Protein 1OOE (pdb70)

Nearest PDB structures (foldseek):
  1ooe-assembly1_B  TM=1.003E+00  e=1.753E-51  Caenorhabditis elegans
  1dhr-assembly1_A  TM=9.652E-01  e=2.711E-33  Rattus norvegicus
  1hdr-assembly1_A-2  TM=9.651E-01  e=2.740E-32  Homo sapiens
  3orf-assembly2_D  TM=9.590E-01  e=2.201E-29  Dictyostelium discoideum
  8b5t-assembly1_A  TM=9.265E-01  e=2.133E-26  Leishmania major

Structure (mmCIF, N/CA/C/O backbone):
data_1OOE
#
_entry.id   1OOE
#
_cell.length_a   41.926
_cell.length_b   50.892
_cell.length_c   58.770
_cell.angle_alpha   89.98
_cell.angle_beta   71.98
_cell.angle_gamma   82.05
#
_symmetry.space_group_name_H-M   'P 1'
#
loop_
_entity.id
_entity.type
_entity.pdbx_description
1 polymer 'Dihydropteridine reductase'
2 non-polymer '2-(N-MORPHOLINO)-ETHANESULFONIC ACID'
3 water water
#
loop_
_atom_site.group_PDB
_atom_site.id
_atom_site.type_symbol
_atom_site.label_atom_id
_atom_site.label_alt_id
_atom_site.label_comp_id
_atom_site.label_asym_id
_atom_site.label_entity_id
_atom_site.label_seq_id
_atom_site.pdbx_PDB_ins_code
_atom_site.Cartn_x
_atom_site.Cartn_y
_atom_site.Cartn_z
_atom_site.occupancy
_atom_site.B_iso_or_equiv
_atom_site.auth_seq_id
_atom_site.auth_comp_id
_atom_site.auth_asym_id
_atom_site.auth_atom_id
_atom_site.pdbx_PDB_model_num
ATOM 1 N N . SER A 1 2 ? 36.063 21.855 10.703 1.00 36.95 2 SER A N 1
ATOM 2 C CA . SER A 1 2 ? 36.005 23.086 9.865 1.00 36.00 2 SER A CA 1
ATOM 3 C C . SER A 1 2 ? 34.628 23.734 9.936 1.00 34.77 2 SER A C 1
ATOM 4 O O . SER A 1 2 ? 34.418 24.820 9.396 1.00 35.57 2 SER A O 1
ATOM 7 N N . SER A 1 3 ? 33.691 23.064 10.602 1.00 32.76 3 SER A N 1
ATOM 8 C CA . SER A 1 3 ? 32.334 23.583 10.743 1.00 31.14 3 SER A CA 1
ATOM 9 C C . SER A 1 3 ? 32.328 24.823 11.629 1.00 28.52 3 SER A C 1
ATOM 10 O O . SER A 1 3 ? 31.361 25.586 11.641 1.00 29.58 3 SER A O 1
ATOM 13 N N . GLY A 1 4 ? 33.418 25.016 12.365 1.00 24.50 4 GLY A N 1
ATOM 14 C CA . GLY A 1 4 ? 33.526 26.158 13.252 1.00 20.28 4 GLY A CA 1
ATOM 15 C C . GLY A 1 4 ? 34.309 25.807 14.502 1.00 17.66 4 GLY A C 1
ATOM 16 O O . GLY A 1 4 ? 34.855 24.712 14.608 1.00 16.55 4 GLY A O 1
ATOM 17 N N . LYS A 1 5 ? 34.368 26.735 15.449 1.00 15.73 5 LYS A N 1
ATOM 18 C CA . LYS A 1 5 ? 35.092 26.502 16.692 1.00 14.16 5 LYS A CA 1
ATOM 19 C C . LYS A 1 5 ? 34.217 26.867 17.885 1.00 14.00 5 LYS A C 1
ATOM 20 O O . LYS A 1 5 ? 33.421 27.803 17.817 1.00 14.45 5 LYS A O 1
ATOM 26 N N . VAL A 1 6 ? 34.361 26.115 18.972 1.00 12.45 6 VAL A N 1
ATOM 27 C CA . VAL A 1 6 ? 33.608 26.387 20.189 1.00 11.37 6 VAL A CA 1
ATOM 28 C C . VAL A 1 6 ? 34.486 26.139 21.410 1.00 11.33 6 VAL A C 1
ATOM 29 O O . VAL A 1 6 ? 35.423 25.337 21.373 1.00 9.44 6 VAL A O 1
ATOM 33 N N . ILE A 1 7 ? 34.187 26.857 22.484 1.00 9.99 7 ILE A N 1
ATOM 34 C CA . ILE A 1 7 ? 34.913 26.725 23.740 1.00 9.58 7 ILE A CA 1
ATOM 35 C C . ILE A 1 7 ? 33.992 26.093 24.775 1.00 9.95 7 ILE A C 1
ATOM 36 O O . ILE A 1 7 ? 32.843 26.508 24.926 1.00 10.67 7 ILE A O 1
ATOM 41 N N . VAL A 1 8 ? 34.490 25.072 25.467 1.00 9.03 8 VAL A N 1
ATOM 42 C CA . VAL A 1 8 ? 33.719 24.412 26.514 1.00 8.44 8 VAL A CA 1
ATOM 43 C C . VAL A 1 8 ? 34.503 24.598 27.804 1.00 9.80 8 VAL A C 1
ATOM 44 O O . VAL A 1 8 ? 35.569 24.007 27.989 1.00 9.99 8 VAL A O 1
ATOM 48 N N . TYR A 1 9 ? 33.973 25.448 28.678 1.00 7.87 9 TYR A N 1
ATOM 49 C CA . TYR A 1 9 ? 34.585 25.749 29.964 1.00 10.39 9 TYR A CA 1
ATOM 50 C C . TYR A 1 9 ? 33.950 24.745 30.924 1.00 10.27 9 TYR A C 1
ATOM 51 O O . TYR A 1 9 ? 32.785 24.889 31.302 1.00 10.24 9 TYR A O 1
ATOM 60 N N . GLY A 1 10 ? 34.721 23.724 31.291 1.00 10.14 10 GLY A N 1
ATOM 61 C CA . GLY A 1 10 ? 34.232 22.672 32.172 1.00 10.26 10 GLY A CA 1
ATOM 62 C C . GLY A 1 10 ? 34.077 21.382 31.377 1.00 10.92 10 GLY A C 1
ATOM 63 O O . GLY A 1 10 ? 33.195 20.566 31.652 1.00 10.72 10 GLY A O 1
ATOM 64 N N . GLY A 1 11 ? 34.953 21.199 30.392 1.00 11.70 11 GLY A N 1
ATOM 65 C CA . GLY A 1 11 ? 34.903 20.024 29.533 1.00 10.70 11 GLY A CA 1
ATOM 66 C C . GLY A 1 11 ? 35.221 18.675 30.151 1.00 12.71 11 GLY A C 1
ATOM 67 O O . GLY A 1 11 ? 35.115 17.646 29.473 1.00 12.30 11 GLY A O 1
ATOM 68 N N . LYS A 1 12 ? 35.624 18.667 31.419 1.00 13.05 12 LYS A N 1
ATOM 69 C CA . LYS A 1 12 ? 35.939 17.418 32.108 1.00 14.35 12 LYS A CA 1
ATOM 70 C C . LYS A 1 12 ? 34.729 16.859 32.851 1.00 14.55 12 LYS A C 1
ATOM 71 O O . LYS A 1 12 ? 34.720 15.690 33.238 1.00 15.90 12 LYS A O 1
ATOM 77 N N . GLY A 1 13 ? 33.713 17.694 33.050 1.00 13.93 13 GLY A N 1
ATOM 78 C CA . GLY A 1 13 ? 32.511 17.253 33.745 1.00 13.82 13 GLY A CA 1
ATOM 79 C C . GLY A 1 13 ? 31.610 16.385 32.882 1.00 13.45 13 GLY A C 1
ATOM 80 O O . GLY A 1 13 ? 31.850 16.233 31.685 1.00 14.42 13 GLY A O 1
ATOM 81 N N . ALA A 1 14 ? 30.568 15.815 33.483 1.00 14.18 14 ALA A N 1
ATOM 82 C CA . ALA A 1 14 ? 29.647 14.954 32.748 1.00 13.78 14 ALA A CA 1
ATOM 83 C C . ALA A 1 14 ? 28.999 15.686 31.572 1.00 13.94 14 ALA A C 1
ATOM 84 O O . ALA A 1 14 ? 29.068 15.228 30.432 1.00 12.61 14 ALA A O 1
ATOM 86 N N . LEU A 1 15 ? 28.376 16.825 31.855 1.00 13.54 15 LEU A N 1
ATOM 87 C CA . LEU A 1 15 ? 27.718 17.606 30.817 1.00 13.59 15 LEU A CA 1
ATOM 88 C C . LEU A 1 15 ? 28.733 18.222 29.858 1.00 12.84 15 LEU A C 1
ATOM 89 O O . LEU A 1 15 ? 28.534 18.210 28.642 1.00 12.81 15 LEU A O 1
ATOM 94 N N . GLY A 1 16 ? 29.819 18.755 30.408 1.00 12.55 16 GLY A N 1
ATOM 95 C CA . GLY A 1 16 ? 30.842 19.371 29.580 1.00 12.47 16 GLY A CA 1
ATOM 96 C C . GLY A 1 16 ? 31.459 18.420 28.574 1.00 13.41 16 GLY A C 1
ATOM 97 O O . GLY A 1 16 ? 31.649 18.773 27.405 1.00 12.25 16 GLY A O 1
ATOM 98 N N . SER A 1 17 ? 31.781 17.210 29.023 1.00 12.47 17 SER A N 1
ATOM 99 C CA . SER A 1 17 ? 32.373 16.210 28.145 1.00 13.24 17 SER A CA 1
ATOM 100 C C . SER A 1 17 ? 31.371 15.790 27.071 1.00 13.34 17 SER A C 1
ATOM 101 O O . SER A 1 17 ? 31.746 15.545 25.923 1.00 14.76 17 SER A O 1
ATOM 105 N N . ALA A 1 18 ? 30.096 15.712 27.443 1.00 12.36 18 ALA A N 1
ATOM 106 C CA . ALA A 1 18 ? 29.055 15.336 26.492 1.00 13.33 18 ALA A CA 1
ATOM 107 C C . ALA A 1 18 ? 28.938 16.395 25.397 1.00 12.77 18 ALA A C 1
ATOM 108 O O . ALA A 1 18 ? 28.807 16.073 24.213 1.00 11.59 18 ALA A O 1
ATOM 110 N N . ILE A 1 19 ? 28.972 17.660 25.802 1.00 11.29 19 ILE A N 1
ATOM 111 C CA . ILE A 1 19 ? 28.875 18.767 24.858 1.00 9.91 19 ILE A CA 1
ATOM 112 C C . ILE A 1 19 ? 30.085 18.769 23.927 1.00 10.61 19 ILE A C 1
ATOM 113 O O . ILE A 1 19 ? 29.941 18.886 22.711 1.00 11.82 19 ILE A O 1
ATOM 118 N N . LEU A 1 20 ? 31.275 18.624 24.502 1.00 11.78 20 LEU A N 1
ATOM 119 C CA . LEU A 1 20 ? 32.506 18.606 23.721 1.00 12.43 20 LEU A CA 1
ATOM 120 C C . LEU A 1 20 ? 32.479 17.487 22.681 1.00 13.65 20 LEU A C 1
ATOM 121 O O . LEU A 1 20 ? 32.768 17.712 21.505 1.00 15.05 20 LEU A O 1
ATOM 126 N N . GLU A 1 21 ? 32.119 16.282 23.112 1.00 14.21 21 GLU A N 1
ATOM 127 C CA . GLU A 1 21 ? 32.053 15.146 22.197 1.00 15.15 21 GLU A CA 1
ATOM 128 C C . GLU A 1 21 ? 31.026 15.366 21.088 1.00 15.01 21 GLU A C 1
ATOM 129 O O . GLU A 1 21 ? 31.275 15.042 19.925 1.00 15.50 21 GLU A O 1
ATOM 135 N N . PHE A 1 22 ? 29.873 15.918 21.450 1.00 14.47 22 PHE A N 1
ATOM 136 C CA . PHE A 1 22 ? 28.807 16.158 20.487 1.00 14.24 22 PHE A CA 1
ATOM 137 C C . PHE A 1 22 ? 29.199 17.146 19.389 1.00 14.85 22 PHE A C 1
ATOM 138 O O . PHE A 1 22 ? 28.950 16.896 18.210 1.00 16.03 22 PHE A O 1
ATOM 146 N N . PHE A 1 23 ? 29.805 18.269 19.765 1.00 14.00 23 PHE A N 1
ATOM 147 C CA . PHE A 1 23 ? 30.207 19.248 18.759 1.00 14.60 23 PHE A CA 1
ATOM 148 C C . PHE A 1 23 ? 31.319 18.702 17.876 1.00 16.10 23 PHE A C 1
ATOM 149 O O . PHE A 1 23 ? 31.362 18.977 16.675 1.00 15.25 23 PHE A O 1
ATOM 157 N N . LYS A 1 24 ? 32.213 17.924 18.475 1.00 16.24 24 LYS A N 1
ATOM 158 C CA . LYS A 1 24 ? 33.316 17.322 17.737 1.00 18.28 24 LYS A CA 1
ATOM 159 C C . LYS A 1 24 ? 32.748 16.380 16.677 1.00 18.26 24 LYS A C 1
ATOM 160 O O . LYS A 1 24 ? 33.189 16.380 15.524 1.00 18.00 24 LYS A O 1
ATOM 167 N N . LYS A 1 25 ? 31.761 15.580 17.070 1.00 18.08 25 LYS A N 1
ATOM 168 C CA . LYS A 1 25 ? 31.135 14.640 16.148 1.00 19.81 25 LYS A CA 1
ATOM 169 C C . LYS A 1 25 ? 30.453 15.386 15.007 1.00 20.22 25 LYS A C 1
ATOM 170 O O . LYS A 1 25 ? 30.305 14.855 13.903 1.00 21.52 25 LYS A O 1
ATOM 176 N N . ASN A 1 26 ? 30.048 16.623 15.276 1.00 18.21 26 ASN A N 1
ATOM 177 C CA . ASN A 1 26 ? 29.374 17.436 14.276 1.00 18.35 26 ASN A CA 1
ATOM 178 C C . ASN A 1 26 ? 30.283 18.392 13.505 1.00 17.90 26 ASN A C 1
ATOM 179 O O . ASN A 1 26 ? 29.832 19.422 13.006 1.00 20.15 26 ASN A O 1
ATOM 184 N N . GLY A 1 27 ? 31.565 18.045 13.421 1.00 19.44 27 GLY A N 1
ATOM 185 C CA . GLY A 1 27 ? 32.515 18.841 12.661 1.00 18.72 27 GLY A CA 1
ATOM 186 C C . GLY A 1 27 ? 33.146 20.091 13.245 1.00 18.91 27 GLY A C 1
ATOM 187 O O . GLY A 1 27 ? 33.816 20.828 12.518 1.00 18.14 27 GLY A O 1
ATOM 188 N N . TYR A 1 28 ? 32.953 20.349 14.536 1.00 16.58 28 TYR A N 1
ATOM 189 C CA . TYR A 1 28 ? 33.545 21.539 15.140 1.00 16.57 28 TYR A CA 1
ATOM 190 C C . TYR A 1 28 ? 34.897 21.272 15.793 1.00 15.12 28 TYR A C 1
ATOM 191 O O . TYR A 1 28 ? 35.193 20.152 16.206 1.00 16.01 28 TYR A O 1
ATOM 200 N N . THR A 1 29 ? 35.719 22.316 15.860 1.00 14.94 29 THR A N 1
ATOM 201 C CA . THR A 1 29 ? 37.012 22.245 16.528 1.00 13.22 29 THR A CA 1
ATOM 202 C C . THR A 1 29 ? 36.618 22.649 17.941 1.00 12.17 29 THR A C 1
ATOM 203 O O . THR A 1 29 ? 35.889 23.625 18.114 1.00 12.85 29 THR A O 1
ATOM 207 N N . VAL A 1 30 ? 37.079 21.915 18.947 1.00 11.25 30 VAL A N 1
ATOM 208 C CA . VAL A 1 30 ? 36.701 22.234 20.318 1.00 11.69 30 VAL A CA 1
ATOM 209 C C . VAL A 1 30 ? 37.853 22.528 21.269 1.00 12.78 30 VAL A C 1
ATOM 210 O O . VAL A 1 30 ? 38.814 21.765 21.375 1.00 12.41 30 VAL A O 1
ATOM 216 N N . LEU A 1 31 ? 37.742 23.651 21.965 1.00 11.75 31 LEU A N 1
ATOM 217 C CA . LEU A 1 31 ? 38.752 24.048 22.933 1.00 12.65 31 LEU A CA 1
ATOM 218 C C . LEU A 1 31 ? 38.185 23.801 24.323 1.00 11.96 31 LEU A C 1
ATOM 219 O O . LEU A 1 31 ? 37.0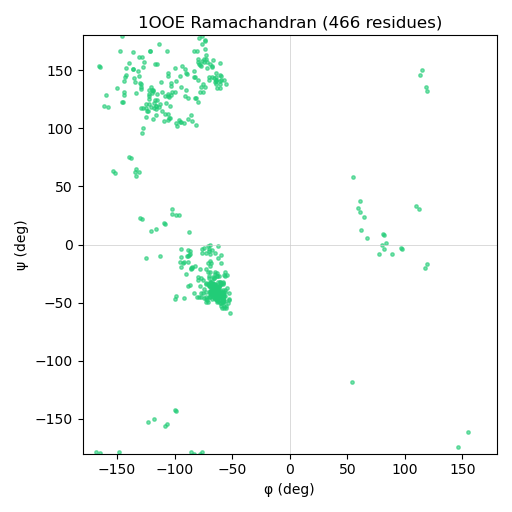88 24.263 24.643 1.00 12.39 31 LEU A O 1
ATOM 224 N N . ASN A 1 32 ? 38.929 23.061 25.141 1.00 11.70 32 ASN A N 1
ATOM 225 C CA . ASN A 1 32 ? 38.504 22.768 26.505 1.00 10.92 32 ASN A CA 1
ATOM 226 C C . ASN A 1 32 ? 39.258 23.620 27.514 1.00 11.47 32 ASN A C 1
ATOM 227 O O . ASN A 1 32 ? 40.472 23.802 27.406 1.00 11.05 32 ASN A O 1
ATOM 232 N N . ILE A 1 33 ? 38.529 24.150 28.491 1.00 10.96 33 ILE A N 1
ATOM 233 C CA . ILE A 1 33 ? 39.127 24.951 29.549 1.00 11.05 33 ILE A CA 1
ATOM 234 C C . ILE A 1 33 ? 38.718 24.265 30.849 1.00 11.32 33 ILE A C 1
ATOM 235 O O . ILE A 1 33 ? 37.532 24.200 31.170 1.00 11.98 33 ILE A O 1
ATOM 240 N N . ASP A 1 34 ? 39.690 23.734 31.582 1.00 11.67 34 ASP A N 1
ATOM 241 C CA . ASP A 1 34 ? 39.383 23.058 32.834 1.00 12.39 34 ASP A CA 1
ATOM 242 C C . ASP A 1 34 ? 40.643 22.871 33.666 1.00 14.19 34 ASP A C 1
ATOM 243 O O . ASP A 1 34 ? 41.731 23.282 33.265 1.00 14.42 34 ASP A O 1
ATOM 248 N N . LEU A 1 35 ? 40.483 22.243 34.825 1.00 15.89 35 LEU A N 1
ATOM 249 C CA . LEU A 1 35 ? 41.590 22.000 35.740 1.00 16.12 35 LEU A CA 1
ATOM 250 C C . LEU A 1 35 ? 42.561 20.941 35.221 1.00 16.20 35 LEU A C 1
ATOM 251 O O . LEU A 1 35 ? 43.680 20.813 35.719 1.00 18.20 35 LEU A O 1
ATOM 256 N N . SER A 1 36 ? 42.122 20.176 34.229 1.00 17.08 36 SER A N 1
ATOM 257 C CA . SER A 1 36 ? 42.956 19.150 33.617 1.00 17.12 36 SER A CA 1
ATOM 258 C C . SER A 1 36 ? 42.563 19.046 32.152 1.00 17.82 36 SER A C 1
ATOM 259 O O . SER A 1 36 ? 41.525 19.571 31.739 1.00 17.09 36 SER A O 1
ATOM 262 N N . ALA A 1 37 ? 43.390 18.373 31.365 1.00 17.19 37 ALA A N 1
ATOM 263 C CA . ALA A 1 37 ? 43.122 18.244 29.943 1.00 17.46 37 ALA A CA 1
ATOM 264 C C . ALA A 1 37 ? 42.155 17.133 29.568 1.00 17.47 37 ALA A C 1
ATOM 265 O O . ALA A 1 37 ? 42.061 16.107 30.242 1.00 18.01 37 ALA A O 1
ATOM 267 N N . ASN A 1 38 ? 41.421 17.370 28.485 1.00 18.24 38 ASN A N 1
ATOM 268 C CA . ASN A 1 38 ? 40.490 16.396 27.931 1.00 16.83 38 ASN A CA 1
ATOM 269 C C . ASN A 1 38 ? 41.217 15.989 26.653 1.00 17.56 38 ASN A C 1
ATOM 270 O O . ASN A 1 38 ? 41.278 16.765 25.697 1.00 17.88 38 ASN A O 1
ATOM 275 N N . ASP A 1 39 ? 41.786 14.788 26.632 1.00 18.57 39 ASP A N 1
ATOM 276 C CA . ASP A 1 39 ? 42.538 14.350 25.460 1.00 20.10 39 ASP A CA 1
ATOM 277 C C . ASP A 1 39 ? 41.731 14.229 24.171 1.00 20.84 39 ASP A C 1
ATOM 278 O O . ASP A 1 39 ? 42.284 13.891 23.123 1.00 19.53 39 ASP A O 1
ATOM 283 N N . GLN A 1 40 ? 40.434 14.512 24.240 1.00 19.88 40 GLN A N 1
ATOM 284 C CA . GLN A 1 40 ? 39.588 14.445 23.054 1.00 19.88 40 GLN A CA 1
ATOM 285 C C . GLN A 1 40 ? 39.446 15.821 22.403 1.00 18.24 40 GLN A C 1
ATOM 286 O O . GLN A 1 40 ? 39.021 15.931 21.255 1.00 17.55 40 GLN A O 1
ATOM 292 N N . ALA A 1 41 ? 39.815 16.865 23.138 1.00 17.23 41 ALA A N 1
ATOM 293 C CA . ALA A 1 41 ? 39.725 18.233 22.632 1.00 17.25 41 ALA A CA 1
ATOM 294 C C . ALA A 1 41 ? 40.864 18.560 21.669 1.00 18.20 41 ALA A C 1
ATOM 295 O O . ALA A 1 41 ? 41.938 17.961 21.744 1.00 18.59 41 ALA A O 1
ATOM 297 N N . ASP A 1 42 ? 40.630 19.518 20.772 1.00 17.07 42 ASP A N 1
ATOM 298 C CA . ASP A 1 42 ? 41.651 19.924 19.807 1.00 17.26 42 ASP A CA 1
ATOM 299 C C . ASP A 1 42 ? 42.684 20.818 20.480 1.00 17.89 42 ASP A C 1
ATOM 300 O O . ASP A 1 42 ? 43.850 20.858 20.080 1.00 18.55 42 ASP A O 1
ATOM 305 N N . SER A 1 43 ? 42.239 21.541 21.501 1.00 16.08 43 SER A N 1
ATOM 306 C CA . SER A 1 43 ? 43.098 22.430 22.271 1.00 15.63 43 SER A CA 1
ATOM 307 C C . SER A 1 43 ? 42.672 22.393 23.729 1.00 15.75 43 SER A C 1
ATOM 308 O O . SER A 1 43 ? 41.481 22.331 24.036 1.00 15.43 43 SER A O 1
ATOM 311 N N . ASN A 1 44 ? 43.653 22.416 24.622 1.00 13.89 44 ASN A N 1
ATOM 312 C CA . ASN A 1 44 ? 43.384 22.394 26.050 1.00 15.08 44 ASN A CA 1
ATOM 313 C C . ASN A 1 44 ? 43.987 23.601 26.749 1.00 14.14 44 ASN A C 1
ATOM 314 O O . ASN A 1 44 ? 45.182 23.878 26.627 1.00 16.10 44 ASN A O 1
ATOM 319 N N . ILE A 1 45 ? 43.138 24.322 27.472 1.00 13.33 45 ILE A N 1
ATOM 320 C CA . ILE A 1 45 ? 43.544 25.496 28.230 1.00 13.66 45 ILE A CA 1
ATOM 321 C C . ILE A 1 45 ? 43.588 25.028 29.682 1.00 14.35 45 ILE A C 1
ATOM 322 O O . ILE A 1 45 ? 42.572 24.599 30.229 1.00 13.70 45 ILE A O 1
ATOM 327 N N . LEU A 1 46 ? 44.764 25.106 30.297 1.00 15.10 46 LEU A N 1
ATOM 328 C CA . LEU A 1 46 ? 44.937 24.651 31.674 1.00 17.73 46 LEU A CA 1
ATOM 329 C C . LEU A 1 46 ? 44.660 25.706 32.733 1.00 17.93 46 LEU A C 1
ATOM 330 O O . LEU A 1 46 ? 45.240 26.791 32.717 1.00 19.01 46 LEU A O 1
ATOM 335 N N . VAL A 1 47 ? 43.781 25.365 33.670 1.00 17.48 47 VAL A N 1
ATOM 336 C CA . VAL A 1 47 ? 43.425 26.268 34.752 1.00 18.78 47 VAL A CA 1
ATOM 337 C C . VAL A 1 47 ? 44.082 25.811 36.052 1.00 18.71 47 VAL A C 1
ATOM 338 O O . VAL A 1 47 ? 43.958 24.650 36.444 1.00 17.91 47 VAL A O 1
ATOM 342 N N . ASP A 1 48 ? 44.787 26.729 36.707 1.00 18.28 48 ASP A N 1
ATOM 343 C CA . ASP A 1 48 ? 45.457 26.437 37.969 1.00 17.98 48 ASP A CA 1
ATOM 344 C C . ASP A 1 48 ? 44.527 26.872 39.098 1.00 17.78 48 ASP A C 1
ATOM 345 O O . ASP A 1 48 ? 44.380 28.063 39.367 1.00 17.39 48 ASP A O 1
ATOM 350 N N . GLY A 1 49 ? 43.901 25.900 39.752 1.00 17.93 49 GLY A N 1
ATOM 351 C CA . GLY A 1 49 ? 42.979 26.201 40.832 1.00 19.65 49 GLY A CA 1
ATOM 352 C C . GLY A 1 49 ? 43.556 26.949 42.017 1.00 20.13 49 GLY A C 1
ATOM 353 O O . GLY A 1 49 ? 42.802 27.502 42.820 1.00 21.77 49 GLY A O 1
ATOM 354 N N . ASN A 1 50 ? 44.881 26.976 42.136 1.00 19.53 50 ASN A N 1
ATOM 355 C CA . ASN A 1 50 ? 45.529 27.667 43.250 1.00 19.96 50 ASN A CA 1
ATOM 356 C C . ASN A 1 50 ? 45.668 29.170 43.019 1.00 18.05 50 ASN A C 1
ATOM 357 O O . ASN A 1 50 ? 45.870 29.932 43.967 1.00 18.09 50 ASN A O 1
ATOM 362 N N . LYS A 1 51 ? 45.561 29.596 41.763 1.00 15.20 51 LYS A N 1
ATOM 363 C CA . LYS A 1 51 ? 45.678 31.013 41.423 1.00 15.37 51 LYS A CA 1
ATOM 364 C C . LYS A 1 51 ? 44.401 31.781 41.756 1.00 13.60 51 LYS A C 1
ATOM 365 O O . LYS A 1 51 ? 43.310 31.198 41.786 1.00 13.99 51 LYS A O 1
ATOM 371 N N . ASN A 1 52 ? 44.534 33.082 42.018 1.00 13.76 52 ASN A N 1
ATOM 372 C CA . ASN A 1 52 ? 43.362 33.895 42.341 1.00 12.55 52 ASN A CA 1
ATOM 373 C C . ASN A 1 52 ? 42.574 34.247 41.081 1.00 12.42 52 ASN A C 1
ATOM 374 O O . ASN A 1 52 ? 42.953 33.852 39.980 1.00 11.09 52 ASN A O 1
ATOM 379 N N . TRP A 1 53 ? 41.483 34.989 41.247 1.00 10.68 53 TRP A N 1
ATOM 380 C CA . TRP A 1 53 ? 40.609 35.347 40.132 1.00 10.39 53 TRP A CA 1
ATOM 381 C C . TRP A 1 53 ? 41.321 36.043 38.974 1.00 10.23 53 TRP A C 1
ATOM 382 O O . TRP A 1 53 ? 41.230 35.595 37.832 1.00 9.62 53 TRP A O 1
ATOM 393 N N . THR A 1 54 ? 42.027 37.134 39.263 1.00 10.10 54 THR A N 1
ATOM 394 C CA . THR A 1 54 ? 42.725 37.865 38.211 1.00 10.46 54 THR A CA 1
ATOM 395 C C . THR A 1 54 ? 43.859 37.047 37.595 1.00 9.67 54 THR A C 1
ATOM 396 O O . THR A 1 54 ? 44.122 37.149 36.397 1.00 10.70 54 THR A O 1
ATOM 400 N N . GLU A 1 55 ? 44.525 36.226 38.403 1.00 10.22 55 GLU A N 1
ATOM 401 C CA . GLU A 1 55 ? 45.602 35.389 37.881 1.00 10.15 55 GLU A CA 1
ATOM 402 C C . GLU A 1 55 ? 45.005 34.357 36.925 1.00 10.74 55 GLU A C 1
ATOM 403 O O . GLU A 1 55 ? 45.581 34.060 35.878 1.00 10.82 55 GLU A O 1
ATOM 409 N N . GLN A 1 56 ? 43.846 33.807 37.284 1.00 10.59 56 GLN A N 1
ATOM 410 C CA . GLN A 1 56 ? 43.192 32.828 36.423 1.00 10.77 56 GLN A CA 1
ATOM 411 C C . GLN A 1 56 ? 42.743 33.482 35.121 1.00 10.85 56 GLN A C 1
ATOM 412 O O . GLN A 1 56 ? 42.906 32.906 34.044 1.00 8.23 56 GLN A O 1
ATOM 418 N N . GLU A 1 57 ? 42.183 34.686 35.217 1.00 11.49 57 GLU A N 1
ATOM 419 C CA . GLU A 1 57 ? 41.742 35.399 34.023 1.00 11.71 57 GLU A CA 1
ATOM 420 C C . GLU A 1 57 ? 42.914 35.576 33.063 1.00 11.45 57 GLU A C 1
ATOM 421 O O . GLU A 1 57 ? 42.834 35.216 31.889 1.00 12.56 57 GLU A O 1
ATOM 427 N N . GLN A 1 58 ? 44.010 36.125 33.573 1.00 10.53 58 GLN A N 1
ATOM 428 C CA . GLN A 1 58 ? 45.179 36.368 32.739 1.00 9.85 58 GLN A CA 1
ATOM 429 C C . GLN A 1 58 ? 45.686 35.113 32.044 1.00 9.72 58 GLN A C 1
ATOM 430 O O . GLN A 1 58 ? 45.922 35.117 30.836 1.00 10.53 58 GLN A O 1
ATOM 436 N N . SER A 1 59 ? 45.841 34.033 32.803 1.00 9.19 59 SER A N 1
ATOM 437 C CA . SER A 1 59 ? 46.347 32.786 32.244 1.00 10.26 59 SER A CA 1
ATOM 438 C C . SER A 1 59 ? 45.413 32.192 31.199 1.00 10.45 59 SER A C 1
ATOM 439 O O . SER A 1 59 ? 45.852 31.785 30.126 1.00 10.59 59 SER A O 1
ATOM 442 N N . ILE A 1 60 ? 44.124 32.144 31.514 1.00 9.14 60 ILE A N 1
ATOM 443 C CA . ILE A 1 60 ? 43.148 31.591 30.588 1.00 8.07 60 ILE A CA 1
ATOM 444 C C . ILE A 1 60 ? 43.070 32.429 29.308 1.00 8.64 60 ILE A C 1
ATOM 445 O O . ILE A 1 60 ? 43.037 31.886 28.203 1.00 8.79 60 ILE A O 1
ATOM 450 N N . LEU A 1 61 ? 43.065 33.750 29.453 1.00 7.44 61 LEU A N 1
ATOM 451 C CA . LEU A 1 61 ? 43.006 34.621 28.282 1.00 9.66 61 LEU A CA 1
ATOM 452 C C . LEU A 1 61 ? 44.262 34.495 27.424 1.00 10.46 61 LEU A C 1
ATOM 453 O O . LEU A 1 61 ? 44.178 34.445 26.198 1.00 12.86 61 LEU A O 1
ATOM 458 N N . GLU A 1 62 ? 45.428 34.440 28.060 1.00 11.93 62 GLU A N 1
ATOM 459 C CA . GLU A 1 62 ? 46.668 34.322 27.300 1.00 11.21 62 GLU A CA 1
ATOM 460 C C . GLU A 1 62 ? 46.695 33.030 26.500 1.00 11.81 62 GLU A C 1
ATOM 461 O O . GLU A 1 62 ? 47.024 33.037 25.316 1.00 12.92 62 GLU A O 1
ATOM 467 N N . GLN A 1 63 ? 46.343 31.923 27.148 1.00 11.12 63 GLN A N 1
ATOM 468 C CA . GLN A 1 63 ? 46.345 30.623 26.488 1.00 10.70 63 GLN A CA 1
ATOM 469 C C . GLN A 1 63 ? 45.325 30.521 25.366 1.00 11.20 63 GLN A C 1
ATOM 470 O O . GLN A 1 63 ? 45.598 29.924 24.322 1.00 11.66 63 GLN A O 1
ATOM 476 N N . THR A 1 64 ? 44.144 31.089 25.579 1.00 11.03 64 THR A N 1
ATOM 477 C CA . THR A 1 64 ? 43.105 31.029 24.557 1.00 9.91 64 THR A CA 1
ATOM 478 C C . THR A 1 64 ? 43.493 31.862 23.336 1.00 11.44 64 THR A C 1
ATOM 479 O O . THR A 1 64 ? 43.262 31.450 22.193 1.00 10.54 64 THR A O 1
ATOM 483 N N . ALA A 1 65 ? 44.090 33.024 23.577 1.00 10.94 65 ALA A N 1
ATOM 484 C CA . ALA A 1 65 ? 44.514 33.893 22.486 1.00 12.90 65 ALA A CA 1
ATOM 485 C C . ALA A 1 65 ? 45.632 33.238 21.679 1.00 13.11 65 ALA A C 1
ATOM 486 O O . ALA A 1 65 ? 45.669 33.351 20.453 1.00 12.37 65 ALA A O 1
ATOM 488 N N . SER A 1 66 ? 46.543 32.554 22.365 1.00 14.94 66 SER A N 1
ATOM 489 C CA . SER A 1 66 ? 47.648 31.884 21.686 1.00 15.77 66 SER A CA 1
ATOM 490 C C . SER A 1 66 ? 47.121 30.775 20.778 1.00 15.81 66 SER A C 1
ATOM 491 O O . SER A 1 66 ? 47.665 30.524 19.702 1.00 17.06 66 SER A O 1
ATOM 494 N N . SER A 1 67 ? 46.053 30.115 21.212 1.00 14.45 67 SER A N 1
ATOM 495 C CA . SER A 1 67 ? 45.462 29.035 20.438 1.00 14.91 67 SER A CA 1
ATOM 496 C C . SER A 1 67 ? 44.616 29.514 19.257 1.00 15.24 67 SER A C 1
ATOM 497 O O . SER A 1 67 ? 44.686 28.945 18.168 1.00 16.68 67 SER A O 1
ATOM 500 N N . LEU A 1 68 ? 43.829 30.563 19.468 1.00 13.69 68 LEU A N 1
ATOM 501 C CA . LEU A 1 68 ? 42.952 31.080 18.419 1.00 12.79 68 LEU A CA 1
ATOM 502 C C . LEU A 1 68 ? 43.606 31.940 17.340 1.00 13.63 68 LEU A C 1
ATOM 503 O O . LEU A 1 68 ? 43.212 31.879 16.175 1.00 13.66 68 LEU A O 1
ATOM 508 N N . GLN A 1 69 ? 44.602 32.733 17.719 1.00 15.16 69 GLN A N 1
ATOM 509 C CA . GLN A 1 69 ? 45.265 33.619 16.767 1.00 14.42 69 GLN A CA 1
ATOM 510 C C . GLN A 1 69 ? 44.211 34.487 16.063 1.00 16.57 69 GLN A C 1
ATOM 511 O O . GLN A 1 69 ? 43.501 35.251 16.717 1.00 14.85 69 GLN A O 1
ATOM 517 N N . GLY A 1 70 ? 44.091 34.360 14.743 1.00 15.70 70 GLY A N 1
ATOM 518 C CA . GLY A 1 70 ? 43.123 35.167 14.017 1.00 15.18 70 GLY A CA 1
ATOM 519 C C . GLY A 1 70 ? 41.713 34.615 13.888 1.00 14.75 70 GLY A C 1
ATOM 520 O O . GLY A 1 70 ? 40.902 35.150 13.129 1.00 14.58 70 GLY A O 1
ATOM 521 N N . SER A 1 71 ? 41.406 33.553 14.626 1.00 13.16 71 SER A N 1
ATOM 522 C CA . SER A 1 71 ? 40.077 32.954 14.561 1.00 12.63 71 SER A CA 1
ATOM 523 C C . SER A 1 71 ? 39.191 33.383 15.720 1.00 12.50 71 SER A C 1
ATOM 524 O O . SER A 1 71 ? 39.681 33.716 16.800 1.00 12.71 71 SER A O 1
ATOM 527 N N . GLN A 1 72 ? 37.885 33.385 15.476 1.00 11.55 72 GLN A N 1
ATOM 528 C CA . GLN A 1 72 ? 36.901 33.710 16.502 1.00 11.56 72 GLN A CA 1
ATOM 529 C C . GLN A 1 72 ? 36.149 32.411 16.726 1.00 10.22 72 GLN A C 1
ATOM 530 O O . GLN A 1 72 ? 36.360 31.448 15.999 1.00 11.73 72 GLN A O 1
ATOM 536 N N . VAL A 1 73 ? 35.279 32.374 17.728 1.00 10.28 73 VAL A N 1
ATOM 537 C CA . VAL A 1 73 ? 34.508 31.165 17.998 1.00 10.79 73 VAL A CA 1
ATOM 538 C C . VAL A 1 73 ? 33.016 31.407 17.783 1.00 9.82 73 VAL A C 1
ATOM 539 O O . VAL A 1 73 ? 32.540 32.538 17.881 1.00 10.21 73 VAL A O 1
ATOM 543 N N . ASP A 1 74 ? 32.284 30.337 17.491 1.00 9.38 74 ASP A N 1
ATOM 544 C CA . ASP A 1 74 ? 30.844 30.422 17.253 1.00 9.55 74 ASP A CA 1
ATOM 545 C C . ASP A 1 74 ? 30.067 30.359 18.562 1.00 8.81 74 ASP A C 1
ATOM 546 O O . ASP A 1 74 ? 28.907 30.761 18.628 1.00 10.01 74 ASP A O 1
ATOM 553 N N . GLY A 1 75 ? 30.718 29.853 19.603 1.00 9.01 75 GLY A N 1
ATOM 554 C CA . GLY A 1 75 ? 30.066 29.759 20.896 1.00 8.31 75 GLY A CA 1
ATOM 555 C C . GLY A 1 75 ? 31.027 29.503 22.039 1.00 7.87 75 GLY A C 1
ATOM 556 O O . GLY A 1 75 ? 32.113 28.949 21.851 1.00 8.21 75 GLY A O 1
ATOM 557 N N . VAL A 1 76 ? 30.625 29.950 23.224 1.00 7.18 76 VAL A N 1
ATOM 558 C CA . VAL A 1 76 ? 31.385 29.759 24.457 1.00 7.93 76 VAL A CA 1
ATOM 559 C C . VAL A 1 76 ? 30.349 29.146 25.398 1.00 7.40 76 VAL A C 1
ATOM 560 O O . VAL A 1 76 ? 29.328 29.766 25.684 1.00 8.12 76 VAL A O 1
ATOM 564 N N . PHE A 1 77 ? 30.598 27.920 25.845 1.00 8.57 77 PHE A N 1
ATOM 565 C CA . PHE A 1 77 ? 29.661 27.229 26.726 1.00 9.28 77 PHE A CA 1
ATOM 566 C C . PHE A 1 77 ? 30.308 26.981 28.081 1.00 8.37 77 PHE A C 1
ATOM 567 O O . PHE A 1 77 ? 31.289 26.250 28.175 1.00 8.92 77 PHE A O 1
ATOM 575 N N . CYS A 1 78 ? 29.752 27.587 29.128 1.00 7.88 78 CYS A N 1
ATOM 576 C CA . CYS A 1 78 ? 30.300 27.438 30.473 1.00 8.73 78 CYS A CA 1
ATOM 577 C C . CYS A 1 78 ? 29.413 26.574 31.361 1.00 9.77 78 CYS A C 1
ATOM 578 O O . CYS A 1 78 ? 28.302 26.972 31.712 1.00 9.52 78 CYS A O 1
ATOM 581 N N . VAL A 1 79 ? 29.916 25.397 31.724 1.00 9.33 79 VAL A N 1
ATOM 582 C CA . VAL A 1 79 ? 29.176 24.462 32.569 1.00 10.03 79 VAL A CA 1
ATOM 583 C C . VAL A 1 79 ? 30.007 24.001 33.767 1.00 12.67 79 VAL A C 1
ATOM 584 O O . VAL A 1 79 ? 29.730 22.955 34.364 1.00 14.53 79 VAL A O 1
ATOM 588 N N . ALA A 1 80 ? 31.008 24.796 34.131 1.00 11.80 80 ALA A N 1
ATOM 589 C CA . ALA A 1 80 ? 31.891 24.463 35.248 1.00 13.44 80 ALA A CA 1
ATOM 590 C C . ALA A 1 80 ? 31.266 24.699 36.623 1.00 14.52 80 ALA A C 1
ATOM 591 O O . ALA A 1 80 ? 30.324 25.475 36.765 1.00 12.48 80 ALA A O 1
ATOM 593 N N . GLY A 1 81 ? 31.796 24.019 37.637 1.00 15.16 81 GLY A N 1
ATOM 594 C CA . GLY A 1 81 ? 31.292 24.213 38.986 1.00 16.04 81 GLY A CA 1
ATOM 595 C C . GLY A 1 81 ? 30.612 23.039 39.664 1.00 16.00 81 GLY A C 1
ATOM 596 O O . GLY A 1 81 ? 29.995 22.198 39.012 1.00 18.35 81 GLY A O 1
ATOM 597 N N . GLY A 1 82 ? 30.720 23.006 40.991 1.00 16.42 82 GLY A N 1
ATOM 598 C CA . GLY A 1 82 ? 30.116 21.945 41.780 1.00 15.40 82 GLY A CA 1
ATOM 599 C C . GLY A 1 82 ? 29.166 22.495 42.832 1.00 17.00 82 GLY A C 1
ATOM 600 O O . GLY A 1 82 ? 28.603 23.574 42.658 1.00 18.14 82 GLY A O 1
ATOM 601 N N . TRP A 1 83 ? 28.991 21.762 43.929 1.00 14.71 83 TRP A N 1
ATOM 602 C CA . TRP A 1 83 ? 28.085 22.190 44.995 1.00 14.41 83 TRP A CA 1
ATOM 603 C C . TRP A 1 83 ? 28.641 22.008 46.408 1.00 14.12 83 TRP A C 1
ATOM 604 O O . TRP A 1 83 ? 29.449 21.118 46.670 1.00 14.67 83 TRP A O 1
ATOM 615 N N . ALA A 1 84 ? 28.176 22.873 47.306 1.00 15.05 84 ALA A N 1
ATOM 616 C CA . ALA A 1 84 ? 28.521 22.865 48.728 1.00 15.90 84 ALA A CA 1
ATOM 617 C C . ALA A 1 84 ? 27.381 23.652 49.370 1.00 16.25 84 ALA A C 1
ATOM 618 O O . ALA A 1 84 ? 27.057 24.748 48.920 1.00 15.99 84 ALA A O 1
ATOM 620 N N . GLY A 1 85 ? 26.763 23.095 50.406 1.00 15.39 85 GLY A N 1
ATOM 621 C CA . GLY A 1 85 ? 25.647 23.777 51.035 1.00 14.91 85 GLY A CA 1
ATOM 622 C C . GLY A 1 85 ? 25.926 24.392 52.387 1.00 15.31 85 GLY A C 1
ATOM 623 O O . GLY A 1 85 ? 27.067 24.743 52.695 1.00 15.91 85 GLY A O 1
ATOM 624 N N . GLY A 1 86 ? 24.869 24.539 53.183 1.00 14.61 86 GLY A N 1
ATOM 625 C CA . GLY A 1 86 ? 25.002 25.098 54.517 1.00 15.40 86 GLY A CA 1
ATOM 626 C C . GLY A 1 86 ? 24.224 26.372 54.792 1.00 14.26 86 GLY A C 1
ATOM 627 O O . GLY A 1 86 ? 24.255 27.317 53.999 1.00 12.67 86 GLY A O 1
ATOM 628 N N . SER A 1 87 ? 23.514 26.398 55.918 1.00 13.99 87 SER A N 1
ATOM 629 C CA . SER A 1 87 ? 22.759 27.582 56.308 1.00 12.39 87 SER A CA 1
ATOM 630 C C . SER A 1 87 ? 23.753 28.511 56.997 1.00 12.56 87 SER A C 1
ATOM 631 O O . SER A 1 87 ? 24.928 28.173 57.125 1.00 13.07 87 SER A O 1
ATOM 634 N N . ALA A 1 88 ? 23.290 29.673 57.448 1.00 11.51 88 ALA A N 1
ATOM 635 C CA . ALA A 1 88 ? 24.176 30.620 58.119 1.00 13.98 88 ALA A CA 1
ATOM 636 C C . ALA A 1 88 ? 24.725 30.082 59.441 1.00 15.17 88 ALA A C 1
ATOM 637 O O . ALA A 1 88 ? 25.774 30.526 59.911 1.00 16.67 88 ALA A O 1
ATOM 639 N N . SER A 1 89 ? 24.026 29.126 60.043 1.00 15.44 89 SER A N 1
ATOM 640 C CA . SER A 1 89 ? 24.488 28.566 61.308 1.00 14.83 89 SER A CA 1
ATOM 641 C C . SER A 1 89 ? 25.479 27.417 61.105 1.00 16.62 89 SER A C 1
ATOM 642 O O . SER A 1 89 ? 26.050 26.900 62.066 1.00 14.86 89 SER A O 1
ATOM 645 N N . SER A 1 90 ? 25.685 27.019 59.853 1.00 16.07 90 SER A N 1
ATOM 646 C CA . SER A 1 90 ? 26.627 25.950 59.543 1.00 17.43 90 SER A CA 1
ATOM 647 C C . SER A 1 90 ? 28.045 26.411 59.842 1.00 17.42 90 SER A C 1
ATOM 648 O O . SER A 1 90 ? 28.382 27.578 59.639 1.00 16.48 90 SER A O 1
ATOM 651 N N . LYS A 1 91 ? 28.878 25.493 60.318 1.00 19.44 91 LYS A N 1
ATOM 652 C CA . LYS A 1 91 ? 30.259 25.827 60.636 1.00 19.61 91 LYS A CA 1
ATOM 653 C C . LYS A 1 91 ? 30.993 26.307 59.386 1.00 18.67 91 LYS A C 1
ATOM 654 O O . LYS A 1 91 ? 31.836 27.202 59.458 1.00 17.10 91 LYS A O 1
ATOM 660 N N . ASP A 1 92 ? 30.657 25.718 58.242 1.00 17.58 92 ASP A N 1
ATOM 661 C CA . ASP A 1 92 ? 31.298 26.080 56.983 1.00 16.31 92 ASP A CA 1
ATOM 662 C C . ASP A 1 92 ? 30.453 26.981 56.081 1.00 16.03 92 ASP A C 1
ATOM 663 O O . ASP A 1 92 ? 30.572 26.918 54.859 1.00 14.46 92 ASP A O 1
ATOM 668 N N . PHE A 1 93 ? 29.606 27.815 56.679 1.00 14.58 93 PHE A N 1
ATOM 669 C CA . PHE A 1 93 ? 28.766 28.727 55.902 1.00 12.25 93 PHE A CA 1
ATOM 670 C C . PHE A 1 93 ? 29.629 29.584 54.976 1.00 11.75 93 PHE A C 1
ATOM 671 O O . PHE A 1 93 ? 29.397 29.628 53.764 1.00 13.52 93 PHE A O 1
ATOM 679 N N . VAL A 1 94 ? 30.630 30.250 55.544 1.00 10.95 94 VAL A N 1
ATOM 680 C CA . VAL A 1 94 ? 31.510 31.111 54.757 1.00 11.41 94 VAL A CA 1
ATOM 681 C C . VAL A 1 94 ? 32.470 30.324 53.869 1.00 11.19 94 VAL A C 1
ATOM 682 O O . VAL A 1 94 ? 32.657 30.659 52.694 1.00 11.71 94 VAL A O 1
ATOM 686 N N . LYS A 1 95 ? 33.080 29.284 54.430 1.00 10.97 95 LYS A N 1
ATOM 687 C CA . LYS A 1 95 ? 34.012 28.449 53.682 1.00 12.40 95 LYS A CA 1
ATOM 688 C C . LYS A 1 95 ? 33.372 27.951 52.389 1.00 13.56 95 LYS A C 1
ATOM 689 O O . LYS A 1 95 ? 33.972 28.020 51.313 1.00 12.40 95 LYS A O 1
ATOM 695 N N . ASN A 1 96 ? 32.151 27.439 52.502 1.00 13.98 96 ASN A N 1
ATOM 696 C CA . ASN A 1 96 ? 31.439 26.931 51.341 1.00 13.09 96 ASN A CA 1
ATOM 697 C C . ASN A 1 96 ? 30.961 28.051 50.430 1.00 13.39 96 ASN A C 1
ATOM 698 O O . ASN A 1 96 ? 30.937 27.891 49.211 1.00 11.47 96 ASN A O 1
ATOM 703 N N . ALA A 1 97 ? 30.589 29.186 51.016 1.00 12.07 97 ALA A N 1
ATOM 704 C CA . ALA A 1 97 ? 30.151 30.325 50.219 1.00 11.84 97 ALA A CA 1
ATOM 705 C C . ALA A 1 97 ? 31.320 30.738 49.324 1.00 11.70 97 ALA A C 1
ATOM 706 O O . ALA A 1 97 ? 31.133 31.069 48.152 1.00 10.27 97 ALA A O 1
ATOM 708 N N . ASP A 1 98 ? 32.525 30.704 49.889 1.00 10.71 98 ASP A N 1
ATOM 709 C CA . ASP A 1 98 ? 33.743 31.061 49.165 1.00 11.28 98 ASP A CA 1
ATOM 710 C C . ASP A 1 98 ? 33.956 30.095 47.998 1.00 11.04 98 ASP A C 1
ATOM 711 O O . ASP A 1 98 ? 34.229 30.513 46.869 1.00 9.88 98 ASP A O 1
ATOM 716 N N . LEU A 1 99 ? 33.817 28.801 48.269 1.00 10.73 99 LEU A N 1
ATOM 717 C CA . LEU A 1 99 ? 33.988 27.795 47.230 1.00 10.97 99 LEU A CA 1
ATOM 718 C C . LEU A 1 99 ? 32.974 27.974 46.106 1.00 11.17 99 LEU A C 1
ATOM 719 O O . LEU A 1 99 ? 33.290 27.751 44.935 1.00 11.83 99 LEU A O 1
ATOM 724 N N . MET A 1 100 ? 31.754 28.370 46.458 1.00 9.36 100 MET A N 1
ATOM 725 C CA . MET A 1 100 ? 30.712 28.554 45.453 1.00 9.58 100 MET A CA 1
ATOM 726 C C . MET A 1 100 ? 30.938 29.768 44.555 1.00 9.91 100 MET A C 1
ATOM 727 O O . MET A 1 100 ? 30.594 29.738 43.374 1.00 11.36 100 MET A O 1
ATOM 732 N N . ILE A 1 101 ? 31.510 30.836 45.101 1.00 10.16 101 ILE A N 1
ATOM 733 C CA . ILE A 1 101 ? 31.794 32.010 44.279 1.00 8.90 101 ILE A CA 1
ATOM 734 C C . ILE A 1 101 ? 32.893 31.598 43.298 1.00 10.66 101 ILE A C 1
ATOM 735 O O . ILE A 1 101 ? 32.803 31.857 42.093 1.00 10.33 101 ILE A O 1
ATOM 740 N N . LYS A 1 102 ? 33.924 30.943 43.824 1.00 10.75 102 LYS A N 1
ATOM 741 C CA . LYS A 1 102 ? 35.051 30.494 43.009 1.00 11.00 102 LYS A CA 1
ATOM 742 C C . LYS A 1 102 ? 34.656 29.516 41.908 1.00 13.43 102 LYS A C 1
ATOM 743 O O . LYS A 1 102 ? 35.229 29.534 40.816 1.00 15.08 102 LYS A O 1
ATOM 749 N N . GLN A 1 103 ? 33.669 28.670 42.184 1.00 13.25 103 GLN A N 1
ATOM 750 C CA . GLN A 1 103 ? 33.234 27.678 41.210 1.00 13.44 103 GLN A CA 1
ATOM 751 C C . GLN A 1 103 ? 32.243 28.162 40.150 1.00 12.44 103 GLN A C 1
ATOM 752 O O . GLN A 1 103 ? 32.379 27.812 38.978 1.00 13.33 103 GLN A O 1
ATOM 758 N N . SER A 1 104 ? 31.257 28.961 40.551 1.00 12.14 104 SER A N 1
ATOM 759 C CA . SER A 1 104 ? 30.246 29.459 39.617 1.00 9.50 104 SER A CA 1
ATOM 760 C C . SER A 1 104 ? 30.464 30.878 39.091 1.00 9.34 104 SER A C 1
ATOM 761 O O . SER A 1 104 ? 30.290 31.134 37.898 1.00 9.55 104 SER A O 1
ATOM 764 N N . VAL A 1 105 ? 30.830 31.799 39.976 1.00 8.19 105 VAL A N 1
ATOM 765 C CA . VAL A 1 105 ? 31.024 33.187 39.574 1.00 6.85 105 VAL A CA 1
ATOM 766 C C . VAL A 1 105 ? 32.334 33.449 38.833 1.00 7.86 105 VAL A C 1
ATOM 767 O O . VAL A 1 105 ? 32.339 34.134 37.813 1.00 7.54 105 VAL A O 1
ATOM 771 N N . TRP A 1 106 ? 33.441 32.914 39.332 1.00 8.47 106 TRP A N 1
ATOM 772 C CA . TRP A 1 106 ? 34.726 33.130 38.665 1.00 8.89 106 TRP A CA 1
ATOM 773 C C . TRP A 1 106 ? 34.691 32.627 37.219 1.00 7.75 106 TRP A C 1
ATOM 774 O O . TRP A 1 106 ? 35.079 33.344 36.2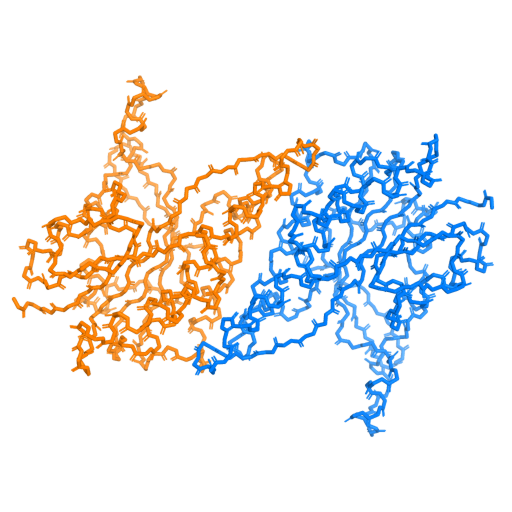93 1.00 8.20 106 TRP A O 1
ATOM 785 N N . SER A 1 107 ? 34.225 31.396 37.035 1.00 8.73 107 SER A N 1
ATOM 786 C CA . SER A 1 107 ? 34.152 30.787 35.708 1.00 8.95 107 SER A CA 1
ATOM 787 C C . SER A 1 107 ? 33.202 31.515 34.765 1.00 8.95 107 SER A C 1
ATOM 788 O O . SER A 1 107 ? 33.557 31.806 33.619 1.00 8.78 107 SER A O 1
ATOM 791 N N . SER A 1 108 ? 31.998 31.816 35.242 1.00 9.30 108 SER A N 1
ATOM 792 C CA . SER A 1 108 ? 31.021 32.514 34.414 1.00 7.87 108 SER A CA 1
ATOM 793 C C . SER A 1 108 ? 31.562 33.849 33.936 1.00 6.88 108 SER A C 1
ATOM 794 O O . SER A 1 108 ? 31.368 34.223 32.788 1.00 7.11 108 SER A O 1
ATOM 797 N N . ALA A 1 109 ? 32.236 34.568 34.827 1.00 8.42 109 ALA A N 1
ATOM 798 C CA . ALA A 1 109 ? 32.789 35.872 34.480 1.00 8.16 109 ALA A CA 1
ATOM 799 C C . ALA A 1 109 ? 33.922 35.763 33.466 1.00 8.72 109 ALA A C 1
ATOM 800 O O . ALA A 1 109 ? 34.008 36.571 32.546 1.00 8.76 109 ALA A O 1
ATOM 802 N N . ILE A 1 110 ? 34.802 34.782 33.641 1.00 7.83 110 ILE A N 1
ATOM 803 C CA . ILE A 1 110 ? 35.909 34.608 32.704 1.00 9.60 110 ILE A CA 1
ATOM 804 C C . ILE A 1 110 ? 35.360 34.140 31.356 1.00 9.35 110 ILE A C 1
ATOM 805 O O . ILE A 1 110 ? 35.866 34.529 30.301 1.00 10.00 110 ILE A O 1
ATOM 810 N N . ALA A 1 111 ? 34.308 33.324 31.380 1.00 8.91 111 ALA A N 1
ATOM 811 C CA . ALA A 1 111 ? 33.705 32.872 30.128 1.00 9.46 111 ALA A CA 1
ATOM 812 C C . ALA A 1 111 ? 33.162 34.100 29.389 1.00 9.87 111 ALA A C 1
ATOM 813 O O . ALA A 1 111 ? 33.305 34.221 28.166 1.00 6.75 111 ALA A O 1
ATOM 815 N N . ALA A 1 112 ? 32.547 35.016 30.135 1.00 8.28 112 ALA A N 1
ATOM 816 C CA . ALA A 1 112 ? 32.001 36.232 29.538 1.00 8.70 112 ALA A CA 1
ATOM 817 C C . ALA A 1 112 ? 33.126 37.076 28.939 1.00 9.30 112 ALA A C 1
ATOM 818 O O . ALA A 1 112 ? 32.999 37.589 27.830 1.00 8.94 112 ALA A O 1
ATOM 820 N N . LYS A 1 113 ? 34.224 37.219 29.678 1.00 8.61 113 LYS A N 1
ATOM 821 C CA . LYS A 1 113 ? 35.368 37.994 29.197 1.00 9.71 113 LYS A CA 1
ATOM 822 C C . LYS A 1 113 ? 35.885 37.390 27.892 1.00 9.66 113 LYS A C 1
ATOM 823 O O . LYS A 1 113 ? 36.238 38.115 26.957 1.00 10.39 113 LYS A O 1
ATOM 829 N N . LEU A 1 114 ? 35.936 36.062 27.830 1.00 10.10 114 LEU A N 1
ATOM 830 C CA . LEU A 1 114 ? 36.401 35.382 26.624 1.00 10.57 114 LEU A CA 1
ATOM 831 C C . LEU A 1 114 ? 35.482 35.701 25.449 1.00 11.95 114 LEU A C 1
ATOM 832 O O . LEU A 1 114 ? 35.945 35.921 24.330 1.00 13.83 114 LEU A O 1
ATOM 837 N N . ALA A 1 115 ? 34.179 35.744 25.713 1.00 11.23 115 ALA A N 1
ATOM 838 C CA . ALA A 1 115 ? 33.196 36.027 24.671 1.00 12.26 115 ALA A CA 1
ATOM 839 C C . ALA A 1 115 ? 33.329 37.433 24.093 1.00 12.92 115 ALA A C 1
ATOM 840 O O . ALA A 1 115 ? 33.244 37.622 22.880 1.00 13.27 115 ALA A O 1
ATOM 842 N N . THR A 1 116 ? 33.525 38.424 24.955 1.00 15.76 116 THR A N 1
ATOM 843 C CA . THR A 1 116 ? 33.658 39.796 24.483 1.00 16.35 116 THR A CA 1
ATOM 844 C C . THR A 1 116 ? 34.897 39.927 23.609 1.00 16.34 116 THR A C 1
ATOM 845 O O . THR A 1 116 ? 34.970 40.797 22.741 1.00 16.33 116 THR A O 1
ATOM 849 N N . THR A 1 117 ? 35.853 39.030 23.826 1.00 17.67 117 THR A N 1
ATOM 850 C CA . THR A 1 117 ? 37.105 39.036 23.086 1.00 17.84 117 THR A CA 1
ATOM 851 C C . THR A 1 117 ? 37.110 38.172 21.825 1.00 16.22 117 THR A C 1
ATOM 852 O O . THR A 1 117 ? 37.556 38.605 20.761 1.00 17.98 117 THR A O 1
ATOM 856 N N . HIS A 1 118 ? 36.595 36.954 21.950 1.00 14.02 118 HIS A N 1
ATOM 857 C CA . HIS A 1 118 ? 36.637 35.993 20.857 1.00 11.33 118 HIS A CA 1
ATOM 858 C C . HIS A 1 118 ? 35.356 35.541 20.162 1.00 11.55 118 HIS A C 1
ATOM 859 O O . HIS A 1 118 ? 35.431 34.870 19.137 1.00 12.61 118 HIS A O 1
ATOM 866 N N . LEU A 1 119 ? 34.194 35.886 20.699 1.00 10.19 119 LEU A N 1
ATOM 867 C CA . LEU A 1 119 ? 32.941 35.450 20.086 1.00 9.97 119 LEU A CA 1
ATOM 868 C C . LEU A 1 119 ? 32.592 36.229 18.816 1.00 8.63 119 LEU A C 1
ATOM 869 O O . LEU A 1 119 ? 32.645 37.458 18.798 1.00 10.15 119 LEU A O 1
ATOM 874 N N . LYS A 1 120 ? 32.242 35.505 17.756 1.00 9.67 120 LYS A N 1
ATOM 875 C CA . LYS A 1 120 ? 31.875 36.135 16.487 1.00 11.00 120 LYS A CA 1
ATOM 876 C C . LYS A 1 120 ? 30.566 36.900 16.641 1.00 13.72 120 LYS A C 1
ATOM 877 O O . LYS A 1 120 ? 29.740 36.577 17.502 1.00 11.17 120 LYS A O 1
ATOM 887 N N . PRO A 1 121 ? 30.364 37.947 15.825 1.00 13.56 121 PRO A N 1
ATOM 888 C CA . PRO A 1 121 ? 29.105 38.681 15.948 1.00 13.93 121 PRO A CA 1
ATOM 889 C C . PRO A 1 121 ? 27.996 37.677 15.648 1.00 12.57 121 PRO A C 1
ATOM 890 O O . PRO A 1 121 ? 28.128 36.855 14.738 1.00 13.57 121 PRO A O 1
ATOM 894 N N . GLY A 1 122 ? 26.921 37.725 16.425 1.00 13.11 122 GLY A N 1
ATOM 895 C CA . GLY A 1 122 ? 25.827 36.792 16.220 1.00 11.55 122 GLY A CA 1
ATOM 896 C C . GLY A 1 122 ? 26.055 35.447 16.895 1.00 11.57 122 GLY A C 1
ATOM 897 O O . GLY A 1 122 ? 25.224 34.549 16.785 1.00 12.24 122 GLY A O 1
ATOM 898 N N . GLY A 1 123 ? 27.179 35.303 17.593 1.00 9.07 123 GLY A N 1
ATOM 899 C CA . GLY A 1 123 ? 27.480 34.047 18.262 1.00 8.43 123 GLY A CA 1
ATOM 900 C C . GLY A 1 123 ? 26.689 33.821 19.535 1.00 8.99 123 GLY A C 1
ATOM 901 O O . GLY A 1 123 ? 25.869 34.653 19.912 1.00 10.73 123 GLY A O 1
ATOM 902 N N . LEU A 1 124 ? 26.951 32.700 20.204 1.00 9.15 124 LEU A N 1
ATOM 903 C CA . LEU A 1 124 ? 26.242 32.347 21.431 1.00 9.04 124 LEU A CA 1
ATOM 904 C C . LEU A 1 124 ? 27.125 32.140 22.657 1.00 9.08 124 LEU A C 1
ATOM 905 O O . LEU A 1 124 ? 28.145 31.460 22.588 1.00 8.14 124 LEU A O 1
ATOM 910 N N . LEU A 1 125 ? 26.725 32.747 23.774 1.00 7.48 125 LEU A N 1
ATOM 911 C CA . LEU A 1 125 ? 27.414 32.553 25.047 1.00 7.46 125 LEU A CA 1
ATOM 912 C C . LEU A 1 125 ? 26.373 31.866 25.928 1.00 7.85 125 LEU A C 1
ATOM 913 O O . LEU A 1 125 ? 25.257 32.369 26.081 1.00 8.30 125 LEU A O 1
ATOM 918 N N . GLN A 1 126 ? 26.717 30.706 26.473 1.00 6.62 126 GLN A N 1
ATOM 919 C CA . GLN A 1 126 ? 25.795 29.990 27.351 1.00 6.29 126 GLN A CA 1
ATOM 920 C C . GLN A 1 126 ? 26.420 29.849 28.730 1.00 5.84 126 GLN A C 1
ATOM 921 O O . GLN A 1 126 ? 27.593 29.498 28.861 1.00 8.01 126 GLN A O 1
ATOM 927 N N . LEU A 1 127 ? 25.630 30.155 29.753 1.00 6.09 127 LEU A N 1
ATOM 928 C CA . LEU A 1 127 ? 26.083 30.063 31.135 1.00 6.14 127 LEU A CA 1
ATOM 929 C C . LEU A 1 127 ? 25.166 29.100 31.874 1.00 5.64 127 LEU A C 1
ATOM 930 O O . LEU A 1 127 ? 24.090 28.744 31.386 1.00 5.40 127 LEU A O 1
ATOM 935 N N . THR A 1 128 ? 25.587 28.689 33.060 1.00 6.56 128 THR A N 1
ATOM 936 C CA . THR A 1 128 ? 24.785 27.767 33.845 1.00 7.66 128 THR A CA 1
ATOM 937 C C . THR A 1 128 ? 24.333 28.421 35.140 1.00 7.02 128 THR A C 1
ATOM 938 O O . THR A 1 128 ? 25.156 28.822 35.959 1.00 7.91 128 THR A O 1
ATOM 942 N N . GLY A 1 129 ? 23.019 28.536 35.309 1.00 7.20 129 GLY A N 1
ATOM 943 C CA . GLY A 1 129 ? 22.471 29.142 36.509 1.00 8.57 129 GLY A CA 1
ATOM 944 C C . GLY A 1 129 ? 22.031 28.067 37.484 1.00 8.44 129 GLY A C 1
ATOM 945 O O . GLY A 1 129 ? 22.692 27.042 37.610 1.00 8.65 129 GLY A O 1
ATOM 946 N N . ALA A 1 130 ? 20.914 28.300 38.170 1.00 8.42 130 ALA A N 1
ATOM 947 C CA . ALA A 1 130 ? 20.390 27.323 39.122 1.00 8.04 130 ALA A CA 1
ATOM 948 C C . ALA A 1 130 ? 18.915 27.589 39.416 1.00 9.46 130 ALA A C 1
ATOM 949 O O . ALA A 1 130 ? 18.553 28.649 39.926 1.00 9.39 130 ALA A O 1
ATOM 951 N N . ALA A 1 131 ? 18.061 26.619 39.100 1.00 9.23 131 ALA A N 1
ATOM 952 C CA . ALA A 1 131 ? 16.631 26.775 39.337 1.00 9.23 131 ALA A CA 1
ATOM 953 C C . ALA A 1 131 ? 16.335 27.132 40.798 1.00 9.67 131 ALA A C 1
ATOM 954 O O . ALA A 1 131 ? 15.449 27.933 41.079 1.00 9.88 131 ALA A O 1
ATOM 956 N N . ALA A 1 132 ? 17.089 26.549 41.724 1.00 10.02 132 ALA A N 1
ATOM 957 C CA . ALA A 1 132 ? 16.872 26.818 43.143 1.00 10.50 132 ALA A CA 1
ATOM 958 C C . ALA A 1 132 ? 17.120 28.273 43.530 1.00 10.03 132 ALA A C 1
ATOM 959 O O . ALA A 1 132 ? 16.528 28.771 44.484 1.00 10.96 132 ALA A O 1
ATOM 961 N N . ALA A 1 133 ? 17.987 28.957 42.788 1.00 9.15 133 ALA A N 1
ATOM 962 C CA . ALA A 1 133 ? 18.307 30.350 43.094 1.00 10.14 133 ALA A CA 1
ATOM 963 C C . ALA A 1 133 ? 17.209 31.343 42.722 1.00 9.88 133 ALA A C 1
ATOM 964 O O . ALA A 1 133 ? 17.339 32.540 42.985 1.00 11.82 133 ALA A O 1
ATOM 966 N N . MET A 1 134 ? 16.132 30.854 42.109 1.00 9.65 134 MET A N 1
ATOM 967 C CA . MET A 1 134 ? 15.020 31.724 41.736 1.00 11.43 134 MET A CA 1
ATOM 968 C C . MET A 1 134 ? 14.184 32.062 42.971 1.00 11.84 134 MET A C 1
ATOM 969 O O . MET A 1 134 ? 13.227 32.838 42.896 1.00 12.67 134 MET A O 1
ATOM 974 N N . GLY A 1 135 ? 14.545 31.459 44.100 1.00 10.09 135 GLY A N 1
ATOM 975 C CA . GLY A 1 135 ? 13.845 31.708 45.347 1.00 10.31 135 GLY A CA 1
ATOM 976 C C . GLY A 1 135 ? 14.800 31.594 46.519 1.00 9.13 135 GLY A C 1
ATOM 977 O O . GLY A 1 135 ? 15.987 31.345 46.318 1.00 9.10 135 GLY A O 1
ATOM 978 N N . PRO A 1 136 ? 14.318 31.771 47.760 1.00 8.71 136 PRO A N 1
ATOM 979 C CA . PRO A 1 136 ? 15.202 31.668 48.928 1.00 8.45 136 PRO A CA 1
ATOM 980 C C . PRO A 1 136 ? 15.839 30.279 49.043 1.00 9.55 136 PRO A C 1
ATOM 981 O O . PRO A 1 136 ? 15.214 29.273 48.697 1.00 10.68 136 PRO A O 1
ATOM 985 N N . THR A 1 137 ? 17.080 30.223 49.523 1.00 9.52 137 THR A N 1
ATOM 986 C CA . THR A 1 137 ? 17.777 28.945 49.702 1.00 9.11 137 THR A CA 1
ATOM 987 C C . THR A 1 137 ? 18.464 28.905 51.068 1.00 9.56 137 THR A C 1
ATOM 988 O O . THR A 1 137 ? 19.685 28.787 51.160 1.00 9.57 137 THR A O 1
ATOM 992 N N . PRO A 1 138 ? 17.678 28.978 52.154 1.00 10.22 138 PRO A N 1
ATOM 993 C CA . PRO A 1 138 ? 18.220 28.957 53.517 1.00 11.06 138 PRO A CA 1
ATOM 994 C C . PRO A 1 138 ? 19.129 27.779 53.888 1.00 11.18 138 PRO A C 1
ATOM 995 O O . PRO A 1 138 ? 19.976 27.911 54.774 1.00 11.72 138 PRO A O 1
ATOM 999 N N . SER A 1 139 ? 18.958 26.636 53.226 1.00 12.51 139 SER A N 1
ATOM 1000 C CA . SER A 1 139 ? 19.777 25.464 53.535 1.00 12.35 139 SER A CA 1
ATOM 1001 C C . SER A 1 139 ? 21.092 25.409 52.757 1.00 13.11 139 SER A C 1
ATOM 1002 O O . SER A 1 139 ? 21.946 24.573 53.040 1.00 15.03 139 SER A O 1
ATOM 1005 N N . MET A 1 140 ? 21.246 26.299 51.780 1.00 11.58 140 MET A N 1
ATOM 1006 C CA . MET A 1 140 ? 22.455 26.357 50.959 1.00 10.95 140 MET A CA 1
ATOM 1007 C C . MET A 1 140 ? 22.628 27.797 50.489 1.00 10.91 140 MET A C 1
ATOM 1008 O O . MET A 1 140 ? 22.614 28.090 49.293 1.00 10.84 140 MET A O 1
ATOM 1013 N N . ILE A 1 141 ? 22.796 28.685 51.462 1.00 11.43 141 ILE A N 1
ATOM 1014 C CA . ILE A 1 141 ? 22.931 30.115 51.222 1.00 10.11 141 ILE A CA 1
ATOM 1015 C C . ILE A 1 141 ? 24.048 30.540 50.271 1.00 10.66 141 ILE A C 1
ATOM 1016 O O . ILE A 1 141 ? 23.824 31.385 49.404 1.00 8.31 141 ILE A O 1
ATOM 1021 N N . GLY A 1 142 ? 25.236 29.961 50.421 1.00 9.89 142 GLY A N 1
ATOM 1022 C CA . GLY A 1 142 ? 26.346 30.316 49.547 1.00 10.06 142 GLY A CA 1
ATOM 1023 C C . GLY A 1 142 ? 26.074 29.963 48.094 1.00 10.09 142 GLY A C 1
ATOM 1024 O O . GLY A 1 142 ? 26.310 30.769 47.187 1.00 9.88 142 GLY A O 1
ATOM 1025 N N . TYR A 1 143 ? 25.581 28.752 47.869 1.00 8.64 143 TYR A N 1
ATOM 1026 C CA . TYR A 1 143 ? 25.258 28.302 46.519 1.00 9.77 143 TYR A CA 1
ATOM 1027 C C . TYR A 1 143 ? 24.228 29.267 45.937 1.00 9.96 143 TYR A C 1
ATOM 1028 O O . TYR A 1 143 ? 24.351 29.720 44.796 1.00 8.28 143 TYR A O 1
ATOM 1037 N N . GLY A 1 144 ? 23.212 29.582 46.736 1.00 10.05 144 GLY A N 1
ATOM 1038 C CA . GLY A 1 144 ? 22.169 30.491 46.291 1.00 10.73 144 GLY A CA 1
ATOM 1039 C C . GLY A 1 144 ? 22.704 31.848 45.873 1.00 9.47 144 GLY A C 1
ATOM 1040 O O . GLY A 1 144 ? 22.336 32.352 44.810 1.00 10.27 144 GLY A O 1
ATOM 1041 N N . MET A 1 145 ? 23.562 32.435 46.708 1.00 9.44 145 MET A N 1
ATOM 1042 C CA . MET A 1 145 ? 24.170 33.745 46.442 1.00 10.74 145 MET A CA 1
ATOM 1043 C C . MET A 1 145 ? 24.978 33.755 45.157 1.00 7.95 145 MET A C 1
ATOM 1044 O O . MET A 1 145 ? 24.850 34.660 44.328 1.00 8.77 145 MET A O 1
ATOM 1049 N N . ALA A 1 146 ? 25.854 32.763 45.040 1.00 8.30 146 ALA A N 1
ATOM 1050 C CA . ALA A 1 146 ? 26.731 32.627 43.885 1.00 8.20 146 ALA A CA 1
ATOM 1051 C C . ALA A 1 146 ? 25.929 32.531 42.599 1.00 8.22 146 ALA A C 1
ATOM 1052 O O . ALA A 1 146 ? 26.202 33.246 41.632 1.00 7.33 146 ALA A O 1
ATOM 1054 N N . LYS A 1 147 ? 24.932 31.651 42.587 1.00 7.63 147 LYS A N 1
ATOM 1055 C CA . LYS A 1 147 ? 24.120 31.485 41.392 1.00 7.64 147 LYS A CA 1
ATOM 1056 C C . LYS A 1 147 ? 23.254 32.710 41.094 1.00 7.64 147 LYS A C 1
ATOM 1057 O O . LYS A 1 147 ? 22.997 33.013 39.930 1.00 7.55 147 LYS A O 1
ATOM 1063 N N . ALA A 1 148 ? 22.810 33.425 42.126 1.00 6.57 148 ALA A N 1
ATOM 1064 C CA . ALA A 1 148 ? 22.005 34.626 41.899 1.00 6.96 148 ALA A CA 1
ATOM 1065 C C . ALA A 1 148 ? 22.879 35.655 41.186 1.00 7.58 148 ALA A C 1
ATOM 1066 O O . ALA A 1 148 ? 22.392 36.413 40.347 1.00 7.51 148 ALA A O 1
ATOM 1068 N N . ALA A 1 149 ? 24.167 35.680 41.520 1.00 8.27 149 ALA A N 1
ATOM 1069 C CA . ALA A 1 149 ? 25.081 36.617 40.876 1.00 6.27 149 ALA A CA 1
ATOM 1070 C C . ALA A 1 149 ? 25.195 36.253 39.397 1.00 6.60 149 ALA A C 1
ATOM 1071 O O . ALA A 1 149 ? 25.229 37.140 38.543 1.00 7.29 149 ALA A O 1
ATOM 1073 N N . VAL A 1 150 ? 25.244 34.956 39.093 1.00 6.68 150 VAL A N 1
ATOM 1074 C CA . VAL A 1 150 ? 25.339 34.516 37.699 1.00 6.23 150 VAL A CA 1
ATOM 1075 C C . VAL A 1 150 ? 24.066 34.920 36.952 1.00 6.05 150 VAL A C 1
ATOM 1076 O O . VAL A 1 150 ? 24.122 35.332 35.795 1.00 6.79 150 VAL A O 1
ATOM 1080 N N . HIS A 1 151 ? 22.917 34.808 37.612 1.00 7.44 151 HIS A N 1
ATOM 1081 C CA . HIS A 1 151 ? 21.662 35.201 36.978 1.00 7.15 151 HIS A CA 1
ATOM 1082 C C . HIS A 1 151 ? 21.688 36.706 36.680 1.00 5.66 151 HIS A C 1
ATOM 1083 O O . HIS A 1 151 ? 21.234 37.138 35.620 1.00 6.08 151 HIS A O 1
ATOM 1090 N N . HIS A 1 152 ? 22.224 37.505 37.599 1.00 6.43 152 HIS A N 1
ATOM 1091 C CA . HIS A 1 152 ? 22.276 38.945 37.365 1.00 7.08 152 HIS A CA 1
ATOM 1092 C C . HIS A 1 152 ? 23.257 39.271 36.240 1.00 8.06 152 HIS A C 1
ATOM 1093 O O . HIS A 1 152 ? 22.984 40.131 35.395 1.00 6.54 152 HIS A O 1
ATOM 1100 N N . LEU A 1 153 ? 24.388 38.569 36.233 1.00 7.01 153 LEU A N 1
ATOM 1101 C CA . LEU A 1 153 ? 25.413 38.754 35.209 1.00 7.38 153 LEU A CA 1
ATOM 1102 C C . LEU A 1 153 ? 24.773 38.538 33.846 1.00 8.68 153 LEU A C 1
ATOM 1103 O O . LEU A 1 153 ? 25.044 39.264 32.887 1.00 7.15 153 LEU A O 1
ATOM 1108 N N . THR A 1 154 ? 23.918 37.525 33.771 1.00 6.28 154 THR A N 1
ATOM 1109 C CA . THR A 1 154 ? 23.218 37.211 32.536 1.00 7.87 154 THR A CA 1
ATOM 1110 C C . THR A 1 154 ? 22.405 38.406 32.045 1.00 7.87 154 THR A C 1
ATOM 1111 O O . THR A 1 154 ? 22.442 38.749 30.856 1.00 8.38 154 THR A O 1
ATOM 1115 N N . SER A 1 155 ? 21.683 39.058 32.955 1.00 8.71 155 SER A N 1
ATOM 1116 C CA . SER A 1 155 ? 20.866 40.201 32.561 1.00 7.29 155 SER A CA 1
ATOM 1117 C C . SER A 1 155 ? 21.718 41.380 32.109 1.00 8.65 155 SER A C 1
ATOM 1118 O O . SER A 1 155 ? 21.355 42.075 31.164 1.00 9.61 155 SER A O 1
ATOM 1121 N N . SER A 1 156 ? 22.854 41.600 32.767 1.00 8.43 156 SER A N 1
ATOM 1122 C CA . SER A 1 156 ? 23.734 42.704 32.385 1.00 8.28 156 SER A CA 1
ATOM 1123 C C . SER A 1 156 ? 24.374 42.473 31.014 1.00 8.54 156 SER A C 1
ATOM 1124 O O . SER A 1 156 ? 24.495 43.400 30.218 1.00 8.97 156 SER A O 1
ATOM 1127 N N . LEU A 1 157 ? 24.782 41.239 30.739 1.00 8.32 157 LEU A N 1
ATOM 1128 C CA . LEU A 1 157 ? 25.407 40.914 29.457 1.00 9.68 157 LEU A CA 1
ATOM 1129 C C . LEU A 1 157 ? 24.450 41.035 28.270 1.00 10.91 157 LEU A C 1
ATOM 1130 O O . LEU A 1 157 ? 24.862 41.410 27.165 1.00 10.95 157 LEU A O 1
ATOM 1135 N N . ALA A 1 158 ? 23.176 40.727 28.493 1.00 10.25 158 ALA A N 1
ATOM 1136 C CA . ALA A 1 158 ? 22.187 40.801 27.423 1.00 11.03 158 ALA A CA 1
ATOM 1137 C C . ALA A 1 158 ? 21.839 42.242 27.071 1.00 12.31 158 ALA A C 1
ATOM 1138 O O . ALA A 1 158 ? 21.341 42.516 25.977 1.00 13.46 158 ALA A O 1
ATOM 1140 N N . ALA A 1 159 ? 22.106 43.155 28.000 1.00 10.88 159 ALA A N 1
ATOM 1141 C CA . ALA A 1 159 ? 21.815 44.569 27.802 1.00 12.78 159 ALA A CA 1
ATOM 1142 C C . ALA A 1 159 ? 22.774 45.235 26.824 1.00 14.63 159 ALA A C 1
ATOM 1143 O O . ALA A 1 159 ? 23.849 44.715 26.523 1.00 14.12 159 ALA A O 1
ATOM 1145 N N . LYS A 1 160 ? 22.365 46.398 26.333 1.00 15.47 160 LYS A N 1
ATOM 1146 C CA . LYS A 1 160 ? 23.154 47.167 25.382 1.00 17.49 160 LYS A CA 1
ATOM 1147 C C . LYS A 1 160 ? 24.464 47.661 25.991 1.00 16.08 160 LYS A C 1
ATOM 1148 O O . LYS A 1 160 ? 24.503 48.087 27.147 1.00 14.88 160 LYS A O 1
ATOM 1154 N N . ASP A 1 161 ? 25.529 47.597 25.194 1.00 16.29 161 ASP A N 1
ATOM 1155 C CA . ASP A 1 161 ? 26.865 48.037 25.595 1.00 16.72 161 ASP A CA 1
ATOM 1156 C C . ASP A 1 161 ? 27.462 47.286 26.782 1.00 15.47 161 ASP A C 1
ATOM 1157 O O . ASP A 1 161 ? 28.155 47.872 27.618 1.00 13.94 161 ASP A O 1
ATOM 1162 N N . SER A 1 162 ? 27.206 45.984 26.840 1.00 12.78 162 SER A N 1
ATOM 1163 C CA . SER A 1 162 ? 27.738 45.150 27.912 1.00 12.68 162 SER A CA 1
ATOM 1164 C C . SER A 1 162 ? 29.141 44.694 27.534 1.00 12.88 162 SER A C 1
ATOM 1165 O O . SER A 1 162 ? 29.931 44.300 28.388 1.00 11.48 162 SER A O 1
ATOM 1168 N N . GLY A 1 163 ? 29.438 44.732 26.239 1.00 13.05 163 GLY A N 1
ATOM 1169 C CA . GLY A 1 163 ? 30.739 44.301 25.769 1.00 14.56 163 GLY A CA 1
ATOM 1170 C C . GLY A 1 163 ? 30.641 43.125 24.813 1.00 14.65 163 GLY A C 1
ATOM 1171 O O . GLY A 1 163 ? 31.594 42.824 24.094 1.00 16.57 163 GLY A O 1
ATOM 1172 N N . LEU A 1 164 ? 29.497 42.447 24.807 1.00 14.89 164 LEU A N 1
ATOM 1173 C CA . LEU A 1 164 ? 29.315 41.315 23.903 1.00 15.16 164 LEU A CA 1
ATOM 1174 C C . LEU A 1 164 ? 29.182 41.848 22.483 1.00 15.75 164 LEU A C 1
ATOM 1175 O O . LEU A 1 164 ? 28.723 42.970 22.275 1.00 16.44 164 LEU A O 1
ATOM 1180 N N . PRO A 1 165 ? 29.584 41.050 21.485 1.00 16.37 165 PRO A N 1
ATOM 1181 C CA . PRO A 1 165 ? 29.491 41.498 20.092 1.00 17.08 165 PRO A CA 1
ATOM 1182 C C . PRO A 1 165 ? 28.067 41.683 19.583 1.00 17.94 165 PRO A C 1
ATOM 1183 O O . PRO A 1 165 ? 27.115 41.129 20.133 1.00 17.87 165 PRO A O 1
ATOM 1187 N N . ASP A 1 166 ? 27.931 42.474 18.524 1.00 19.45 166 ASP A N 1
ATOM 1188 C CA . ASP A 1 166 ? 26.626 42.746 17.937 1.00 19.33 166 ASP A CA 1
ATOM 1189 C C . ASP A 1 166 ? 25.888 41.490 17.507 1.00 18.56 166 ASP A C 1
ATOM 1190 O O . ASP A 1 166 ? 26.489 40.542 16.993 1.00 16.12 166 ASP A O 1
ATOM 1195 N N . ASN A 1 167 ? 24.577 41.495 17.727 1.00 18.79 167 ASN A N 1
ATOM 1196 C CA . ASN A 1 167 ? 23.715 40.391 17.332 1.00 16.55 167 ASN A CA 1
ATOM 1197 C C . ASN A 1 167 ? 23.936 39.086 18.091 1.00 14.78 167 ASN A C 1
ATOM 1198 O O . ASN A 1 167 ? 23.323 38.071 17.762 1.00 14.91 167 ASN A O 1
ATOM 1203 N N . SER A 1 168 ? 24.803 39.101 19.099 1.00 12.94 168 SER A N 1
ATOM 1204 C CA . SER A 1 168 ? 25.050 37.885 19.873 1.00 11.49 168 SER A CA 1
ATOM 1205 C C . SER A 1 168 ? 23.986 37.720 20.950 1.00 11.65 168 SER A C 1
ATOM 1206 O O . SER A 1 168 ? 23.231 38.648 21.244 1.00 12.04 168 SER A O 1
ATOM 1209 N N . ALA A 1 169 ? 23.930 36.532 21.540 1.00 9.88 169 ALA A N 1
ATOM 1210 C CA . ALA A 1 169 ? 22.954 36.266 22.589 1.00 9.99 169 ALA A CA 1
ATOM 1211 C C . ALA A 1 169 ? 23.602 35.515 23.735 1.00 9.98 169 ALA A C 1
ATOM 1212 O O . ALA A 1 169 ? 24.576 34.788 23.539 1.00 8.66 169 ALA A O 1
ATOM 1214 N N . VAL A 1 170 ? 23.068 35.719 24.935 1.00 9.41 170 VAL A N 1
ATOM 1215 C CA . VAL A 1 170 ? 23.536 35.006 26.116 1.00 9.79 170 VAL A CA 1
ATOM 1216 C C . VAL A 1 170 ? 22.316 34.234 26.623 1.00 9.49 170 VAL A C 1
ATOM 1217 O O . VAL A 1 170 ? 21.218 34.792 26.727 1.00 8.73 170 VAL A O 1
ATOM 1221 N N . LEU A 1 171 ? 22.499 32.941 26.880 1.00 7.97 171 LEU A N 1
ATOM 1222 C CA . LEU A 1 171 ? 21.420 32.084 27.372 1.00 6.88 171 LEU A CA 1
ATOM 1223 C C . LEU A 1 171 ? 21.935 31.349 28.604 1.00 7.90 171 LEU A C 1
ATOM 1224 O O . LEU A 1 171 ? 23.058 30.848 28.607 1.00 8.35 171 LEU A O 1
ATOM 1229 N N . THR A 1 172 ? 21.115 31.286 29.651 1.00 8.67 172 THR A N 1
ATOM 1230 C CA . THR A 1 172 ? 21.521 30.637 30.897 1.00 7.81 172 THR A CA 1
ATOM 1231 C C . THR A 1 172 ? 20.570 29.485 31.232 1.00 8.74 172 THR A C 1
ATOM 1232 O O . THR A 1 172 ? 19.377 29.696 31.430 1.00 8.33 172 THR A O 1
ATOM 1236 N N . ILE A 1 173 ? 21.105 28.265 31.282 1.00 6.73 173 ILE A N 1
ATOM 1237 C CA . ILE A 1 173 ? 20.280 27.088 31.552 1.00 7.25 173 ILE A CA 1
ATOM 1238 C C . ILE A 1 173 ? 20.126 26.740 33.030 1.00 7.71 173 ILE A C 1
ATOM 1239 O O . ILE A 1 173 ? 21.036 26.949 33.828 1.00 7.28 173 ILE A O 1
ATOM 1244 N N . MET A 1 174 ? 18.960 26.200 33.379 1.00 6.49 174 MET A N 1
ATOM 1245 C CA . MET A 1 174 ? 18.664 25.809 34.756 1.00 8.69 174 MET A CA 1
ATOM 1246 C C . MET A 1 174 ? 17.943 24.459 34.786 1.00 8.90 174 MET A C 1
ATOM 1247 O O . MET A 1 174 ? 16.730 24.389 34.998 1.00 7.84 174 MET A O 1
ATOM 1252 N N . PRO A 1 175 ? 18.681 23.366 34.550 1.00 9.32 175 PRO A N 1
ATOM 1253 C CA . PRO A 1 175 ? 18.039 22.049 34.573 1.00 9.34 175 PRO A CA 1
ATOM 1254 C C . PRO A 1 175 ? 17.743 21.597 36.006 1.00 9.28 175 PRO A C 1
ATOM 1255 O O . PRO A 1 175 ? 18.560 21.783 36.905 1.00 10.65 175 PRO A O 1
ATOM 1259 N N . VAL A 1 176 ? 16.567 21.015 36.211 1.00 9.96 176 VAL A N 1
ATOM 1260 C CA . VAL A 1 176 ? 16.172 20.534 37.533 1.00 11.24 176 VAL A CA 1
ATOM 1261 C C . VAL A 1 176 ? 16.919 19.247 37.886 1.00 11.15 176 VAL A C 1
ATOM 1262 O O . VAL A 1 176 ? 17.449 19.111 38.991 1.00 11.63 176 VAL A O 1
ATOM 1266 N N . THR A 1 177 ? 16.968 18.310 36.942 1.00 11.56 177 THR A N 1
ATOM 1267 C CA . THR A 1 177 ? 17.661 17.041 37.147 1.00 11.57 177 THR A CA 1
ATOM 1268 C C . THR A 1 177 ? 18.309 16.538 35.858 1.00 10.96 177 THR A C 1
ATOM 1269 O O . THR A 1 177 ? 17.633 16.348 34.853 1.00 12.17 177 THR A O 1
ATOM 1273 N N . LEU A 1 178 ? 19.617 16.318 35.897 1.00 12.13 178 LEU A N 1
ATOM 1274 C CA . LEU A 1 178 ? 20.336 15.810 34.731 1.00 12.13 178 LEU A CA 1
ATOM 1275 C C . LEU A 1 178 ? 20.676 14.348 34.976 1.00 12.38 178 LEU A C 1
ATOM 1276 O O . LEU A 1 178 ? 20.903 13.944 36.115 1.00 12.86 178 LEU A O 1
ATOM 1281 N N . ASP A 1 179 ? 20.707 13.558 33.908 1.00 13.14 179 ASP A N 1
ATOM 1282 C CA . ASP A 1 179 ? 21.050 12.148 34.028 1.00 15.32 179 ASP A CA 1
ATOM 1283 C C . ASP A 1 179 ? 22.571 12.059 34.004 1.00 15.22 179 ASP A C 1
ATOM 1284 O O . ASP A 1 179 ? 23.192 12.248 32.961 1.00 17.11 179 ASP A O 1
ATOM 1289 N N . THR A 1 180 ? 23.167 11.790 35.159 1.00 15.20 180 THR A N 1
ATOM 1290 C CA . THR A 1 180 ? 24.618 11.688 35.270 1.00 15.99 180 THR A CA 1
ATOM 1291 C C . THR A 1 180 ? 24.997 10.416 36.011 1.00 15.66 180 THR A C 1
ATOM 1292 O O . THR A 1 180 ? 24.171 9.828 36.705 1.00 14.55 180 THR A O 1
ATOM 1296 N N . PRO A 1 181 ? 26.255 9.972 35.869 1.00 15.81 181 PRO A N 1
ATOM 1297 C CA . PRO A 1 181 ? 26.707 8.759 36.553 1.00 17.80 181 PRO A CA 1
ATOM 1298 C C . PRO A 1 181 ? 26.532 8.873 38.069 1.00 17.51 181 PRO A C 1
ATOM 1299 O O . PRO A 1 181 ? 26.161 7.905 38.731 1.00 17.79 181 PRO A O 1
ATOM 1303 N N . MET A 1 182 ? 26.801 10.056 38.615 1.00 18.14 182 MET A N 1
ATOM 1304 C CA . MET A 1 182 ? 26.667 10.272 40.053 1.00 17.14 182 MET A CA 1
ATOM 1305 C C . MET A 1 182 ? 25.224 10.202 40.540 1.00 16.83 182 MET A C 1
ATOM 1306 O O . MET A 1 182 ? 24.957 9.674 41.620 1.00 14.86 182 MET A O 1
ATOM 1311 N N . ASN A 1 183 ? 24.289 10.734 39.760 1.00 16.02 183 ASN A N 1
ATOM 1312 C CA . ASN A 1 183 ? 22.894 10.689 40.178 1.00 15.29 183 ASN A CA 1
ATOM 1313 C C . ASN A 1 183 ? 22.360 9.266 40.137 1.00 15.57 183 ASN A C 1
ATOM 1314 O O . ASN A 1 183 ? 21.519 8.884 40.952 1.00 14.27 183 ASN A O 1
ATOM 1319 N N . ARG A 1 184 ? 22.854 8.473 39.195 1.00 13.38 184 ARG A N 1
ATOM 1320 C CA . ARG A 1 184 ? 22.408 7.091 39.098 1.00 14.54 184 ARG A CA 1
ATOM 1321 C C . ARG A 1 184 ? 22.936 6.264 40.266 1.00 15.27 184 ARG A C 1
ATOM 1322 O O . ARG A 1 184 ? 22.314 5.281 40.671 1.00 13.41 184 ARG A O 1
ATOM 1330 N N . LYS A 1 185 ? 24.076 6.674 40.813 1.00 14.64 185 LYS A N 1
ATOM 1331 C CA . LYS A 1 185 ? 24.693 5.965 41.927 1.00 15.38 185 LYS A CA 1
ATOM 1332 C C . LYS A 1 185 ? 24.046 6.272 43.273 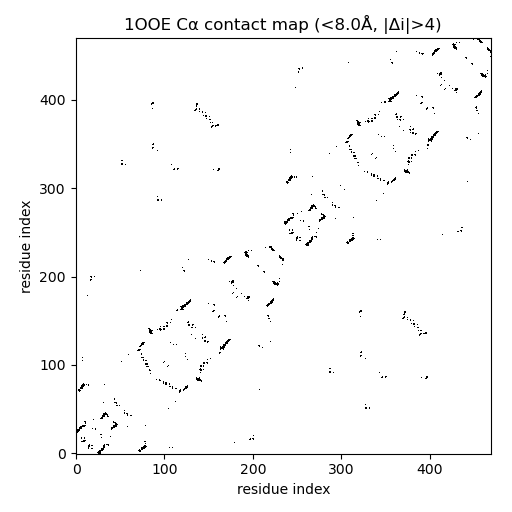1.00 15.82 185 LYS A C 1
ATOM 1333 O O . LYS A 1 185 ? 23.776 5.366 44.061 1.00 17.46 185 LYS A O 1
ATOM 1339 N N . TRP A 1 186 ? 23.785 7.548 43.531 1.00 16.42 186 TRP A N 1
ATOM 1340 C CA . TRP A 1 186 ? 23.214 7.950 44.808 1.00 17.48 186 TRP A CA 1
ATOM 1341 C 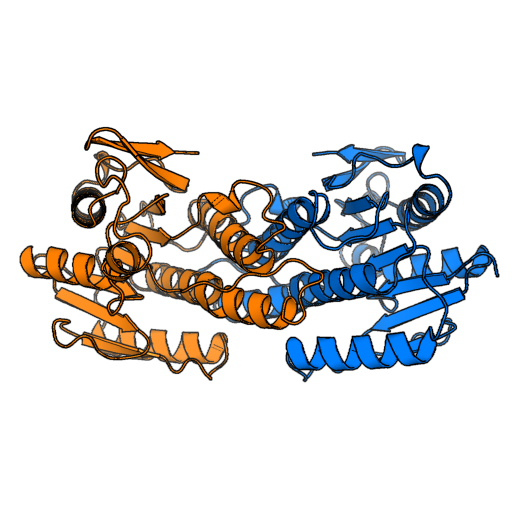C . TRP A 1 186 ? 21.694 7.942 44.916 1.00 15.87 186 TRP A C 1
ATOM 1342 O O . TRP A 1 186 ? 21.155 7.999 46.022 1.00 16.59 186 TRP A O 1
ATOM 1353 N N . MET A 1 187 ? 21.007 7.873 43.779 1.00 14.44 187 MET A N 1
ATOM 1354 C CA . MET A 1 187 ? 19.544 7.794 43.761 1.00 15.56 187 MET A CA 1
ATOM 1355 C C . MET A 1 187 ? 19.224 6.674 42.770 1.00 15.19 187 MET A C 1
ATOM 1356 O O . MET A 1 187 ? 18.519 6.875 41.779 1.00 14.32 187 MET A O 1
ATOM 1361 N N . PRO A 1 188 ? 19.732 5.462 43.045 1.00 15.41 188 PRO A N 1
ATOM 1362 C CA . PRO A 1 188 ? 19.539 4.281 42.198 1.00 14.91 188 PRO A CA 1
ATOM 1363 C C . PRO A 1 188 ? 18.111 3.842 41.876 1.00 13.43 188 PRO A C 1
ATOM 1364 O O . PRO A 1 188 ? 17.886 3.173 40.872 1.00 14.18 188 PRO A O 1
ATOM 1368 N N . ASN A 1 189 ? 17.149 4.213 42.712 1.00 11.56 189 ASN A N 1
ATOM 1369 C CA . ASN A 1 189 ? 15.769 3.798 42.474 1.00 11.69 189 ASN A CA 1
ATOM 1370 C C . ASN A 1 189 ? 14.827 4.903 42.018 1.00 12.07 189 ASN A C 1
ATOM 1371 O O . ASN A 1 189 ? 13.608 4.760 42.078 1.00 12.26 189 ASN A O 1
ATOM 1376 N N . ALA A 1 190 ? 15.398 6.001 41.541 1.00 12.42 190 ALA A N 1
ATOM 1377 C CA . ALA A 1 190 ? 14.597 7.119 41.069 1.00 14.99 190 ALA A CA 1
ATOM 1378 C C . ALA A 1 190 ? 13.933 6.795 39.735 1.00 14.48 190 ALA A C 1
ATOM 1379 O O . ALA A 1 190 ? 14.361 5.893 39.018 1.00 13.16 190 ALA A O 1
ATOM 1381 N N . ASP A 1 191 ? 12.876 7.536 39.418 1.00 16.34 191 ASP A N 1
ATOM 1382 C CA . ASP A 1 191 ? 12.152 7.359 38.166 1.00 17.62 191 ASP A CA 1
ATOM 1383 C C . ASP A 1 191 ? 12.833 8.245 37.128 1.00 18.48 191 ASP A C 1
ATOM 1384 O O . ASP A 1 191 ? 12.708 9.468 37.179 1.00 19.05 191 ASP A O 1
ATOM 1389 N N . HIS A 1 192 ? 13.547 7.638 36.187 1.00 19.84 192 HIS A N 1
ATOM 1390 C CA . HIS A 1 192 ? 14.242 8.420 35.168 1.00 22.13 192 HIS A CA 1
ATOM 1391 C C . HIS A 1 192 ? 13.320 9.111 34.166 1.00 22.65 192 HIS A C 1
ATOM 1392 O O . HIS A 1 192 ? 13.788 9.819 33.275 1.00 23.78 192 HIS A O 1
ATOM 1399 N N . SER A 1 193 ? 12.014 8.924 34.315 1.00 22.69 193 SER A N 1
ATOM 1400 C CA . SER A 1 193 ? 11.068 9.554 33.402 1.00 22.69 193 SER A CA 1
ATOM 1401 C C . SER A 1 193 ? 11.033 11.063 33.646 1.00 22.51 193 SER A C 1
ATOM 1402 O O . SER A 1 193 ? 10.380 11.809 32.912 1.00 22.83 193 SER A O 1
ATOM 1405 N N . SER A 1 194 ? 11.740 11.510 34.680 1.00 20.54 194 SER A N 1
ATOM 1406 C CA . SER A 1 194 ? 11.788 12.929 35.007 1.00 19.01 194 SER A CA 1
ATOM 1407 C C . SER A 1 194 ? 13.222 13.453 34.956 1.00 16.83 194 SER A C 1
ATOM 1408 O O . SER A 1 194 ? 13.502 14.559 35.412 1.00 15.78 194 SER A O 1
ATOM 1411 N N . TRP A 1 195 ? 14.122 12.649 34.401 1.00 15.24 195 TRP A N 1
ATOM 1412 C CA . TRP A 1 195 ? 15.528 13.023 34.278 1.00 15.57 195 TRP A CA 1
ATOM 1413 C C . TRP A 1 195 ? 15.836 13.532 32.870 1.00 14.68 195 TRP A C 1
ATOM 1414 O O . TRP A 1 195 ? 15.483 12.888 31.885 1.00 14.75 195 TRP A O 1
ATOM 1425 N N . THR A 1 196 ? 16.500 14.683 32.776 1.00 12.72 196 THR A N 1
ATOM 1426 C CA . THR A 1 196 ? 16.845 15.248 31.475 1.00 12.21 196 THR A CA 1
ATOM 1427 C C . THR A 1 196 ? 18.119 14.615 30.913 1.00 13.10 196 THR A C 1
ATOM 1428 O O . THR A 1 196 ? 19.155 14.587 31.579 1.00 12.69 196 THR A O 1
ATOM 1432 N N . PRO A 1 197 ? 18.052 14.079 29.682 1.00 13.52 197 PRO A N 1
ATOM 1433 C CA . PRO A 1 197 ? 19.222 13.458 29.055 1.00 12.90 197 PRO A CA 1
ATOM 1434 C C . PRO A 1 197 ? 20.213 14.559 28.699 1.00 12.23 197 PRO A C 1
ATOM 1435 O O . PRO A 1 197 ? 19.807 15.660 28.318 1.00 13.01 197 PRO A O 1
ATOM 1439 N N . LEU A 1 198 ? 21.504 14.273 28.815 1.00 11.55 198 LEU A N 1
ATOM 1440 C CA . LEU A 1 198 ? 22.510 15.276 28.490 1.00 11.10 198 LEU A CA 1
ATOM 1441 C C . LEU A 1 198 ? 22.413 15.678 27.020 1.00 13.21 198 LEU A C 1
ATOM 1442 O O . LEU A 1 198 ? 22.673 16.829 26.665 1.00 13.79 198 LEU A O 1
ATOM 1447 N N . SER A 1 199 ? 22.020 14.732 26.169 1.00 13.31 199 SER A N 1
ATOM 1448 C CA . SER A 1 199 ? 21.891 14.991 24.737 1.00 14.18 199 SER A CA 1
ATOM 1449 C C . SER A 1 199 ? 20.863 16.077 24.422 1.00 14.08 199 SER A C 1
ATOM 1450 O O . SER A 1 199 ? 20.964 16.753 23.400 1.00 13.30 199 SER A O 1
ATOM 1453 N N . PHE A 1 200 ? 19.873 16.244 25.294 1.00 13.87 200 PHE A N 1
ATOM 1454 C CA . PHE A 1 200 ? 18.854 17.265 25.082 1.00 13.68 200 PHE A CA 1
ATOM 1455 C C . PHE A 1 200 ? 19.540 18.626 25.078 1.00 12.40 200 PHE A C 1
ATOM 1456 O O . PHE A 1 200 ? 19.213 19.496 24.270 1.00 12.99 200 PHE A O 1
ATOM 1464 N N . ILE A 1 201 ? 20.494 18.793 25.992 1.00 12.53 201 ILE A N 1
ATOM 1465 C CA . ILE A 1 201 ? 21.244 20.037 26.116 1.00 12.56 201 ILE A CA 1
ATOM 1466 C C . ILE A 1 201 ? 22.213 20.230 24.949 1.00 13.06 201 ILE A C 1
ATOM 1467 O O . ILE A 1 201 ? 22.241 21.297 24.328 1.00 12.63 201 ILE A O 1
ATOM 1473 N N . SER A 1 202 ? 23.001 19.202 24.644 1.00 12.59 202 SER A N 1
ATOM 1474 C CA . SER A 1 202 ? 23.966 19.290 23.551 1.00 12.03 202 SER A CA 1
ATOM 1475 C C . SER A 1 202 ? 23.260 19.616 22.242 1.00 12.92 202 SER A C 1
ATOM 1476 O O . SER A 1 202 ? 23.733 20.444 21.461 1.00 12.05 202 SER A O 1
ATOM 1480 N N . GLU A 1 203 ? 22.126 18.962 22.012 1.00 12.25 203 GLU A N 1
ATOM 1481 C CA . GLU A 1 203 ? 21.348 19.188 20.802 1.00 12.58 203 GLU A CA 1
ATOM 1482 C C . GLU A 1 203 ? 20.853 20.628 20.713 1.00 13.64 203 GLU A C 1
ATOM 1483 O O . GLU A 1 203 ? 20.913 21.244 19.644 1.00 12.72 203 GLU A O 1
ATOM 1489 N N . HIS A 1 204 ? 20.373 21.180 21.824 1.00 12.00 204 HIS A N 1
ATOM 1490 C CA . HIS A 1 204 ? 19.898 22.555 21.784 1.00 12.16 204 HIS A CA 1
ATOM 1491 C C . HIS A 1 204 ? 21.034 23.548 21.602 1.00 11.51 204 HIS A C 1
ATOM 1492 O O . HIS A 1 204 ? 20.868 24.564 20.927 1.00 12.23 204 HIS A O 1
ATOM 1499 N N . LEU A 1 205 ? 22.195 23.267 22.186 1.00 11.24 205 LEU A N 1
ATOM 1500 C CA . LEU A 1 205 ? 23.315 24.183 22.009 1.00 11.77 205 LEU A CA 1
ATOM 1501 C C . LEU A 1 205 ? 23.720 24.228 20.535 1.00 11.42 205 LEU A C 1
ATOM 1502 O O . LEU A 1 205 ? 24.000 25.301 19.998 1.00 12.41 205 LEU A O 1
ATOM 1507 N N . LEU A 1 206 ? 23.748 23.075 19.873 1.00 12.50 206 LEU A N 1
ATOM 1508 C CA . LEU A 1 206 ? 24.113 23.055 18.454 1.00 11.91 206 LEU A CA 1
ATOM 1509 C C . LEU A 1 206 ? 23.073 23.830 17.641 1.00 10.91 206 LEU A C 1
ATOM 1510 O O . LEU A 1 206 ? 23.425 24.590 16.734 1.00 11.37 206 LEU A O 1
ATOM 1515 N N . LYS A 1 207 ? 21.797 23.653 17.975 1.00 11.25 207 LYS A N 1
ATOM 1516 C CA . LYS A 1 207 ? 20.726 24.353 17.266 1.00 12.59 207 LYS A CA 1
ATOM 1517 C C . LYS A 1 207 ? 20.828 25.868 17.429 1.00 12.56 207 LYS A C 1
ATOM 1518 O O . LYS A 1 207 ? 20.762 26.612 16.450 1.00 10.75 207 LYS A O 1
ATOM 1524 N N . TRP A 1 208 ? 20.981 26.325 18.668 1.00 10.81 208 TRP A N 1
ATOM 1525 C CA . TRP A 1 208 ? 21.081 27.754 18.927 1.00 11.78 208 TRP A CA 1
ATOM 1526 C C . TRP A 1 208 ? 22.353 28.350 18.324 1.00 12.91 208 TRP A C 1
ATOM 1527 O O . TRP A 1 208 ? 22.384 29.530 17.963 1.00 13.54 208 TRP A O 1
ATOM 1538 N N . THR A 1 209 ? 23.399 27.539 18.210 1.00 12.53 209 THR A N 1
ATOM 1539 C CA . THR A 1 209 ? 24.659 28.016 17.646 1.00 12.27 209 THR A CA 1
ATOM 1540 C C . THR A 1 209 ? 24.561 28.216 16.136 1.00 13.39 209 THR A C 1
ATOM 1541 O O . THR A 1 209 ? 25.068 29.205 15.596 1.00 12.38 209 THR A O 1
ATOM 1545 N N . THR A 1 210 ? 23.892 27.284 15.466 1.00 14.00 210 THR A N 1
ATOM 1546 C CA . THR A 1 210 ? 23.750 27.327 14.010 1.00 14.91 210 THR A CA 1
ATOM 1547 C C . THR A 1 210 ? 22.537 28.083 13.465 1.00 16.04 210 THR A C 1
ATOM 1548 O O . THR A 1 210 ? 22.564 28.559 12.326 1.00 16.63 210 THR A O 1
ATOM 1552 N N . GLU A 1 211 ? 21.477 28.193 14.262 1.00 15.46 211 GLU A N 1
ATOM 1553 C CA . GLU A 1 211 ? 20.267 28.889 13.827 1.00 16.41 211 GLU A CA 1
ATOM 1554 C C . GLU A 1 211 ? 19.845 29.958 14.829 1.00 15.09 211 GLU A C 1
ATOM 1555 O O . GLU A 1 211 ? 19.217 29.655 15.844 1.00 14.71 211 GLU A O 1
ATOM 1561 N N . THR A 1 212 ? 20.173 31.214 14.538 1.00 15.74 212 THR A N 1
ATOM 1562 C CA . THR A 1 212 ? 19.834 32.308 15.446 1.00 15.92 212 THR A CA 1
ATOM 1563 C C . THR A 1 212 ? 18.334 32.475 15.698 1.00 16.44 212 THR A C 1
ATOM 1564 O O . THR A 1 212 ? 17.927 32.876 16.787 1.00 15.75 212 THR A O 1
ATOM 1568 N N . SER A 1 213 ? 17.511 32.156 14.703 1.00 16.17 213 SER A N 1
ATOM 1569 C CA . SER A 1 213 ? 16.068 32.304 14.849 1.00 16.71 213 SER A CA 1
ATOM 1570 C C . SER A 1 213 ? 15.427 31.263 15.767 1.00 15.50 213 SER A C 1
ATOM 1571 O O . SER A 1 213 ? 14.237 31.361 16.077 1.00 15.75 213 SER A O 1
ATOM 1574 N N . SER A 1 214 ? 16.209 30.275 16.201 1.00 13.98 214 SER A N 1
ATOM 1575 C CA . SER A 1 214 ? 15.700 29.222 17.083 1.00 13.36 214 SER A CA 1
ATOM 1576 C C . SER A 1 214 ? 15.962 29.558 18.546 1.00 12.35 214 SER A C 1
ATOM 1577 O O . SER A 1 214 ? 15.544 28.830 19.447 1.00 13.34 214 SER A O 1
ATOM 1580 N N . ARG A 1 215 ? 16.648 30.671 18.775 1.00 12.86 215 ARG A N 1
ATOM 1581 C CA . ARG A 1 215 ? 17.011 31.094 20.122 1.00 11.98 215 ARG A CA 1
ATOM 1582 C C . ARG A 1 215 ? 15.954 31.840 20.919 1.00 13.13 215 ARG A C 1
ATOM 1583 O O . ARG A 1 215 ? 15.167 32.614 20.368 1.00 14.96 215 ARG A O 1
ATOM 1591 N N . PRO A 1 216 ? 15.914 31.598 22.240 1.00 13.53 216 PRO A N 1
ATOM 1592 C CA . PRO A 1 216 ? 14.958 32.286 23.109 1.00 14.04 216 PRO A CA 1
ATOM 1593 C C . PRO A 1 216 ? 15.548 33.702 23.203 1.00 12.58 216 PRO A C 1
ATOM 1594 O O . PRO A 1 216 ? 16.639 33.940 22.686 1.00 12.61 216 PRO A O 1
ATOM 1598 N N . SER A 1 217 ? 14.858 34.626 23.862 1.00 13.14 217 SER A N 1
ATOM 1599 C CA . SER A 1 217 ? 15.369 35.995 23.991 1.00 14.86 217 SER A CA 1
ATOM 1600 C C . SER A 1 217 ? 16.709 36.019 24.730 1.00 12.21 217 SER A C 1
ATOM 1601 O O . SER A 1 217 ? 16.900 35.280 25.688 1.00 11.99 217 SER A O 1
ATOM 1604 N N . SER A 1 218 ? 17.634 36.867 24.284 1.00 10.54 218 SER A N 1
ATOM 1605 C CA . SER A 1 218 ? 18.935 36.972 24.941 1.00 10.01 218 SER A CA 1
ATOM 1606 C C . SER A 1 218 ? 18.697 37.399 26.383 1.00 9.69 218 SER A C 1
ATOM 1607 O O . SER A 1 218 ? 17.899 38.302 26.643 1.00 11.22 218 SER A O 1
ATOM 1610 N N . GLY A 1 219 ? 19.384 36.737 27.310 1.00 8.75 219 GLY A N 1
ATOM 1611 C CA . GLY A 1 219 ? 19.237 37.039 28.725 1.00 9.64 219 GLY A CA 1
ATOM 1612 C C . GLY A 1 219 ? 18.281 36.093 29.433 1.00 9.05 219 GLY A C 1
ATOM 1613 O O . GLY A 1 219 ? 18.105 36.160 30.654 1.00 10.00 219 GLY A O 1
ATOM 1614 N N . ALA A 1 220 ? 17.673 35.193 28.673 1.00 9.28 220 ALA A N 1
ATOM 1615 C CA . ALA A 1 220 ? 16.713 34.252 29.239 1.00 9.74 220 ALA A CA 1
ATOM 1616 C C . ALA A 1 220 ? 17.304 33.281 30.258 1.00 8.84 220 ALA A C 1
ATOM 1617 O O . ALA A 1 220 ? 18.422 32.798 30.096 1.00 8.55 220 ALA A O 1
ATOM 1619 N N . LEU A 1 221 ? 16.530 33.012 31.307 1.00 10.19 221 LEU A N 1
ATOM 1620 C CA . LEU A 1 221 ? 16.899 32.057 32.349 1.00 9.02 221 LEU A CA 1
ATOM 1621 C C . LEU A 1 221 ? 15.973 30.895 31.988 1.00 10.48 221 LEU A C 1
ATOM 1622 O O . LEU A 1 221 ? 14.760 30.972 32.188 1.00 10.10 221 LEU A O 1
ATOM 1627 N N . LEU A 1 222 ? 16.556 29.830 31.445 1.00 9.51 222 LEU A N 1
ATOM 1628 C CA . LEU A 1 222 ? 15.802 28.677 30.954 1.00 9.11 222 LEU A CA 1
ATOM 1629 C C . LEU A 1 222 ? 15.706 27.470 31.880 1.00 10.43 222 LEU A C 1
ATOM 1630 O O . LEU A 1 222 ? 16.661 26.707 32.013 1.00 10.79 222 LEU A O 1
ATOM 1635 N N . LYS A 1 223 ? 14.543 27.290 32.499 1.00 9.75 223 LYS A N 1
ATOM 1636 C CA . LYS A 1 223 ? 14.337 26.154 33.393 1.00 11.35 223 LYS A CA 1
ATOM 1637 C C . LYS A 1 223 ? 14.014 24.933 32.534 1.00 12.60 223 LYS A C 1
ATOM 1638 O O . LYS A 1 223 ? 13.099 24.961 31.708 1.00 12.23 223 LYS A O 1
ATOM 1644 N N . ILE A 1 224 ? 14.770 23.860 32.731 1.00 10.84 224 ILE A N 1
ATOM 1645 C CA . ILE A 1 224 ? 14.578 22.655 31.946 1.00 11.50 224 ILE A CA 1
ATOM 1646 C C . ILE A 1 224 ? 14.051 21.512 32.800 1.00 12.11 224 ILE A C 1
ATOM 1647 O O . ILE A 1 224 ? 14.678 21.113 33.782 1.00 12.07 224 ILE A O 1
ATOM 1652 N N . THR A 1 225 ? 12.888 21.000 32.412 1.00 13.71 225 THR A N 1
ATOM 1653 C CA . THR A 1 225 ? 12.243 19.912 33.135 1.00 13.97 225 THR A CA 1
ATOM 1654 C C . THR A 1 225 ? 11.890 18.742 32.221 1.00 15.89 225 THR A C 1
ATOM 1655 O O . THR A 1 225 ? 11.744 18.898 31.007 1.00 16.51 225 THR A O 1
ATOM 1659 N N . THR A 1 226 ? 11.756 17.563 32.816 1.00 14.99 226 THR A N 1
ATOM 1660 C CA . THR A 1 226 ? 11.407 16.363 32.070 1.00 17.36 226 THR A CA 1
ATOM 1661 C C . THR A 1 226 ? 10.309 15.626 32.828 1.00 19.19 226 THR A C 1
ATOM 1662 O O . THR A 1 226 ? 10.418 15.407 34.031 1.00 19.07 226 THR A O 1
ATOM 1666 N N . GLU A 1 227 ? 9.243 15.269 32.119 1.00 22.41 227 GLU A N 1
ATOM 1667 C CA . GLU A 1 227 ? 8.121 14.552 32.718 1.00 25.56 227 GLU A CA 1
ATOM 1668 C C . GLU A 1 227 ? 7.579 13.572 31.691 1.00 25.89 227 GLU A C 1
ATOM 1669 O O . GLU A 1 227 ? 7.344 13.940 30.540 1.00 26.80 227 GLU A O 1
ATOM 1675 N N . ASN A 1 228 ? 7.381 12.325 32.107 1.00 27.26 228 ASN A N 1
ATOM 1676 C CA . ASN A 1 228 ? 6.882 11.294 31.206 1.00 28.24 228 ASN A CA 1
ATOM 1677 C C . ASN A 1 228 ? 7.827 11.103 30.023 1.00 27.72 228 ASN A C 1
ATOM 1678 O O . ASN A 1 228 ? 7.395 10.771 28.916 1.00 26.20 228 ASN A O 1
ATOM 1683 N N . GLY A 1 229 ? 9.116 11.328 30.264 1.00 25.53 229 GLY A N 1
ATOM 1684 C CA . GLY A 1 229 ? 10.118 11.162 29.224 1.00 23.05 229 GLY A CA 1
ATOM 1685 C C . GLY A 1 229 ? 10.286 12.321 28.255 1.00 21.53 229 GLY A C 1
ATOM 1686 O O . GLY A 1 229 ? 11.163 12.288 27.390 1.00 20.26 229 GLY A O 1
ATOM 1687 N N . THR A 1 230 ? 9.458 13.349 28.392 1.00 21.34 230 THR A N 1
ATOM 1688 C CA . THR A 1 230 ? 9.538 14.500 27.498 1.00 20.28 230 THR A CA 1
ATOM 1689 C C . THR A 1 230 ? 10.163 15.707 28.196 1.00 19.39 230 THR A C 1
ATOM 1690 O O . THR A 1 230 ? 9.750 16.083 29.291 1.00 20.51 230 THR A O 1
ATOM 1694 N N . SER A 1 231 ? 11.157 16.318 27.557 1.00 18.24 231 SER A N 1
ATOM 1695 C CA . SER A 1 231 ? 11.823 17.480 28.138 1.00 16.70 231 SER A CA 1
ATOM 1696 C C . SER A 1 231 ? 11.233 18.792 27.630 1.00 15.50 231 SER A C 1
ATOM 1697 O O . SER A 1 231 ? 10.833 18.899 26.472 1.00 17.18 231 SER A O 1
ATOM 1700 N N . THR A 1 232 ? 11.190 19.788 28.509 1.00 14.26 232 THR A N 1
ATOM 1701 C CA . THR A 1 232 ? 10.642 21.095 28.172 1.00 14.97 232 THR A CA 1
ATOM 1702 C C . THR A 1 232 ? 11.538 22.218 28.689 1.00 13.46 232 THR A C 1
ATOM 1703 O O . THR A 1 232 ? 12.126 22.104 29.764 1.00 12.12 232 THR A O 1
ATOM 1707 N N . ILE A 1 233 ? 11.644 23.291 27.909 1.00 12.65 233 ILE A N 1
ATOM 1708 C CA . ILE A 1 233 ? 12.442 24.457 28.284 1.00 12.70 233 ILE A CA 1
ATOM 1709 C C . ILE A 1 233 ? 11.470 25.620 28.485 1.00 13.35 233 ILE A C 1
ATOM 1710 O O . ILE A 1 233 ? 10.776 26.025 27.553 1.00 15.00 233 ILE A O 1
ATOM 1715 N N . THR A 1 234 ? 11.421 26.151 29.702 1.00 12.19 234 THR A N 1
ATOM 1716 C CA . THR A 1 234 ? 10.509 27.245 30.017 1.00 13.06 234 THR A CA 1
ATOM 1717 C C . THR A 1 234 ? 11.230 28.481 30.557 1.00 11.74 234 THR A C 1
ATOM 1718 O O . THR A 1 234 ? 11.842 28.433 31.624 1.00 10.97 234 THR A O 1
ATOM 1722 N N . PRO A 1 235 ? 11.184 29.599 29.814 1.00 11.36 235 PRO A N 1
ATOM 1723 C CA . PRO A 1 235 ? 11.839 30.829 30.268 1.00 11.07 235 PRO A CA 1
ATOM 1724 C C . PRO A 1 235 ? 11.162 31.305 31.555 1.00 12.45 235 PRO A C 1
ATOM 1725 O O . PRO A 1 235 ? 9.932 31.253 31.668 1.00 12.68 235 PRO A O 1
ATOM 1729 N N . GLN A 1 236 ? 11.962 31.756 32.518 1.00 12.38 236 GLN A N 1
ATOM 1730 C CA . GLN A 1 236 ? 11.440 32.234 33.797 1.00 13.88 236 GLN A CA 1
ATOM 1731 C C . GLN A 1 236 ? 11.438 33.756 33.882 1.00 15.63 236 GLN A C 1
ATOM 1732 O O . GLN A 1 236 ? 11.836 34.401 32.891 1.00 15.69 236 GLN A O 1
ATOM 1739 N N . SER B 1 2 ? 23.513 52.891 78.597 1.00 35.90 2 SER B N 1
ATOM 1740 C CA . SER B 1 2 ? 23.388 51.411 78.720 1.00 34.49 2 SER B CA 1
ATOM 1741 C C . SER B 1 2 ? 22.056 50.923 78.157 1.00 32.80 2 SER B C 1
ATOM 1742 O O . SER B 1 2 ? 21.421 50.031 78.718 1.00 32.88 2 SER B O 1
ATOM 1745 N N . SER B 1 3 ? 21.639 51.515 77.042 1.00 31.27 3 SER B N 1
ATOM 1746 C CA . SER B 1 3 ? 20.388 51.145 76.389 1.00 28.64 3 SER B CA 1
ATOM 1747 C C . SER B 1 3 ? 20.520 49.769 75.747 1.00 26.37 3 SER B C 1
ATOM 1748 O O . SER B 1 3 ? 19.527 49.080 75.520 1.00 26.70 3 SER B O 1
ATOM 1751 N N . GLY B 1 4 ? 21.756 49.379 75.456 1.00 24.28 4 GLY B N 1
ATOM 1752 C CA . GLY B 1 4 ? 22.001 48.090 74.835 1.00 21.29 4 GLY B CA 1
ATOM 1753 C C . GLY B 1 4 ? 23.301 48.080 74.053 1.00 18.84 4 GLY B C 1
ATOM 1754 O O . GLY B 1 4 ? 24.164 48.935 74.258 1.00 17.25 4 GLY B O 1
ATOM 1755 N N . LYS B 1 5 ? 23.437 47.118 73.147 1.00 17.35 5 LYS B N 1
ATOM 1756 C CA . LYS B 1 5 ? 24.643 46.996 72.339 1.00 16.01 5 LYS B CA 1
ATOM 1757 C C . LYS B 1 5 ? 24.309 46.766 70.872 1.00 13.56 5 LYS B C 1
ATOM 1758 O O . LYS B 1 5 ? 23.377 46.030 70.548 1.00 14.76 5 LYS B O 1
ATOM 1764 N N . VAL B 1 6 ? 25.070 47.404 69.989 1.00 12.57 6 VAL B N 1
ATOM 1765 C CA . VAL B 1 6 ? 24.881 47.225 68.555 1.00 11.03 6 VAL B CA 1
ATOM 1766 C C . VAL B 1 6 ? 26.241 47.143 67.878 1.00 12.87 6 VAL B C 1
ATOM 1767 O O . VAL B 1 6 ? 27.244 47.629 68.410 1.00 12.11 6 VAL B O 1
ATOM 1771 N N . ILE B 1 7 ? 26.267 46.510 66.710 1.00 10.10 7 ILE B N 1
ATOM 1772 C CA . ILE B 1 7 ? 27.492 46.364 65.932 1.00 10.30 7 ILE B CA 1
ATOM 1773 C C . ILE B 1 7 ? 27.331 47.135 64.628 1.00 10.96 7 ILE B C 1
ATOM 1774 O O . ILE B 1 7 ? 26.322 46.982 63.941 1.00 10.35 7 ILE B O 1
ATOM 1779 N N . VAL B 1 8 ? 28.306 47.982 64.304 1.00 9.38 8 VAL B N 1
ATOM 1780 C CA . VAL B 1 8 ? 28.266 48.726 63.046 1.00 10.29 8 VAL B CA 1
ATOM 1781 C C . VAL B 1 8 ? 29.468 48.264 62.227 1.00 10.59 8 VAL B C 1
ATOM 1782 O O . VAL B 1 8 ? 30.619 48.522 62.591 1.00 10.57 8 VAL B O 1
ATOM 1786 N N . TYR B 1 9 ? 29.193 47.549 61.141 1.00 10.02 9 TYR B N 1
ATOM 1787 C CA . TYR B 1 9 ? 30.235 47.049 60.252 1.00 9.65 9 TYR B CA 1
ATOM 1788 C C . TYR B 1 9 ? 30.319 48.122 59.168 1.00 10.45 9 TYR B C 1
ATOM 1789 O O . TYR B 1 9 ? 29.424 48.235 58.323 1.00 9.59 9 TYR B O 1
ATOM 1798 N N . GLY B 1 10 ? 31.380 48.923 59.228 1.00 10.47 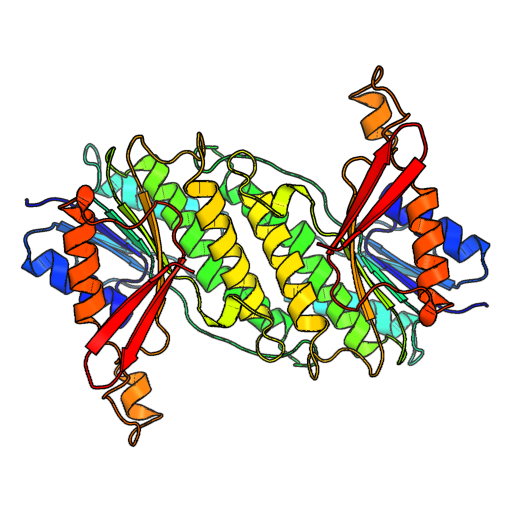10 GLY B N 1
ATOM 1799 C CA . GLY B 1 10 ? 31.572 50.011 58.283 1.00 10.33 10 GLY B CA 1
ATOM 1800 C C . GLY B 1 10 ? 31.452 51.352 58.995 1.00 11.52 10 GLY B C 1
ATOM 1801 O O . GLY B 1 10 ? 31.037 52.345 58.400 1.00 11.68 10 GLY B O 1
ATOM 1802 N N . GLY B 1 11 ? 31.823 51.370 60.275 1.00 13.19 11 GLY B N 1
ATOM 1803 C CA . GLY B 1 11 ? 31.736 52.576 61.089 1.00 13.55 11 GLY B CA 1
ATOM 1804 C C . GLY B 1 11 ? 32.604 53.772 60.730 1.00 15.80 11 GLY B C 1
ATOM 1805 O O . GLY B 1 11 ? 32.454 54.845 61.324 1.00 15.34 11 GLY B O 1
ATOM 1806 N N . LYS B 1 12 ? 33.513 53.606 59.775 1.00 15.42 12 LYS B N 1
ATOM 1807 C CA . LYS B 1 12 ? 34.377 54.709 59.357 1.00 16.85 12 LYS B CA 1
ATOM 1808 C C . LYS B 1 12 ? 33.764 55.471 58.188 1.00 16.62 12 LYS B C 1
ATOM 1809 O O . LYS B 1 12 ? 34.195 56.581 57.866 1.00 18.25 12 LYS B O 1
ATOM 1815 N N . GLY B 1 13 ? 32.762 54.870 57.553 1.00 15.48 13 GLY B N 1
ATOM 1816 C CA . GLY B 1 13 ? 32.110 55.512 56.424 1.00 15.91 13 GLY B CA 1
ATOM 1817 C C . GLY B 1 13 ? 31.203 56.654 56.842 1.00 15.27 13 GLY B C 1
ATOM 1818 O O . GLY B 1 13 ? 30.906 56.818 58.026 1.00 14.82 13 GLY B O 1
ATOM 1819 N N . ALA B 1 14 ? 30.767 57.450 55.870 1.00 15.54 14 ALA B N 1
ATOM 1820 C CA . ALA B 1 14 ? 29.890 58.577 56.149 1.00 15.13 14 ALA B CA 1
ATOM 1821 C C . ALA B 1 14 ? 28.625 58.110 56.867 1.00 14.46 14 ALA B C 1
ATOM 1822 O O . ALA B 1 14 ? 28.292 58.611 57.941 1.00 12.86 14 ALA B O 1
ATOM 1824 N N . LEU B 1 15 ? 27.931 57.143 56.271 1.00 13.12 15 LEU B N 1
ATOM 1825 C CA . LEU B 1 15 ? 26.700 56.618 56.859 1.00 12.57 15 LEU B CA 1
ATOM 1826 C C . LEU B 1 15 ? 26.979 55.830 58.136 1.00 12.20 15 LEU B C 1
ATOM 1827 O O . LEU B 1 15 ? 26.290 56.006 59.144 1.00 13.26 15 LEU B O 1
ATOM 1832 N N . GLY B 1 16 ? 27.992 54.969 58.087 1.00 12.43 16 GLY B N 1
ATOM 1833 C CA . GLY B 1 16 ? 28.347 54.164 59.243 1.00 11.36 16 GLY B CA 1
ATOM 1834 C C . GLY B 1 16 ? 28.678 54.985 60.475 1.00 12.68 16 GLY B C 1
ATOM 1835 O O . GLY B 1 16 ? 28.281 54.633 61.585 1.00 12.18 16 GLY B O 1
ATOM 1836 N N . SER B 1 17 ? 29.407 56.080 60.287 1.00 13.20 17 SER B N 1
ATOM 1837 C CA . SER B 1 17 ? 29.775 56.942 61.406 1.00 14.11 17 SER B CA 1
ATOM 1838 C C . SER B 1 17 ? 28.553 57.672 61.957 1.00 13.56 17 SER B C 1
ATOM 1839 O O . SER B 1 17 ? 28.441 57.888 63.165 1.00 14.34 17 SER B O 1
ATOM 1843 N N . ALA B 1 18 ? 27.638 58.050 61.070 1.00 13.43 18 ALA B N 1
ATOM 1844 C CA . ALA B 1 18 ? 26.421 58.738 61.484 1.00 13.47 18 ALA B CA 1
ATOM 1845 C C . ALA B 1 18 ? 25.580 57.783 62.328 1.00 14.99 18 ALA B C 1
ATOM 1846 O O . ALA B 1 18 ? 25.036 58.169 63.362 1.00 15.11 18 ALA B O 1
ATOM 1848 N N . ILE B 1 19 ? 25.480 56.534 61.879 1.00 13.88 19 ILE B N 1
ATOM 1849 C CA . ILE B 1 19 ? 24.718 55.525 62.604 1.00 13.05 19 ILE B CA 1
ATOM 1850 C C . ILE B 1 19 ? 25.339 55.310 63.982 1.00 12.61 19 ILE B C 1
ATOM 1851 O O . ILE B 1 19 ? 24.642 55.323 64.998 1.00 13.15 19 ILE B O 1
ATOM 1856 N N . LEU B 1 20 ? 26.655 55.124 64.011 1.00 13.75 20 LEU B N 1
ATOM 1857 C CA . LEU B 1 20 ? 27.372 54.906 65.264 1.00 14.48 20 LEU B CA 1
ATOM 1858 C C . LEU B 1 20 ? 27.153 56.055 66.246 1.00 16.31 20 LEU B C 1
ATOM 1859 O O . LEU B 1 20 ? 26.918 55.829 67.434 1.00 16.49 20 LEU B O 1
ATOM 1864 N N . GLU B 1 21 ? 27.232 57.286 65.745 1.00 16.67 21 GLU B N 1
ATOM 1865 C CA . GLU B 1 21 ? 27.039 58.465 66.585 1.00 17.69 21 GLU B CA 1
ATOM 1866 C C . GLU B 1 21 ? 25.617 58.558 67.129 1.00 17.72 21 GLU B C 1
ATOM 1867 O O . GLU B 1 21 ? 25.411 58.904 68.294 1.00 17.03 21 GLU B O 1
ATOM 1873 N N . PHE B 1 22 ? 24.637 58.244 66.285 1.00 16.37 22 PHE B N 1
ATOM 1874 C CA . PHE B 1 22 ? 23.240 58.319 66.691 1.00 16.91 22 PHE B CA 1
ATOM 1875 C C . PHE B 1 22 ? 22.895 57.296 67.768 1.00 16.33 22 PHE B C 1
ATOM 1876 O O . PHE B 1 22 ? 22.143 57.599 68.694 1.00 17.39 22 PHE B O 1
ATOM 1884 N N . PHE B 1 23 ? 23.434 56.086 67.655 1.00 15.36 23 PHE B N 1
ATOM 1885 C CA . PHE B 1 23 ? 23.150 55.063 68.660 1.00 16.60 23 PHE B CA 1
ATOM 1886 C C . PHE B 1 23 ? 23.913 55.327 69.953 1.00 18.17 23 PHE B C 1
ATOM 1887 O O . PHE B 1 23 ? 23.442 54.988 71.041 1.00 18.48 23 PHE B O 1
ATOM 1895 N N . LYS B 1 24 ? 25.086 55.938 69.834 1.00 18.88 24 LYS B N 1
ATOM 1896 C CA . LYS B 1 24 ? 25.887 56.267 71.007 1.00 20.45 24 LYS B CA 1
ATOM 1897 C C . LYS B 1 24 ? 25.152 57.367 71.773 1.00 20.59 24 LYS B C 1
ATOM 1898 O O . LYS B 1 24 ? 25.090 57.351 73.002 1.00 20.54 24 LYS B O 1
ATOM 1904 N N . LYS B 1 25 ? 24.588 58.311 71.027 1.00 21.00 25 LYS B N 1
ATOM 1905 C CA . LYS B 1 25 ? 23.845 59.429 71.600 1.00 22.52 25 LYS B CA 1
ATOM 1906 C C . LYS B 1 25 ? 22.580 58.955 72.310 1.00 22.20 25 LYS B C 1
ATOM 1907 O O . LYS B 1 25 ? 22.077 59.620 73.220 1.00 22.92 25 LYS B O 1
ATOM 1913 N N . ASN B 1 26 ? 22.069 57.803 71.891 1.00 20.97 26 ASN B N 1
ATOM 1914 C CA . ASN B 1 26 ? 20.859 57.254 72.481 1.00 20.80 26 ASN B CA 1
ATOM 1915 C C . ASN B 1 26 ? 21.109 56.175 73.533 1.00 20.13 26 ASN B C 1
ATOM 1916 O O . ASN B 1 26 ? 20.262 55.311 73.768 1.00 20.55 26 ASN B O 1
ATOM 1921 N N . GLY B 1 27 ? 22.284 56.233 74.156 1.00 22.58 27 GLY B N 1
ATOM 1922 C CA . GLY B 1 27 ? 22.630 55.304 75.220 1.00 21.86 27 GLY B CA 1
ATOM 1923 C C . GLY B 1 27 ? 23.154 53.919 74.893 1.00 21.94 27 GLY B C 1
ATOM 1924 O O . GLY B 1 27 ? 23.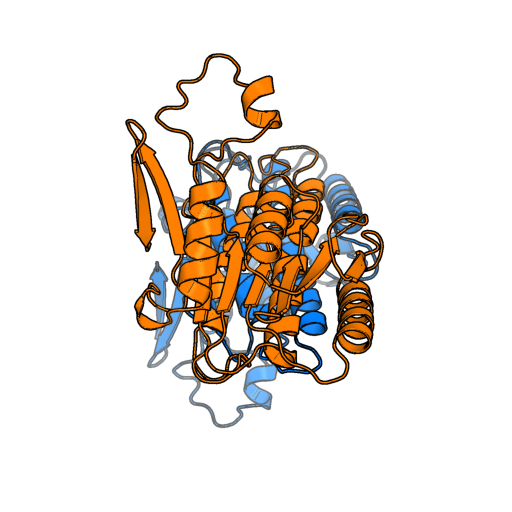302 53.095 75.797 1.00 22.31 27 GLY B O 1
ATOM 1925 N N . TYR B 1 28 ? 23.447 53.650 73.626 1.00 19.18 28 TYR B N 1
ATOM 1926 C CA . TYR B 1 28 ? 23.945 52.334 73.245 1.00 18.24 28 TYR B CA 1
ATOM 1927 C C . TYR B 1 28 ? 25.460 52.197 73.255 1.00 18.21 28 TYR B C 1
ATOM 1928 O O . TYR B 1 28 ? 26.194 53.169 73.053 1.00 19.28 28 TYR B O 1
ATOM 1937 N N . THR B 1 29 ? 25.914 50.974 73.504 1.00 16.15 29 THR B N 1
ATOM 1938 C CA . THR B 1 29 ? 27.332 50.646 73.481 1.00 16.74 29 THR B CA 1
ATOM 1939 C C . THR B 1 29 ? 27.509 50.221 72.031 1.00 16.48 29 THR B C 1
ATOM 1940 O O . THR B 1 29 ? 26.752 49.380 71.545 1.00 16.16 29 THR B O 1
ATOM 1944 N N . VAL B 1 30 ? 28.482 50.799 71.336 1.00 15.35 30 VAL B N 1
ATOM 1945 C CA . VAL B 1 30 ? 28.687 50.463 69.930 1.00 13.99 30 VAL B CA 1
ATOM 1946 C C . VAL B 1 30 ? 30.046 49.858 69.611 1.00 14.92 30 VAL B C 1
ATOM 1947 O O . VAL B 1 30 ? 31.086 50.372 70.026 1.00 14.82 30 VAL B O 1
ATOM 1951 N N . LEU B 1 31 ? 30.026 48.758 68.866 1.00 13.54 31 LEU B N 1
ATOM 1952 C CA . LEU B 1 31 ? 31.251 48.089 68.457 1.00 13.98 31 LEU B CA 1
ATOM 1953 C C . LEU B 1 31 ? 31.408 48.341 66.961 1.00 13.48 31 LEU B C 1
ATOM 1954 O O . LEU B 1 31 ? 30.478 48.115 66.186 1.00 14.78 31 LEU B O 1
ATOM 1959 N N . ASN B 1 32 ? 32.575 48.837 66.563 1.00 13.60 32 ASN B N 1
ATOM 1960 C CA . ASN B 1 32 ? 32.850 49.124 65.158 1.00 12.09 32 ASN B CA 1
ATOM 1961 C C . ASN B 1 32 ? 33.737 48.054 64.535 1.00 13.31 32 ASN B C 1
ATOM 1962 O O . ASN B 1 32 ? 34.678 47.579 65.165 1.00 12.84 32 ASN B O 1
ATOM 1967 N N . ILE B 1 33 ? 33.411 47.671 63.301 1.00 11.82 33 ILE B N 1
ATOM 1968 C CA . ILE B 1 33 ? 34.191 46.697 62.533 1.00 11.36 33 ILE B CA 1
ATOM 1969 C C . ILE B 1 33 ? 34.527 47.418 61.228 1.00 11.57 33 ILE B C 1
ATOM 1970 O O . ILE B 1 33 ? 33.624 47.786 60.476 1.00 11.07 33 ILE B O 1
ATOM 1975 N N . ASP B 1 34 ? 35.813 47.636 60.964 1.00 11.60 34 ASP B N 1
ATOM 1976 C CA . ASP B 1 34 ? 36.222 48.330 59.741 1.00 12.75 34 ASP B CA 1
ATOM 1977 C C . ASP B 1 34 ? 37.733 48.186 59.552 1.00 13.74 34 ASP B C 1
ATOM 1978 O O . ASP B 1 34 ? 38.404 47.528 60.350 1.00 13.68 34 ASP B O 1
ATOM 1983 N N . LEU B 1 35 ? 38.258 48.789 58.490 1.00 15.63 35 LEU B N 1
ATOM 1984 C CA . LEU B 1 35 ? 39.683 48.710 58.190 1.00 17.22 35 LEU B CA 1
ATOM 1985 C C . LEU B 1 35 ? 40.525 49.497 59.189 1.00 18.85 35 LEU B C 1
ATOM 1986 O O . LEU B 1 35 ? 41.686 49.161 59.431 1.00 19.48 35 LEU B O 1
ATOM 1991 N N . SER B 1 36 ? 39.941 50.548 59.755 1.00 18.73 36 SER B N 1
ATOM 1992 C CA . SER B 1 36 ? 40.630 51.370 60.746 1.00 18.74 36 SER B CA 1
ATOM 1993 C C . SER B 1 36 ? 39.661 51.655 61.890 1.00 18.82 36 SER B C 1
ATOM 1994 O O . SER B 1 36 ? 38.454 51.443 61.758 1.00 17.55 36 SER B O 1
ATOM 1997 N N . ALA B 1 37 ? 40.191 52.139 63.006 1.00 17.54 37 ALA B N 1
ATOM 1998 C CA . ALA B 1 37 ? 39.374 52.412 64.182 1.00 18.08 37 ALA B CA 1
ATOM 1999 C C . ALA B 1 37 ? 38.646 53.752 64.202 1.00 17.77 37 ALA B C 1
ATOM 2000 O O . ALA B 1 37 ? 39.155 54.765 63.717 1.00 18.87 37 ALA B O 1
ATOM 2002 N N . ASN B 1 38 ? 37.438 53.732 64.764 1.00 18.00 38 ASN B N 1
ATOM 2003 C CA . ASN B 1 38 ? 36.611 54.925 64.934 1.00 16.56 38 ASN B CA 1
ATOM 2004 C C . ASN B 1 38 ? 36.758 55.221 66.426 1.00 18.45 38 ASN B C 1
ATOM 2005 O O . ASN B 1 38 ? 36.232 54.481 67.257 1.00 17.94 38 ASN B O 1
ATOM 2010 N N . ASP B 1 39 ? 37.472 56.293 66.761 1.00 19.20 39 ASP B N 1
ATOM 2011 C CA . ASP B 1 39 ? 37.724 56.650 68.156 1.00 21.40 39 ASP B CA 1
ATOM 2012 C C . ASP B 1 39 ? 36.502 56.915 69.029 1.00 21.91 39 ASP B C 1
ATOM 2013 O O . ASP B 1 39 ? 36.631 57.057 70.247 1.00 21.47 39 ASP B O 1
ATOM 2018 N N . GLN B 1 40 ? 35.322 56.980 68.421 1.00 21.64 40 GLN B N 1
ATOM 2019 C CA . GLN B 1 40 ? 34.101 57.230 69.180 1.00 22.68 40 GLN B CA 1
ATOM 2020 C C . GLN B 1 40 ? 33.392 55.931 69.566 1.00 21.75 40 GLN B C 1
ATOM 2021 O O . GLN B 1 40 ? 32.457 55.938 70.367 1.00 22.26 40 GLN B O 1
ATOM 2027 N N . ALA B 1 41 ? 33.839 54.817 68.996 1.00 21.13 41 ALA B N 1
ATOM 2028 C CA . ALA B 1 41 ? 33.244 53.520 69.303 1.00 20.62 41 ALA B CA 1
ATOM 2029 C C . ALA B 1 41 ? 33.763 53.011 70.645 1.00 21.35 41 ALA B C 1
ATOM 2030 O O . ALA B 1 41 ? 34.847 53.397 71.084 1.00 21.65 41 ALA B O 1
ATOM 2032 N N . ASP B 1 42 ? 32.987 52.150 71.299 1.00 21.06 42 ASP B N 1
ATOM 2033 C CA . ASP B 1 42 ? 33.392 51.588 72.583 1.00 20.94 42 ASP B CA 1
ATOM 2034 C C . ASP B 1 42 ? 34.388 50.451 72.372 1.00 21.27 42 ASP B C 1
ATOM 2035 O O . ASP B 1 42 ? 35.229 50.173 73.229 1.00 22.13 42 ASP B O 1
ATOM 2040 N N . SER B 1 43 ? 34.281 49.793 71.223 1.00 20.22 43 SER B N 1
ATOM 2041 C CA . SER B 1 43 ? 35.177 48.700 70.872 1.00 19.66 43 SER B CA 1
ATOM 2042 C C . SER B 1 43 ? 35.458 48.781 69.382 1.00 18.26 43 SER B C 1
ATOM 2043 O O . SER B 1 43 ? 34.580 49.147 68.603 1.00 16.80 43 SER B O 1
ATOM 2046 N N . ASN B 1 44 ? 36.683 48.452 68.991 1.00 16.67 44 ASN B N 1
ATOM 2047 C CA . ASN B 1 44 ? 37.062 48.480 67.586 1.00 16.49 44 ASN B CA 1
ATOM 2048 C C . ASN B 1 44 ? 37.626 47.144 67.132 1.00 17.40 44 ASN B C 1
ATOM 2049 O O . ASN B 1 44 ? 38.612 46.650 67.681 1.00 17.37 44 ASN B O 1
ATOM 2054 N N . ILE B 1 45 ? 36.975 46.559 66.132 1.00 17.17 45 ILE B N 1
ATOM 2055 C CA . ILE B 1 45 ? 37.394 45.290 65.556 1.00 18.09 45 ILE B CA 1
ATOM 2056 C C . ILE B 1 45 ? 38.008 45.644 64.207 1.00 18.42 45 ILE B C 1
ATOM 2057 O O . ILE B 1 45 ? 37.310 46.108 63.310 1.00 18.56 45 ILE B O 1
ATOM 2062 N N . LEU B 1 46 ? 39.316 45.449 64.075 1.00 18.74 46 LEU B N 1
ATOM 2063 C CA . LEU B 1 46 ? 40.011 45.774 62.835 1.00 19.31 46 LEU B CA 1
ATOM 2064 C C . LEU B 1 46 ? 40.150 44.576 61.910 1.00 20.26 46 LEU B C 1
ATOM 2065 O O . LEU B 1 46 ? 40.493 43.477 62.344 1.00 20.55 46 LEU B O 1
ATOM 2070 N N . VAL B 1 47 ? 39.883 44.803 60.629 1.00 20.06 47 VAL B N 1
ATOM 2071 C CA . VAL B 1 47 ? 39.967 43.749 59.627 1.00 21.80 47 VAL B CA 1
ATOM 2072 C C . VAL B 1 47 ? 41.116 43.988 58.653 1.00 20.15 47 VAL B C 1
ATOM 2073 O O . VAL B 1 47 ? 41.366 45.122 58.237 1.00 20.07 47 VAL B O 1
ATOM 2079 N N . ASP B 1 48 ? 41.812 42.911 58.299 1.00 20.19 48 ASP B N 1
ATOM 2080 C CA . ASP B 1 48 ? 42.921 42.977 57.351 1.00 18.76 48 ASP B CA 1
ATOM 2081 C C . ASP B 1 48 ? 42.339 42.602 55.989 1.00 17.37 48 ASP B C 1
ATOM 2082 O O . ASP B 1 48 ? 42.029 41.435 55.742 1.00 17.04 48 ASP B O 1
ATOM 2087 N N . GLY B 1 49 ? 42.188 43.592 55.115 1.00 17.78 49 GLY B N 1
ATOM 2088 C CA . GLY B 1 49 ? 41.631 43.343 53.797 1.00 17.32 49 GLY B CA 1
ATOM 2089 C C . GLY B 1 49 ? 42.428 42.404 52.910 1.00 18.03 49 GLY B C 1
ATOM 2090 O O . GLY B 1 49 ? 41.932 41.965 51.872 1.00 20.10 49 GLY B O 1
ATOM 2091 N N . ASN B 1 50 ? 43.657 42.085 53.302 1.00 16.92 50 ASN B N 1
ATOM 2092 C CA . ASN B 1 50 ? 44.476 41.188 52.499 1.00 17.74 50 ASN B CA 1
ATOM 2093 C C . ASN B 1 50 ? 44.288 39.713 52.844 1.00 17.43 50 ASN B C 1
ATOM 2094 O O . ASN B 1 50 ? 44.776 38.834 52.127 1.00 18.27 50 ASN B O 1
ATOM 2099 N N . LYS B 1 51 ? 43.584 39.441 53.939 1.00 14.82 51 LYS B N 1
ATOM 2100 C CA . LYS B 1 51 ? 43.311 38.062 54.348 1.00 15.62 51 LYS B CA 1
ATOM 2101 C C . LYS B 1 51 ? 42.155 37.543 53.499 1.00 15.21 51 LYS B C 1
ATOM 2102 O O . LYS B 1 51 ? 41.376 38.338 52.968 1.00 15.76 51 LYS B O 1
ATOM 2108 N N . ASN B 1 52 ? 42.036 36.224 53.356 1.00 13.75 52 ASN B N 1
ATOM 2109 C CA . ASN B 1 52 ? 40.940 35.682 52.559 1.00 12.27 52 ASN B CA 1
ATOM 2110 C C . ASN B 1 52 ? 39.629 35.681 53.346 1.00 12.28 52 ASN B C 1
ATOM 2111 O O . ASN B 1 52 ? 39.602 36.062 54.514 1.00 11.82 52 ASN B O 1
ATOM 2116 N N . TRP B 1 53 ? 38.543 35.259 52.702 1.00 10.85 53 TRP B N 1
ATOM 2117 C CA . TRP B 1 53 ? 37.223 35.261 53.328 1.00 9.89 53 TRP B CA 1
ATOM 2118 C C . TRP B 1 53 ? 37.149 34.536 54.676 1.00 9.83 53 TRP B C 1
ATOM 2119 O O . TRP B 1 53 ? 36.643 35.093 55.652 1.00 9.72 53 TRP B O 1
ATOM 2130 N N . THR B 1 54 ? 37.646 33.305 54.735 1.00 10.69 54 THR B N 1
ATOM 2131 C CA . THR B 1 54 ? 37.604 32.543 55.982 1.00 13.04 54 THR B CA 1
ATOM 2132 C C . THR B 1 54 ? 38.542 33.097 57.052 1.00 12.17 54 THR B C 1
ATOM 2133 O O . THR B 1 54 ? 38.252 33.001 58.250 1.00 12.23 54 THR B O 1
ATOM 2137 N N . GLU B 1 55 ? 39.666 33.668 56.630 1.00 13.00 55 GLU B N 1
ATOM 2138 C CA . GLU B 1 55 ? 40.599 34.254 57.580 1.00 12.07 55 GLU B CA 1
ATOM 2139 C C . GLU B 1 55 ? 39.941 35.497 58.174 1.00 12.92 55 GLU B C 1
ATOM 2140 O O . GLU B 1 55 ? 40.041 35.750 59.378 1.00 12.99 55 GLU B O 1
ATOM 2146 N N . GLN B 1 56 ? 39.251 36.263 57.331 1.00 11.64 56 GLN B N 1
ATOM 2147 C CA . GLN B 1 56 ? 38.567 37.462 57.797 1.00 11.65 56 GLN B CA 1
ATOM 2148 C C . GLN B 1 56 ? 37.450 37.078 58.757 1.00 11.50 56 GLN B C 1
ATOM 2149 O O . GLN B 1 56 ? 37.259 37.728 59.786 1.00 11.34 56 GLN B O 1
ATOM 2155 N N . GLU B 1 57 ? 36.713 36.022 58.425 1.00 11.51 57 GLU B N 1
ATOM 2156 C CA . GLU B 1 57 ? 35.627 35.575 59.290 1.00 11.69 57 GLU B CA 1
ATOM 2157 C C . GLU B 1 57 ? 36.157 35.202 60.669 1.00 11.55 57 GLU B C 1
ATOM 2158 O O . GLU B 1 57 ? 35.660 35.690 61.687 1.00 11.57 57 GLU B O 1
ATOM 2164 N N . GLN B 1 58 ? 37.168 34.340 60.707 1.00 11.60 58 GLN B N 1
ATOM 2165 C CA . GLN B 1 58 ? 37.723 33.917 61.988 1.00 11.42 58 GLN B CA 1
ATOM 2166 C C . GLN B 1 58 ? 38.233 35.093 62.807 1.00 12.47 58 GLN B C 1
ATOM 2167 O O . GLN B 1 58 ? 37.987 35.167 64.009 1.00 12.38 58 GLN B O 1
ATOM 2173 N N . SER B 1 59 ? 38.937 36.016 62.161 1.00 11.67 59 SER B N 1
ATOM 2174 C CA . SER B 1 59 ? 39.470 37.178 62.860 1.00 12.18 59 SER B CA 1
ATOM 2175 C C . SER B 1 59 ? 38.373 38.073 63.445 1.00 12.27 59 SER B C 1
ATOM 2176 O O . SER B 1 59 ? 38.442 38.476 64.608 1.00 12.33 59 SER B O 1
ATOM 2179 N N . ILE B 1 60 ? 37.353 38.375 62.646 1.00 9.47 60 ILE B N 1
ATOM 2180 C CA . ILE B 1 60 ? 36.269 39.235 63.104 1.00 10.02 60 ILE B CA 1
ATOM 2181 C C . ILE B 1 60 ? 35.438 38.565 64.201 1.00 10.08 60 ILE B C 1
ATOM 2182 O O . ILE B 1 60 ? 35.073 39.200 65.191 1.00 12.28 60 ILE B O 1
ATOM 2187 N N . LEU B 1 61 ? 35.150 37.283 64.032 1.00 10.10 61 LEU B N 1
ATOM 2188 C CA . LEU B 1 61 ? 34.358 36.568 65.029 1.00 11.02 61 LEU B CA 1
ATOM 2189 C C . LEU B 1 61 ? 35.060 36.432 66.374 1.00 12.55 61 LEU B C 1
ATOM 2190 O O . LEU B 1 61 ? 34.433 36.584 67.424 1.00 11.81 61 LEU B O 1
ATOM 2197 N N . GLU B 1 62 ? 36.358 36.149 66.355 1.00 13.33 62 GLU B N 1
ATOM 2198 C CA . GLU B 1 62 ? 37.084 35.987 67.609 1.00 14.91 62 GLU B CA 1
ATOM 2199 C C . GLU B 1 62 ? 37.220 37.309 68.355 1.00 15.43 62 GLU B C 1
ATOM 2200 O O . GLU B 1 62 ? 37.057 37.356 69.576 1.00 15.91 62 GLU B O 1
ATOM 2206 N N . GLN B 1 63 ? 37.504 38.386 67.628 1.00 14.41 63 GLN B N 1
ATOM 2207 C CA . GLN B 1 63 ? 37.633 39.698 68.251 1.00 14.96 63 GLN B CA 1
ATOM 2208 C C . GLN B 1 63 ? 36.299 40.166 68.825 1.00 16.75 63 GLN B C 1
ATOM 2209 O O . GLN B 1 63 ? 36.252 40.751 69.906 1.00 16.99 63 GLN B O 1
ATOM 2215 N N . THR B 1 64 ? 35.216 39.915 68.096 1.00 15.04 64 THR B N 1
ATOM 2216 C CA . THR B 1 64 ? 33.888 40.321 68.552 1.00 16.30 64 THR B CA 1
ATOM 2217 C C . THR B 1 64 ? 33.454 39.546 69.795 1.00 17.49 64 THR B C 1
ATOM 2218 O O . THR B 1 64 ? 32.866 40.114 70.717 1.00 18.68 64 THR B O 1
ATOM 2222 N N . ALA B 1 65 ? 33.748 38.250 69.820 1.00 18.01 65 ALA B N 1
ATOM 2223 C CA . ALA B 1 65 ? 33.382 37.407 70.953 1.00 19.84 65 ALA B CA 1
ATOM 2224 C C . ALA B 1 65 ? 34.148 37.826 72.206 1.00 20.70 65 ALA B C 1
ATOM 2225 O O . ALA B 1 65 ? 33.610 37.797 73.315 1.00 22.42 65 ALA B O 1
ATOM 2227 N N . SER B 1 66 ? 35.407 38.211 72.027 1.00 22.63 66 SER B N 1
ATOM 2228 C CA . SER B 1 66 ? 36.224 38.640 73.158 1.00 22.95 66 SER B CA 1
ATOM 2229 C C . SER B 1 66 ? 35.678 39.952 73.712 1.00 24.18 66 SER B C 1
ATOM 2230 O O . SER B 1 66 ? 35.766 40.220 74.911 1.00 25.53 66 SER B O 1
ATOM 2234 N N . SER B 1 67 ? 35.102 40.762 72.829 1.00 25.49 67 SER B N 1
ATOM 2235 C CA . SER B 1 67 ? 34.543 42.052 73.213 1.00 26.31 67 SER B CA 1
ATOM 2236 C C . SER B 1 67 ? 33.158 41.948 73.853 1.00 26.80 67 SER B C 1
ATOM 2237 O O . SER B 1 67 ? 32.804 42.767 74.703 1.00 28.39 67 SER B O 1
ATOM 2241 N N . LEU B 1 68 ? 32.384 40.945 73.448 1.00 25.03 68 LEU B N 1
ATOM 2242 C CA . LEU B 1 68 ? 31.031 40.750 73.973 1.00 26.04 68 LEU B CA 1
ATOM 2243 C C . LEU B 1 68 ? 30.976 39.892 75.234 1.00 28.26 68 LEU B C 1
ATOM 2244 O O . LEU B 1 68 ? 30.153 40.129 76.121 1.00 29.74 68 LEU B O 1
ATOM 2249 N N . GLN B 1 69 ? 31.846 38.890 75.305 1.00 30.37 69 GLN B N 1
ATOM 2250 C CA . GLN B 1 69 ? 31.900 37.993 76.456 1.00 31.55 69 GLN B CA 1
ATOM 2251 C C . GLN B 1 69 ? 30.560 37.327 76.775 1.00 31.87 69 GLN B C 1
ATOM 2252 O O . GLN B 1 69 ? 30.034 37.471 77.881 1.00 33.02 69 GLN B O 1
ATOM 2262 N N . GLY B 1 70 ? 30.010 36.603 75.805 1.00 30.79 70 GLY B N 1
ATOM 2263 C CA . GLY B 1 70 ? 28.751 35.910 76.020 1.00 28.79 70 GLY B CA 1
ATOM 2264 C C . GLY B 1 70 ? 27.488 36.750 75.969 1.00 26.49 70 GLY B C 1
ATOM 2265 O O . GLY B 1 70 ? 26.384 36.208 76.005 1.00 27.95 70 GLY B O 1
ATOM 2266 N N . SER B 1 71 ? 27.636 38.068 75.892 1.00 23.71 71 SER B N 1
ATOM 2267 C CA . SER B 1 71 ? 26.478 38.953 75.827 1.00 20.91 71 SER B CA 1
ATOM 2268 C C . SER B 1 71 ? 25.924 38.978 74.402 1.00 19.53 71 SER B C 1
ATOM 2269 O O . SER B 1 71 ? 26.625 38.626 73.452 1.00 19.71 71 SER B O 1
ATOM 2273 N N . GLN B 1 72 ? 24.665 39.380 74.259 1.00 15.59 72 GLN B N 1
ATOM 2274 C CA . GLN B 1 72 ? 24.036 39.453 72.944 1.00 14.17 72 GLN B CA 1
ATOM 2275 C C . GLN B 1 72 ? 23.909 40.914 72.522 1.00 13.65 72 GLN B C 1
ATOM 2276 O O . GLN B 1 72 ? 24.087 41.816 73.338 1.00 15.49 72 GLN B O 1
ATOM 2282 N N . VAL B 1 73 ? 23.610 41.144 71.247 1.00 11.82 73 VAL B N 1
ATOM 2283 C CA . VAL B 1 73 ? 23.445 42.500 70.731 1.00 11.72 73 VAL B CA 1
ATOM 2284 C C . VAL B 1 73 ? 22.015 42.713 70.243 1.00 11.37 73 VAL B C 1
ATOM 2285 O O . VAL B 1 73 ? 21.323 41.758 69.898 1.00 11.33 73 VAL B O 1
ATOM 2289 N N . ASP B 1 74 ? 21.577 43.968 70.221 1.00 10.08 74 ASP B N 1
ATOM 2290 C CA . ASP B 1 74 ? 20.225 44.304 69.779 1.00 11.07 74 ASP B CA 1
ATOM 2291 C C . ASP B 1 74 ? 20.129 44.476 68.268 1.00 9.97 74 ASP B C 1
ATOM 2292 O O . ASP B 1 74 ? 19.041 44.404 67.691 1.00 9.91 74 ASP B O 1
ATOM 2299 N N . GLY B 1 75 ? 21.270 44.717 67.632 1.00 10.06 75 GLY B N 1
ATOM 2300 C CA . GLY B 1 75 ? 21.272 44.897 66.192 1.00 9.35 75 GLY B CA 1
ATOM 2301 C C . GLY B 1 75 ? 22.657 44.820 65.584 1.00 9.53 75 GLY B C 1
ATOM 2302 O O . GLY B 1 75 ? 23.660 45.082 66.249 1.00 9.04 75 GLY B O 1
ATOM 2303 N N . VAL B 1 76 ? 22.695 44.430 64.313 1.00 7.88 76 VAL B N 1
ATOM 2304 C CA . VAL B 1 76 ? 23.928 44.324 63.540 1.00 8.53 76 VAL B CA 1
ATOM 2305 C C . VAL B 1 76 ? 23.627 45.112 62.269 1.00 7.71 76 VAL B C 1
ATOM 2306 O O . VAL B 1 76 ? 22.709 44.767 61.524 1.00 8.08 76 VAL B O 1
ATOM 2310 N N . PHE B 1 77 ? 24.382 46.183 62.041 1.00 8.88 77 PHE B N 1
ATOM 2311 C CA . PHE B 1 77 ? 24.168 47.042 60.880 1.00 9.49 77 PHE B CA 1
ATOM 2312 C C . PHE B 1 77 ? 25.396 47.036 59.977 1.00 8.62 77 PHE B C 1
ATOM 2313 O O . PHE B 1 77 ? 26.478 47.449 60.387 1.00 10.68 77 PHE B O 1
ATOM 2321 N N . CYS B 1 78 ? 25.227 46.561 58.748 1.00 7.30 78 CYS B N 1
ATOM 2322 C CA . CYS B 1 78 ? 26.344 46.484 57.813 1.00 7.77 78 CYS B CA 1
ATOM 2323 C C . CYS B 1 78 ? 26.194 47.476 56.669 1.00 9.24 78 CYS B C 1
ATOM 2324 O O . CYS B 1 78 ? 25.272 47.359 55.862 1.00 7.23 78 CYS B O 1
ATOM 2327 N N . VAL B 1 79 ? 27.105 48.448 56.607 1.00 9.33 79 VAL B N 1
ATOM 2328 C CA . VAL B 1 79 ? 27.083 49.468 55.556 1.00 10.25 79 VAL B CA 1
ATOM 2329 C C . VAL B 1 79 ? 28.458 49.611 54.901 1.00 11.85 79 VAL B C 1
ATOM 2330 O O . VAL B 1 79 ? 28.776 50.642 54.300 1.00 13.94 79 VAL B O 1
ATOM 2334 N N . ALA B 1 80 ? 29.264 48.563 55.011 1.00 12.02 80 ALA B N 1
ATOM 2335 C CA . ALA B 1 80 ? 30.608 48.559 54.441 1.00 12.30 80 ALA B CA 1
ATOM 2336 C C . ALA B 1 80 ? 30.609 48.414 52.917 1.00 12.73 80 ALA B C 1
ATOM 2337 O O . ALA B 1 80 ? 29.627 47.970 52.319 1.00 11.68 80 ALA B O 1
ATOM 2339 N N . GLY B 1 81 ? 31.715 48.805 52.293 1.00 14.13 81 GLY B N 1
ATOM 2340 C CA . GLY B 1 81 ? 31.831 48.663 50.850 1.00 15.39 81 GLY B CA 1
ATOM 2341 C C . GLY B 1 81 ? 31.886 49.930 50.016 1.00 15.64 81 GLY B C 1
ATOM 2342 O O . GLY B 1 81 ? 31.239 50.926 50.332 1.00 16.71 81 GLY B O 1
ATOM 2343 N N . GLY B 1 82 ? 32.655 49.866 48.932 1.00 16.96 82 GLY B N 1
ATOM 2344 C CA . GLY B 1 82 ? 32.800 50.995 48.027 1.00 15.64 82 GLY B CA 1
ATOM 2345 C C . GLY B 1 82 ? 32.290 50.674 46.631 1.00 15.57 82 GLY B C 1
ATOM 2346 O O . GLY B 1 82 ? 31.384 49.857 46.474 1.00 16.30 82 GLY B O 1
ATOM 2347 N N . TRP B 1 83 ? 32.871 51.301 45.611 1.00 12.75 83 TRP B N 1
ATOM 2348 C CA . TRP B 1 83 ? 32.431 51.069 44.234 1.00 11.42 83 TRP B CA 1
ATOM 2349 C C . TRP B 1 83 ? 33.554 51.044 43.196 1.00 11.75 83 TRP B C 1
ATOM 2350 O O . TRP B 1 83 ? 34.549 51.774 43.300 1.00 11.86 83 TRP B O 1
ATOM 2361 N N . ALA B 1 84 ? 33.362 50.196 42.190 1.00 11.72 84 ALA B N 1
ATOM 2362 C CA . ALA B 1 84 ? 34.276 50.042 41.060 1.00 12.92 84 ALA B CA 1
ATOM 2363 C C . ALA B 1 84 ? 33.361 49.627 39.912 1.00 14.19 84 ALA B C 1
ATOM 2364 O O . ALA B 1 84 ? 32.502 48.768 40.093 1.00 13.99 84 ALA B O 1
ATOM 2366 N N . GLY B 1 85 ? 33.532 50.233 38.741 1.00 13.07 85 GLY B N 1
ATOM 2367 C CA . GLY B 1 85 ? 32.668 49.896 37.623 1.00 12.32 85 GLY B CA 1
ATOM 2368 C C . GLY B 1 85 ? 33.300 49.098 36.503 1.00 13.62 85 GLY B C 1
ATOM 2369 O O . GLY B 1 85 ? 34.280 48.383 36.715 1.00 13.68 85 GLY B O 1
ATOM 2370 N N . GLY B 1 86 ? 32.708 49.205 35.315 1.00 12.32 86 GLY B N 1
ATOM 2371 C CA . GLY B 1 86 ? 33.225 48.513 34.149 1.00 13.00 86 GLY B CA 1
ATOM 2372 C C . GLY B 1 86 ? 32.301 47.498 33.496 1.00 12.82 86 GLY B C 1
ATOM 2373 O O . GLY B 1 86 ? 31.648 46.704 34.179 1.00 11.02 86 GLY B O 1
ATOM 2374 N N . SER B 1 87 ? 32.235 47.533 32.166 1.00 10.64 87 SER B N 1
ATOM 2375 C CA . SER B 1 87 ? 31.426 46.577 31.413 1.00 10.59 87 SER B CA 1
ATOM 2376 C C . SER B 1 87 ? 32.327 45.359 31.210 1.00 10.71 87 SER B C 1
ATOM 2377 O O . SER B 1 87 ? 33.463 45.350 31.681 1.00 9.99 87 SER B O 1
ATOM 2380 N N . ALA B 1 88 ? 31.836 44.341 30.511 1.00 11.96 88 ALA B N 1
ATOM 2381 C CA . ALA B 1 88 ? 32.636 43.140 30.286 1.00 13.30 88 ALA B CA 1
ATOM 2382 C C . ALA B 1 88 ? 33.823 43.379 29.351 1.00 15.18 88 ALA B C 1
ATOM 2383 O O . ALA B 1 88 ? 34.773 42.595 29.332 1.00 16.47 88 ALA B O 1
ATOM 2385 N N . SER B 1 89 ? 33.782 44.458 28.578 1.00 14.73 89 SER B N 1
ATOM 2386 C CA . SER B 1 89 ? 34.887 44.742 27.668 1.00 15.10 89 SER B CA 1
ATOM 2387 C C . SER B 1 89 ? 35.968 45.580 28.344 1.00 15.94 89 SER B C 1
ATOM 2388 O O . SER B 1 89 ? 37.062 45.757 27.798 1.00 16.79 89 SER B O 1
ATOM 2391 N N . SER B 1 90 ? 35.667 46.091 29.536 1.00 16.14 90 SER B N 1
ATOM 2392 C CA . SER B 1 90 ? 36.620 46.905 30.284 1.00 15.22 90 SER B CA 1
ATOM 2393 C C . SER B 1 90 ? 37.845 46.086 30.675 1.00 16.53 90 SER B C 1
ATOM 2394 O O . SER B 1 90 ? 37.738 44.899 30.980 1.00 16.61 90 SER B O 1
ATOM 2398 N N . LYS B 1 91 ? 39.010 46.726 30.666 1.00 17.39 91 LYS B N 1
ATOM 2399 C CA . LYS B 1 91 ? 40.247 46.043 31.021 1.00 18.56 91 LYS B CA 1
ATOM 2400 C C . LYS B 1 91 ? 40.192 45.483 32.441 1.00 17.41 91 LYS B C 1
ATOM 2401 O O . LYS B 1 91 ? 40.750 44.421 32.719 1.00 15.93 91 LYS B O 1
ATOM 2407 N N . ASP B 1 92 ? 39.510 46.193 33.335 1.00 15.17 92 ASP B N 1
ATOM 2408 C CA . ASP B 1 92 ? 39.413 45.757 34.725 1.00 15.15 92 ASP B CA 1
ATOM 2409 C C . ASP B 1 92 ? 38.083 45.105 35.113 1.00 15.10 92 ASP B C 1
ATOM 2410 O O . ASP B 1 92 ? 37.696 45.140 36.283 1.00 13.07 92 ASP B O 1
ATOM 2415 N N . PHE B 1 93 ? 37.389 44.507 34.147 1.00 13.62 93 PHE B N 1
ATOM 2416 C CA . PHE B 1 93 ? 36.115 43.851 34.434 1.00 12.19 93 PHE B CA 1
ATOM 2417 C C . PHE B 1 93 ? 36.257 42.871 35.593 1.00 11.72 93 PHE B C 1
ATOM 2418 O O . PHE B 1 93 ? 35.581 43.003 36.615 1.00 9.32 93 PHE B O 1
ATOM 2426 N N . VAL B 1 94 ? 37.137 41.890 35.429 1.00 11.01 94 VAL B N 1
ATOM 2427 C CA . VAL B 1 94 ? 37.349 40.884 36.464 1.00 11.16 94 VAL B CA 1
ATOM 2428 C C . VAL B 1 94 ? 37.976 41.464 37.731 1.00 10.68 94 VAL B C 1
ATOM 2429 O O . VAL B 1 94 ? 37.540 41.157 38.842 1.00 11.14 94 VAL B O 1
ATOM 2433 N N . LYS B 1 95 ? 38.997 42.301 37.569 1.00 11.21 95 LYS B N 1
ATOM 2434 C CA . LYS B 1 95 ? 39.657 42.911 38.714 1.00 11.97 95 LYS B CA 1
ATOM 2435 C C . LYS B 1 95 ? 38.637 43.603 39.619 1.00 12.75 95 LYS B C 1
ATOM 2436 O O . LYS B 1 95 ? 38.652 43.435 40.845 1.00 11.65 95 LYS B O 1
ATOM 2442 N N . ASN B 1 96 ? 37.747 44.379 39.012 1.00 11.98 96 ASN B N 1
ATOM 2443 C CA . ASN B 1 96 ? 36.734 45.093 39.774 1.00 11.53 96 ASN B CA 1
ATOM 2444 C C . ASN B 1 96 ? 35.642 44.183 40.318 1.00 11.61 96 ASN B C 1
ATOM 2445 O O . ASN B 1 96 ? 35.107 44.437 41.395 1.00 11.46 96 ASN B O 1
ATOM 2450 N N . ALA B 1 97 ? 35.311 43.125 39.584 1.00 11.35 97 ALA B N 1
ATOM 2451 C CA . ALA B 1 97 ? 34.301 42.182 40.054 1.00 10.74 97 ALA B CA 1
ATOM 2452 C C . ALA B 1 97 ? 34.839 41.560 41.343 1.00 11.16 97 ALA B C 1
ATOM 2453 O O . ALA B 1 97 ? 34.102 41.355 42.313 1.00 10.92 97 ALA B O 1
ATOM 2455 N N . ASP B 1 98 ? 36.134 41.263 41.339 1.00 10.53 98 ASP B N 1
ATOM 2456 C CA . ASP B 1 98 ? 36.805 40.673 42.493 1.00 8.96 98 ASP B CA 1
ATOM 2457 C C . ASP B 1 98 ? 36.693 41.627 43.679 1.00 10.26 98 ASP B C 1
ATOM 2458 O O . ASP B 1 98 ? 36.325 41.228 44.787 1.00 9.65 98 ASP B O 1
ATOM 2463 N N . LEU B 1 99 ? 37.002 42.896 43.438 1.00 10.03 99 LEU B N 1
ATOM 2464 C CA . LEU B 1 99 ? 36.930 43.902 44.489 1.00 10.44 99 LEU B CA 1
ATOM 2465 C C . LEU B 1 99 ? 35.519 44.074 45.045 1.00 9.24 99 LEU B C 1
ATOM 2466 O O . LEU B 1 99 ? 35.336 44.215 46.255 1.00 10.65 99 LEU B O 1
ATOM 2471 N N . MET B 1 100 ? 34.523 44.051 44.162 1.00 8.46 100 MET B N 1
ATOM 2472 C CA . MET B 1 100 ? 33.145 44.236 44.586 1.00 7.66 100 MET B CA 1
ATOM 2473 C C . MET B 1 100 ? 32.603 43.058 45.394 1.00 8.05 100 MET B C 1
ATOM 2474 O O . MET B 1 100 ? 31.825 43.255 46.330 1.00 8.55 100 MET B O 1
ATOM 2479 N N . ILE B 1 101 ? 33.010 41.839 45.050 1.00 8.49 101 ILE B N 1
ATOM 2480 C CA . ILE B 1 101 ? 32.559 40.676 45.814 1.00 8.45 101 ILE B CA 1
ATOM 2481 C C . ILE B 1 101 ? 33.144 40.757 47.231 1.00 9.11 101 ILE B C 1
ATOM 2482 O O . ILE B 1 101 ? 32.446 40.524 48.224 1.00 9.54 101 ILE B O 1
ATOM 2488 N N . LYS B 1 102 ? 34.427 41.090 47.324 1.00 7.68 102 LYS B N 1
ATOM 2489 C CA . LYS B 1 102 ? 35.089 41.211 48.619 1.00 9.93 102 LYS B CA 1
ATOM 2490 C C . LYS B 1 102 ? 34.494 42.335 49.472 1.00 11.66 102 LYS B C 1
ATOM 2491 O O . LYS B 1 102 ? 34.337 42.185 50.687 1.00 13.32 102 LYS B O 1
ATOM 2497 N N . GLN B 1 103 ? 34.144 43.452 48.839 1.00 10.93 103 GLN B N 1
ATOM 2498 C CA . GLN B 1 103 ? 33.591 44.591 49.565 1.00 11.93 103 GLN B CA 1
ATOM 2499 C C . GLN B 1 103 ? 32.136 44.466 50.029 1.00 11.86 103 GLN B C 1
ATOM 2500 O O . GLN B 1 103 ? 31.814 44.851 51.155 1.00 12.75 103 GLN B O 1
ATOM 2506 N N . SER B 1 104 ? 31.266 43.929 49.180 1.00 10.65 104 SER B N 1
ATOM 2507 C CA . SER B 1 104 ? 29.848 43.798 49.529 1.00 8.73 104 SER B CA 1
ATOM 2508 C C . SER B 1 104 ? 29.400 42.419 50.001 1.00 8.51 104 SER B C 1
ATOM 2509 O O . SER B 1 104 ? 28.694 42.305 51.004 1.00 9.88 104 SER B O 1
ATOM 2512 N N . VAL B 1 105 ? 29.793 41.375 49.282 1.00 8.12 105 VAL B N 1
ATOM 2513 C CA . VAL B 1 105 ? 29.394 40.020 49.647 1.00 8.27 105 VAL B CA 1
ATOM 2514 C C . VAL B 1 105 ? 30.097 39.475 50.890 1.00 7.79 105 VAL B C 1
ATOM 2515 O O . VAL B 1 105 ? 29.439 38.966 51.800 1.00 8.46 105 VAL B O 1
ATOM 2519 N N . TRP B 1 106 ? 31.421 39.590 50.948 1.00 9.55 106 TRP B N 1
ATOM 2520 C CA . TRP B 1 106 ? 32.165 39.083 52.101 1.00 7.49 106 TRP B CA 1
ATOM 2521 C C . TRP B 1 106 ? 31.698 39.710 53.414 1.00 8.61 106 TRP B C 1
ATOM 2522 O O . TRP B 1 106 ? 31.483 39.008 54.410 1.00 8.07 106 TRP B O 1
ATOM 2533 N N . SER B 1 107 ? 31.550 41.031 53.411 1.00 8.16 107 SER B N 1
ATOM 2534 C CA . SER B 1 107 ? 31.116 41.762 54.595 1.00 8.49 107 SER B CA 1
ATOM 2535 C C . SER B 1 107 ? 29.692 41.404 55.016 1.00 8.48 107 SER B C 1
ATOM 2536 O O . SER B 1 107 ? 29.421 41.174 56.201 1.00 7.83 107 SER B O 1
ATOM 2539 N N . SER B 1 108 ? 28.778 41.354 54.051 1.00 8.28 108 SER B N 1
ATOM 2540 C CA . SER B 1 108 ? 27.389 41.028 54.354 1.00 7.33 108 SER B CA 1
ATOM 2541 C C . SER B 1 108 ? 27.256 39.641 54.971 1.00 7.49 108 SER B C 1
ATOM 2542 O O . SER B 1 108 ? 26.456 39.433 55.886 1.00 7.68 108 SER B O 1
ATOM 2545 N N . ALA B 1 109 ? 28.038 38.694 54.462 1.00 7.36 109 ALA B N 1
ATOM 2546 C CA . ALA B 1 109 ? 27.991 37.323 54.964 1.00 6.72 109 ALA B CA 1
ATOM 2547 C C . ALA B 1 109 ? 28.544 37.228 56.381 1.00 7.73 109 ALA B C 1
ATOM 2548 O O . ALA B 1 109 ? 28.007 36.496 57.215 1.00 8.70 109 ALA B O 1
ATOM 2550 N N . ILE B 1 110 ? 29.621 37.957 56.656 1.00 8.86 110 ILE B N 1
ATOM 2551 C CA . ILE B 1 110 ? 30.213 37.922 57.990 1.00 8.04 110 ILE B CA 1
ATOM 2552 C C . ILE B 1 110 ? 29.282 38.615 58.993 1.00 9.60 110 ILE B C 1
ATOM 2553 O O . ILE B 1 110 ? 29.188 38.205 60.157 1.00 8.57 110 ILE B O 1
ATOM 2558 N N . ALA B 1 111 ? 28.591 39.659 58.540 1.00 9.39 111 ALA B N 1
ATOM 2559 C CA . ALA B 1 111 ? 27.648 40.367 59.402 1.00 9.46 111 ALA B CA 1
ATOM 2560 C C . ALA B 1 111 ? 26.519 39.395 59.746 1.00 10.03 111 ALA B C 1
ATOM 2561 O O . ALA B 1 111 ? 26.030 39.364 60.878 1.00 9.75 111 ALA B O 1
ATOM 2563 N N . ALA B 1 112 ? 26.110 38.598 58.762 1.00 9.94 112 ALA B N 1
ATOM 2564 C CA . ALA B 1 112 ? 25.050 37.616 58.974 1.00 8.12 112 ALA B CA 1
ATOM 2565 C C . ALA B 1 112 ? 25.528 36.565 59.975 1.00 9.60 112 ALA B C 1
ATOM 2566 O O . ALA B 1 112 ? 24.767 36.125 60.846 1.00 9.72 112 ALA B O 1
ATOM 2568 N N . LYS B 1 113 ? 26.792 36.167 59.858 1.00 8.02 113 LYS B N 1
ATOM 2569 C CA . LYS B 1 113 ? 27.361 35.171 60.764 1.00 8.84 113 LYS B CA 1
ATOM 2570 C C . LYS B 1 113 ? 27.386 35.748 62.173 1.00 9.75 113 LYS B C 1
ATOM 2571 O O . LYS B 1 113 ? 27.131 35.044 63.149 1.00 9.67 113 LYS B O 1
ATOM 2577 N N . LEU B 1 114 ? 27.696 37.036 62.280 1.00 7.44 114 LEU B N 1
ATOM 2578 C CA . LEU B 1 114 ? 27.727 37.685 63.582 1.00 9.61 114 LEU B CA 1
ATOM 2579 C C . LEU B 1 114 ? 26.339 37.671 64.207 1.00 10.56 114 LEU B C 1
ATOM 2580 O O . LEU B 1 114 ? 26.199 37.502 65.419 1.00 11.51 114 LEU B O 1
ATOM 2585 N N . ALA B 1 115 ? 25.314 37.831 63.376 1.00 10.43 115 ALA B N 1
ATOM 2586 C CA . ALA B 1 115 ? 23.941 37.842 63.863 1.00 10.02 115 ALA B CA 1
ATOM 2587 C C . ALA B 1 115 ? 23.489 36.465 64.343 1.00 11.23 115 ALA B C 1
ATOM 2588 O O . ALA B 1 115 ? 22.878 36.352 65.404 1.00 11.40 115 ALA B O 1
ATOM 2590 N N . THR B 1 116 ? 23.782 35.418 63.579 1.00 10.94 116 THR B N 1
ATOM 2591 C CA . THR B 1 116 ? 23.372 34.077 63.999 1.00 12.20 116 THR B CA 1
ATOM 2592 C C . THR B 1 116 ? 23.995 33.729 65.349 1.00 13.43 116 THR B C 1
ATOM 2593 O O . THR B 1 116 ? 23.390 33.037 66.170 1.00 14.07 116 THR B O 1
ATOM 2599 N N . THR B 1 117 ? 25.200 34.237 65.578 1.00 13.52 117 THR B N 1
ATOM 2600 C CA . THR B 1 117 ? 25.936 33.967 66.805 1.00 14.78 117 THR B CA 1
ATOM 2601 C C . THR B 1 117 ? 25.658 34.885 68.001 1.00 14.06 117 THR B C 1
ATOM 2602 O O . THR B 1 117 ? 25.664 34.428 69.147 1.00 14.49 117 THR B O 1
ATOM 2606 N N . HIS B 1 118 ? 25.398 36.164 67.744 1.00 13.10 118 HIS B N 1
ATOM 2607 C CA . HIS B 1 118 ? 25.208 37.123 68.831 1.00 11.80 118 HIS B CA 1
ATOM 2608 C C . HIS B 1 118 ? 23.928 37.951 68.881 1.00 11.15 118 HIS B C 1
ATOM 2609 O O . HIS B 1 118 ? 23.664 38.609 69.887 1.00 11.82 118 HIS B O 1
ATOM 2616 N N . LEU B 1 119 ? 23.138 37.952 67.815 1.00 9.33 119 LEU B N 1
ATOM 2617 C CA . LEU B 1 119 ? 21.922 38.757 67.822 1.00 10.99 119 LEU B CA 1
ATOM 2618 C C . LEU B 1 119 ? 20.844 38.154 68.712 1.00 10.49 119 LEU B C 1
ATOM 2619 O O . LEU B 1 119 ? 20.594 36.949 68.674 1.00 10.48 119 LEU B O 1
ATOM 2624 N N . LYS B 1 120 ? 20.207 39.006 69.510 1.00 11.17 120 LYS B N 1
ATOM 2625 C CA . LYS B 1 120 ? 19.146 38.571 70.407 1.00 10.92 120 LYS B CA 1
ATOM 2626 C C . LYS B 1 120 ? 17.921 38.156 69.610 1.00 11.03 120 LYS B C 1
ATOM 2627 O O . LYS B 1 120 ? 17.737 38.576 68.471 1.00 12.04 120 LYS B O 1
ATOM 2637 N N . PRO B 1 121 ? 17.078 37.294 70.190 1.00 10.71 121 PRO B N 1
ATOM 2638 C CA . PRO B 1 121 ? 15.869 36.877 69.479 1.00 10.88 121 PRO B CA 1
ATOM 2639 C C . PRO B 1 121 ? 15.044 38.158 69.333 1.00 10.86 121 PRO B C 1
ATOM 2640 O O . PRO B 1 121 ? 15.026 38.988 70.246 1.00 12.68 121 PRO B O 1
ATOM 2644 N N . GLY B 1 122 ? 14.385 38.333 68.192 1.00 11.49 122 GLY B N 1
ATOM 2645 C CA . GLY B 1 122 ? 13.598 39.535 67.972 1.00 9.98 122 GLY B CA 1
ATOM 2646 C C . GLY B 1 122 ? 14.451 40.725 67.552 1.00 10.99 122 GLY B C 1
ATOM 2647 O O . GLY B 1 122 ? 13.931 41.819 67.312 1.00 11.47 122 GLY B O 1
ATOM 2648 N N . GLY B 1 123 ? 15.761 40.509 67.463 1.00 8.82 123 GLY B N 1
ATOM 2649 C CA . GLY B 1 123 ? 16.678 41.572 67.083 1.00 9.45 123 GLY B CA 1
ATOM 2650 C C . GLY B 1 123 ? 16.670 41.890 65.599 1.00 9.72 123 GLY B C 1
ATOM 2651 O O . GLY B 1 123 ? 15.956 41.251 64.824 1.00 9.77 123 GLY B O 1
ATOM 2652 N N . LEU B 1 124 ? 17.478 42.871 65.199 1.00 8.24 124 LEU B N 1
ATOM 2653 C CA . LEU B 1 124 ? 17.535 43.293 63.800 1.00 9.19 124 LEU B CA 1
ATOM 2654 C C . LEU B 1 124 ? 18.892 43.173 63.106 1.00 8.81 124 LEU B C 1
ATOM 2655 O O . LEU B 1 124 ? 19.918 43.525 63.677 1.00 8.40 124 LEU B O 1
ATOM 2660 N N . LEU B 1 125 ? 18.878 42.656 61.878 1.00 7.68 125 LEU B N 1
ATOM 2661 C CA . LEU B 1 125 ? 20.087 42.570 61.052 1.00 7.72 125 LEU B CA 1
ATOM 2662 C C . LEU B 1 125 ? 19.778 43.458 59.849 1.00 7.77 125 LEU B C 1
ATOM 2663 O O . LEU B 1 125 ? 18.767 43.265 59.182 1.00 7.42 125 LEU B O 1
ATOM 2668 N N . GLN B 1 126 ? 20.632 44.443 59.585 1.00 6.97 126 GLN B N 1
ATOM 2669 C CA . GLN B 1 126 ? 20.420 45.331 58.447 1.00 5.99 126 GLN B CA 1
ATOM 2670 C C . GLN B 1 126 ? 21.594 45.217 57.492 1.00 6.07 126 GLN B C 1
ATOM 2671 O O . GLN B 1 126 ? 22.753 45.227 57.907 1.00 6.96 126 GLN B O 1
ATOM 2677 N N . LEU B 1 127 ? 21.281 45.075 56.207 1.00 7.27 127 LEU B N 1
ATOM 2678 C CA . LEU B 1 127 ? 22.304 44.969 55.177 1.00 7.27 127 LEU B CA 1
ATOM 2679 C C . LEU B 1 127 ? 22.094 46.098 54.170 1.00 7.23 127 LEU B C 1
ATOM 2680 O O . LEU B 1 127 ? 21.054 46.755 54.171 1.00 8.11 127 LEU B O 1
ATOM 2685 N N . THR B 1 128 ? 23.089 46.316 53.319 1.00 7.70 128 THR B N 1
ATOM 2686 C CA . THR B 1 128 ? 23.015 47.364 52.308 1.00 7.67 128 THR B CA 1
ATOM 2687 C C . THR B 1 128 ? 23.043 46.752 50.915 1.00 7.84 128 THR B C 1
ATOM 2688 O O . THR B 1 128 ? 24.013 46.086 50.538 1.00 8.16 128 THR B O 1
ATOM 2692 N N . GLY B 1 129 ? 21.975 46.978 50.158 1.00 6.69 129 GLY B N 1
ATOM 2693 C CA . GLY B 1 129 ? 21.896 46.444 48.809 1.00 8.02 129 GLY B CA 1
ATOM 2694 C C . GLY B 1 129 ? 22.271 47.525 47.814 1.00 7.68 129 GLY B C 1
ATOM 2695 O O . GLY B 1 129 ? 23.158 48.333 48.093 1.00 8.20 129 GLY B O 1
ATOM 2696 N N . ALA B 1 130 ? 21.603 47.534 46.660 1.00 6.78 130 ALA B N 1
ATOM 2697 C CA . ALA B 1 130 ? 21.859 48.538 45.623 1.00 7.54 130 ALA B CA 1
ATOM 2698 C C . ALA B 1 130 ? 20.649 48.656 44.700 1.00 7.52 130 ALA B C 1
ATOM 2699 O O . ALA B 1 130 ? 20.278 47.696 44.034 1.00 8.92 130 ALA B O 1
ATOM 2701 N N . ALA B 1 131 ? 20.036 49.837 44.656 1.00 8.27 131 ALA B N 1
ATOM 2702 C CA . ALA B 1 131 ? 18.865 50.047 43.807 1.00 8.67 131 ALA B CA 1
ATOM 2703 C C . ALA B 1 131 ? 19.151 49.706 42.344 1.00 8.87 131 ALA B C 1
ATOM 2704 O O . ALA B 1 131 ? 18.308 49.132 41.651 1.00 9.91 131 ALA B O 1
ATOM 2706 N N . ALA B 1 132 ? 20.344 50.056 41.874 1.00 9.57 132 ALA B N 1
ATOM 2707 C CA . ALA B 1 132 ? 20.712 49.776 40.495 1.00 9.59 132 ALA B CA 1
ATOM 2708 C C . ALA B 1 132 ? 20.699 48.277 40.191 1.00 9.46 132 ALA B C 1
ATOM 2709 O O . ALA B 1 132 ? 20.388 47.872 39.072 1.00 10.33 132 ALA B O 1
ATOM 2711 N N . ALA B 1 133 ? 21.020 47.456 41.190 1.00 10.42 133 ALA B N 1
ATOM 2712 C CA . ALA B 1 133 ? 21.067 46.005 41.003 1.00 10.20 133 ALA B CA 1
ATOM 2713 C C . ALA B 1 133 ? 19.702 45.355 40.808 1.00 10.54 133 ALA B C 1
ATOM 2714 O O . ALA B 1 133 ? 19.615 44.150 40.581 1.00 11.41 133 ALA B O 1
ATOM 2716 N N . MET B 1 134 ? 18.639 46.147 40.907 1.00 9.21 134 MET B N 1
ATOM 2717 C CA . MET B 1 134 ? 17.293 45.625 40.705 1.00 10.76 134 MET B CA 1
ATOM 2718 C C . MET B 1 134 ? 17.049 45.417 39.210 1.00 10.68 134 MET B C 1
ATOM 2719 O O . MET B 1 134 ? 16.023 44.865 38.809 1.00 12.72 134 MET B O 1
ATOM 2724 N N . GLY B 1 135 ? 17.998 45.869 38.395 1.00 9.66 135 GLY B N 1
ATOM 2725 C CA . GLY B 1 135 ? 17.883 45.718 36.953 1.00 9.29 135 GLY B CA 1
ATOM 2726 C C . GLY B 1 135 ? 19.256 45.486 36.342 1.00 8.57 135 GLY B C 1
ATOM 2727 O O . GLY B 1 135 ? 20.247 45.452 37.070 1.00 8.38 135 GLY B O 1
ATOM 2728 N N . PRO B 1 136 ? 19.355 45.319 35.014 1.00 8.33 136 PRO B N 1
ATOM 2729 C CA . PRO B 1 136 ? 20.660 45.091 34.381 1.00 8.95 136 PRO B CA 1
ATOM 2730 C C . PRO B 1 136 ? 21.632 46.251 34.627 1.00 9.12 136 PRO B C 1
ATOM 2731 O O . PRO B 1 136 ? 21.217 47.412 34.683 1.00 10.16 136 PRO B O 1
ATOM 2735 N N . THR B 1 137 ? 22.919 45.940 34.773 1.00 8.92 137 THR B N 1
ATOM 2736 C CA . THR B 1 137 ? 23.932 46.976 34.997 1.00 9.97 137 THR B CA 1
ATOM 2737 C C . THR B 1 137 ? 25.134 46.751 34.080 1.00 9.18 137 THR B C 1
ATOM 2738 O O . THR B 1 137 ? 26.243 46.493 34.540 1.00 9.31 137 THR B O 1
ATOM 2742 N N . PRO B 1 138 ? 24.927 46.862 32.758 1.00 8.91 138 PRO B N 1
ATOM 2743 C CA . PRO B 1 138 ? 26.012 46.658 31.794 1.00 10.39 138 PRO B CA 1
ATOM 2744 C C . PRO B 1 138 ? 27.260 47.527 31.965 1.00 11.15 138 PRO B C 1
ATOM 2745 O O . PRO B 1 138 ? 28.350 47.114 31.568 1.00 12.05 138 PRO B O 1
ATOM 2749 N N . SER B 1 139 ? 27.110 48.715 32.547 1.00 12.62 139 SER B N 1
ATOM 2750 C CA . SER B 1 139 ? 28.254 49.610 32.725 1.00 12.26 139 SER B CA 1
ATOM 2751 C C . SER B 1 139 ? 29.046 49.363 34.009 1.00 12.08 139 SER B C 1
ATOM 2752 O O . SER B 1 139 ? 30.108 49.946 34.205 1.00 13.60 139 SER B O 1
ATOM 2755 N N . MET B 1 140 ? 28.527 48.501 34.880 1.00 11.16 140 MET B N 1
ATOM 2756 C CA . MET B 1 140 ? 29.186 48.172 36.147 1.00 9.10 140 MET B CA 1
ATOM 2757 C C . MET B 1 140 ? 28.737 46.768 36.535 1.00 9.08 140 MET B C 1
ATOM 2758 O O . MET B 1 140 ? 28.104 46.548 37.571 1.00 8.56 140 MET B O 1
ATOM 2763 N N . ILE B 1 141 ? 29.097 45.817 35.683 1.00 8.85 141 ILE B N 1
ATOM 2764 C CA . ILE B 1 141 ? 28.711 44.424 35.854 1.00 7.35 141 ILE B CA 1
ATOM 2765 C C . ILE B 1 141 ? 29.135 43.766 37.167 1.00 8.91 141 ILE B C 1
ATOM 2766 O O . ILE B 1 141 ? 28.332 43.069 37.794 1.00 6.95 141 ILE B O 1
ATOM 2771 N N . GLY B 1 142 ? 30.376 43.987 37.590 1.00 8.74 142 GLY B N 1
ATOM 2772 C CA . GLY B 1 142 ? 30.836 43.390 38.838 1.00 9.24 142 GLY B CA 1
ATOM 2773 C C . GLY B 1 142 ? 30.052 43.885 40.043 1.00 9.08 142 GLY B C 1
ATOM 2774 O O . GLY B 1 142 ? 29.682 43.106 40.929 1.00 9.60 142 GLY B O 1
ATOM 2775 N N . TYR B 1 143 ? 29.808 45.191 40.088 1.00 8.86 143 TYR B N 1
ATOM 2776 C CA . TYR B 1 143 ? 29.053 45.787 41.185 1.00 8.00 143 TYR B CA 1
ATOM 2777 C C . TYR B 1 143 ? 27.646 45.194 41.215 1.00 9.33 143 TYR B C 1
ATOM 2778 O O . TYR B 1 143 ? 27.131 44.838 42.278 1.00 8.38 143 TYR B O 1
ATOM 2787 N N . GLY B 1 144 ? 27.040 45.084 40.036 1.00 9.08 144 GLY B N 1
ATOM 2788 C CA . GLY B 1 144 ? 25.701 44.537 39.923 1.00 9.36 144 GLY B CA 1
ATOM 2789 C C . GLY B 1 144 ? 25.614 43.108 40.425 1.00 8.59 144 GLY B C 1
ATOM 2790 O O . GLY B 1 144 ? 24.674 42.768 41.143 1.00 10.06 144 GLY B O 1
ATOM 2791 N N . MET B 1 145 ? 26.586 42.277 40.045 1.00 6.82 145 MET B N 1
ATOM 2792 C CA . MET B 1 145 ? 26.629 40.866 40.456 1.00 8.78 145 MET B CA 1
ATOM 2793 C C . MET B 1 145 ? 26.719 40.729 41.964 1.00 8.57 145 MET B C 1
ATOM 2794 O O . MET B 1 145 ? 25.981 39.957 42.581 1.00 7.55 145 MET B O 1
ATOM 2799 N N . ALA B 1 146 ? 27.674 41.454 42.538 1.00 7.46 146 ALA B N 1
ATOM 2800 C CA . ALA B 1 146 ? 27.913 41.426 43.974 1.00 8.04 146 ALA B CA 1
ATOM 2801 C C . ALA B 1 146 ? 26.680 41.855 44.751 1.00 8.71 146 ALA B C 1
ATOM 2802 O O . ALA B 1 146 ? 26.265 41.181 45.698 1.00 6.80 146 ALA B O 1
ATOM 2804 N N . LYS B 1 147 ? 26.089 42.977 44.358 1.00 6.93 147 LYS B N 1
ATOM 2805 C CA . LYS B 1 147 ? 24.904 43.449 45.055 1.00 7.48 147 LYS B CA 1
ATOM 2806 C C . LYS B 1 147 ? 23.710 42.514 44.872 1.0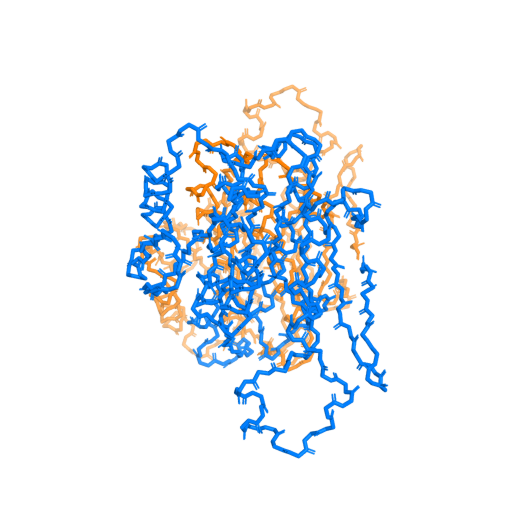0 7.25 147 LYS B C 1
ATOM 2807 O O . LYS B 1 147 ? 22.911 42.354 45.793 1.00 7.55 147 LYS B O 1
ATOM 2813 N N . ALA B 1 148 ? 23.590 41.881 43.704 1.00 7.05 148 ALA B N 1
ATOM 2814 C CA . ALA B 1 148 ? 22.481 40.952 43.480 1.00 6.60 148 ALA B CA 1
ATOM 2815 C C . ALA B 1 148 ? 22.623 39.767 44.432 1.00 6.10 148 ALA B C 1
ATOM 2816 O O . ALA B 1 148 ? 21.630 39.211 44.898 1.00 6.63 148 ALA B O 1
ATOM 2818 N N . ALA B 1 149 ? 23.864 39.389 44.722 1.00 6.14 149 ALA B N 1
ATOM 2819 C CA . ALA B 1 149 ? 24.119 38.278 45.634 1.00 6.54 149 ALA B CA 1
ATOM 2820 C C . ALA B 1 149 ? 23.659 38.667 47.037 1.00 7.15 149 ALA B C 1
ATOM 2821 O O . ALA B 1 149 ? 23.108 37.838 47.761 1.00 7.64 149 ALA B O 1
ATOM 2823 N N . VAL B 1 150 ? 23.881 39.928 47.412 1.00 6.95 150 VAL B N 1
ATOM 2824 C CA . VAL B 1 150 ? 23.473 40.425 48.726 1.00 6.82 150 VAL B CA 1
ATOM 2825 C C . VAL B 1 150 ? 21.947 40.444 48.803 1.00 7.20 150 VAL B C 1
ATOM 2826 O O . VAL B 1 150 ? 21.369 40.159 49.849 1.00 7.20 150 VAL B O 1
ATOM 2830 N N . HIS B 1 151 ? 21.291 40.772 47.691 1.00 8.04 151 HIS B N 1
ATOM 2831 C CA . HIS B 1 151 ? 19.832 40.792 47.674 1.00 7.30 151 HIS B CA 1
ATOM 2832 C C . HIS B 1 151 ? 19.309 39.368 47.870 1.00 6.93 151 HIS B C 1
ATOM 2833 O O . HIS B 1 151 ? 18.335 39.155 48.594 1.00 7.18 151 HIS B O 1
ATOM 2840 N N . HIS B 1 152 ? 19.957 38.393 47.238 1.00 7.11 152 HIS B N 1
ATOM 2841 C CA . HIS B 1 152 ? 19.511 37.011 47.386 1.00 6.55 152 HIS B CA 1
ATOM 2842 C C . HIS B 1 152 ? 19.787 36.512 48.801 1.00 7.53 152 HIS B C 1
ATOM 2843 O O . HIS B 1 152 ? 18.955 35.828 49.406 1.00 8.75 152 HIS B O 1
ATOM 2850 N N . LEU B 1 153 ? 20.963 36.852 49.322 1.00 6.42 153 LEU B N 1
ATOM 2851 C CA . LEU B 1 153 ? 21.338 36.470 50.682 1.00 7.33 153 LEU B CA 1
ATOM 2852 C C . LEU B 1 153 ? 20.234 36.924 51.636 1.00 7.95 153 LEU B C 1
ATOM 2853 O O . LEU B 1 153 ? 19.852 36.201 52.559 1.00 8.74 153 LEU B O 1
ATOM 2858 N N . THR B 1 154 ? 19.725 38.129 51.400 1.00 7.81 154 THR B N 1
ATOM 2859 C CA . THR B 1 154 ? 18.660 38.691 52.227 1.00 8.43 154 THR B CA 1
ATOM 2860 C C . THR B 1 154 ? 17.425 37.792 52.245 1.00 7.81 154 THR B C 1
ATOM 2861 O O . THR B 1 154 ? 16.860 37.514 53.312 1.00 9.03 154 THR B O 1
ATOM 2865 N N . SER B 1 155 ? 17.009 37.333 51.068 1.00 8.03 155 SER B N 1
ATOM 2866 C CA . SER B 1 155 ? 15.835 36.470 50.967 1.00 8.66 155 SER B CA 1
ATOM 2867 C C . SER B 1 155 ? 16.047 35.140 51.686 1.00 9.03 155 SER B C 1
ATOM 2868 O O . SER B 1 155 ? 15.112 34.607 52.297 1.00 9.38 155 SER B O 1
ATOM 2871 N N . SER B 1 156 ? 17.267 34.607 51.619 1.00 7.75 156 SER B N 1
ATOM 2872 C CA . SER B 1 156 ? 17.581 33.335 52.277 1.00 8.07 156 SER B CA 1
ATOM 2873 C C . SER B 1 156 ? 17.577 33.471 53.796 1.00 9.78 156 SER B C 1
ATOM 2874 O O . SER B 1 156 ? 17.035 32.621 54.507 1.00 10.51 156 SER B O 1
ATOM 2877 N N . LEU B 1 157 ? 18.190 34.540 54.292 1.00 9.74 157 LEU B N 1
ATOM 2878 C CA . LEU B 1 157 ? 18.262 34.787 55.730 1.00 10.20 157 LEU B CA 1
ATOM 2879 C C . LEU B 1 157 ? 16.887 34.983 56.372 1.00 10.20 157 LEU B C 1
ATOM 2880 O O . LEU B 1 157 ? 16.661 34.558 57.510 1.00 11.01 157 LEU B O 1
ATOM 2885 N N . ALA B 1 158 ? 15.978 35.625 55.644 1.00 11.71 158 ALA B N 1
ATOM 2886 C CA . ALA B 1 158 ? 14.633 35.892 56.145 1.00 10.62 158 ALA B CA 1
ATOM 2887 C C . ALA B 1 158 ? 13.790 34.629 56.271 1.00 13.00 158 ALA B C 1
ATOM 2888 O O . ALA B 1 158 ? 12.835 34.588 57.049 1.00 13.53 158 ALA B O 1
ATOM 2890 N N . ALA B 1 159 ? 14.144 33.601 55.507 1.00 11.27 159 ALA B N 1
ATOM 2891 C CA . ALA B 1 159 ? 13.408 32.342 55.526 1.00 14.62 159 ALA B CA 1
ATOM 2892 C C . ALA B 1 159 ? 13.648 31.560 56.815 1.00 13.66 159 ALA B C 1
ATOM 2893 O O . ALA B 1 159 ? 14.653 31.749 57.495 1.00 13.11 159 ALA B O 1
ATOM 2895 N N . LYS B 1 160 ? 12.711 30.678 57.146 1.00 16.90 160 LYS B N 1
ATOM 2896 C CA . LYS B 1 160 ? 12.837 29.866 58.346 1.00 17.72 160 LYS B CA 1
ATOM 2897 C C . LYS B 1 160 ? 14.049 28.947 58.239 1.00 16.68 160 LYS B C 1
ATOM 2898 O O . LYS B 1 160 ? 14.413 28.506 57.150 1.00 15.56 160 LYS B O 1
ATOM 2904 N N . ASP B 1 161 ? 14.670 28.671 59.382 1.00 16.78 161 ASP B N 1
ATOM 2905 C CA . ASP B 1 161 ? 15.834 27.798 59.467 1.00 16.17 161 ASP B CA 1
ATOM 2906 C C . ASP B 1 161 ? 17.092 28.285 58.751 1.00 14.05 161 ASP B C 1
ATOM 2907 O O . ASP B 1 161 ? 17.956 27.488 58.394 1.00 14.53 161 ASP B O 1
ATOM 2912 N N . SER B 1 162 ? 17.197 29.596 58.554 1.00 12.38 162 SER B N 1
ATOM 2913 C CA . SER B 1 162 ? 18.369 30.177 57.905 1.00 12.44 162 SER B CA 1
ATOM 2914 C C . SER B 1 162 ? 19.519 30.241 58.905 1.00 12.82 162 SER B C 1
ATOM 2915 O O . SER B 1 162 ? 20.682 30.332 58.528 1.00 12.24 162 SER B O 1
ATOM 2918 N N . GLY B 1 163 ? 19.185 30.208 60.190 1.00 12.63 163 GLY B N 1
ATOM 2919 C CA . GLY B 1 163 ? 20.218 30.287 61.200 1.00 12.88 163 GLY B CA 1
ATOM 2920 C C . GLY B 1 163 ? 20.076 31.527 62.060 1.00 13.25 163 GLY B C 1
ATOM 2921 O O . GLY B 1 163 ? 20.631 31.579 63.156 1.00 13.02 163 GLY B O 1
ATOM 2922 N N . LEU B 1 164 ? 19.353 32.533 61.566 1.00 10.35 164 LEU B N 1
ATOM 2923 C CA . LEU B 1 164 ? 19.148 33.751 62.345 1.00 11.69 164 LEU B CA 1
ATOM 2924 C C . LEU B 1 164 ? 18.285 33.431 63.565 1.00 11.44 164 LEU B C 1
ATOM 2925 O O . LEU B 1 164 ? 17.490 32.495 63.547 1.00 12.47 164 LEU B O 1
ATOM 2930 N N . PRO B 1 165 ? 18.432 34.211 64.643 1.00 10.82 165 PRO B N 1
ATOM 2931 C CA . PRO B 1 165 ? 17.644 33.964 65.855 1.00 10.18 165 PRO B CA 1
ATOM 2932 C C . PRO B 1 165 ? 16.131 34.048 65.682 1.00 10.52 165 PRO B C 1
ATOM 2933 O O . PRO B 1 165 ? 15.629 34.711 64.772 1.00 10.70 165 PRO B O 1
ATOM 2937 N N . ASP B 1 166 ? 15.403 33.369 66.567 1.00 9.70 166 ASP B N 1
ATOM 2938 C CA . ASP B 1 166 ? 13.946 33.373 66.503 1.00 9.51 166 ASP B CA 1
ATOM 2939 C C . ASP B 1 166 ? 13.373 34.786 66.537 1.00 11.41 166 ASP B C 1
ATOM 2940 O O . ASP B 1 166 ? 13.830 35.636 67.303 1.00 9.34 166 ASP B O 1
ATOM 2945 N N . ASN B 1 167 ? 12.370 35.022 65.694 1.00 10.62 167 ASN B N 1
ATOM 2946 C CA . ASN B 1 167 ? 11.690 36.309 65.620 1.00 11.40 167 ASN B CA 1
ATOM 2947 C C . ASN B 1 167 ? 12.539 37.512 65.222 1.00 10.70 167 ASN B C 1
ATOM 2948 O O . ASN B 1 167 ? 12.099 38.649 65.377 1.00 13.31 167 ASN B O 1
ATOM 2953 N N . SER B 1 168 ? 13.749 37.272 64.722 1.00 9.67 168 SER B N 1
ATOM 2954 C CA . SER B 1 168 ? 14.599 38.374 64.291 1.00 9.48 168 SER B CA 1
ATOM 2955 C C . SER B 1 168 ? 14.140 38.796 62.903 1.00 9.29 168 SER B C 1
ATOM 2956 O O . SER B 1 168 ? 13.370 38.091 62.257 1.00 9.63 168 SER B O 1
ATOM 2959 N N . ALA B 1 169 ? 14.604 39.956 62.450 1.00 8.44 169 ALA B N 1
ATOM 2960 C CA . ALA B 1 169 ? 14.241 40.446 61.127 1.00 8.33 169 ALA B CA 1
ATOM 2961 C C . ALA B 1 169 ? 15.491 40.902 60.392 1.00 8.48 169 ALA B C 1
ATOM 2962 O O . ALA B 1 169 ? 16.454 41.347 61.014 1.00 8.36 169 ALA B O 1
ATOM 2964 N N . VAL B 1 170 ? 15.471 40.770 59.071 1.00 9.37 170 VAL B N 1
ATOM 2965 C CA . VAL B 1 170 ? 16.577 41.228 58.240 1.00 10.49 170 VAL B CA 1
ATOM 2966 C C . VAL B 1 170 ? 15.987 42.227 57.248 1.00 8.30 170 VAL B C 1
ATOM 2967 O O . VAL B 1 170 ? 14.984 41.950 56.591 1.00 9.90 170 VAL B O 1
ATOM 2971 N N . LEU B 1 171 ? 16.585 43.412 57.179 1.00 8.77 171 LEU B N 1
ATOM 2972 C CA . LEU B 1 171 ? 16.116 44.451 56.273 1.00 8.58 171 LEU B CA 1
ATOM 2973 C C . LEU B 1 171 ? 17.305 44.944 55.471 1.00 8.53 171 LEU B C 1
ATOM 2974 O O . LEU B 1 171 ? 18.390 45.129 56.011 1.00 8.76 171 LEU B O 1
ATOM 2979 N N . THR B 1 172 ? 17.100 45.155 54.178 1.00 8.85 172 THR B N 1
ATOM 2980 C CA . THR B 1 172 ? 18.185 45.613 53.322 1.00 8.87 172 THR B CA 1
ATOM 2981 C C . THR B 1 172 ? 17.806 46.932 52.655 1.00 8.82 172 THR B C 1
ATOM 2982 O O . THR B 1 172 ? 16.809 47.009 51.939 1.00 9.42 172 THR B O 1
ATOM 2986 N N . ILE B 1 173 ? 18.607 47.967 52.904 1.00 8.82 173 ILE B N 1
ATOM 2987 C CA . ILE B 1 173 ? 18.342 49.298 52.360 1.00 9.30 173 ILE B CA 1
ATOM 2988 C C . ILE B 1 173 ? 18.979 49.557 50.999 1.00 8.96 173 ILE B C 1
ATOM 2989 O O . ILE B 1 173 ? 20.054 49.038 50.688 1.00 9.70 173 ILE B O 1
ATOM 2994 N N . MET B 1 174 ? 18.294 50.366 50.193 1.00 8.89 174 MET B N 1
ATOM 2995 C CA . MET B 1 174 ? 18.764 50.724 48.861 1.00 9.48 174 MET B CA 1
ATOM 2996 C C . MET B 1 174 ? 18.500 52.204 48.582 1.00 9.02 174 MET B C 1
ATOM 2997 O O . MET B 1 174 ? 17.574 52.553 47.850 1.00 8.67 174 MET B O 1
ATOM 3002 N N . PRO B 1 175 ? 19.303 53.097 49.182 1.00 10.06 175 PRO B N 1
ATOM 3003 C CA . PRO B 1 175 ? 19.112 54.533 48.953 1.00 11.42 175 PRO B CA 1
ATOM 3004 C C . PRO B 1 175 ? 19.659 54.963 47.585 1.00 12.01 175 PRO B C 1
ATOM 3005 O O . PRO B 1 175 ? 20.754 54.560 47.193 1.00 12.97 175 PRO B O 1
ATOM 3009 N N . VAL B 1 176 ? 18.887 55.775 46.868 1.00 12.09 176 VAL B N 1
ATOM 3010 C CA . VAL B 1 176 ? 19.288 56.267 45.551 1.00 12.18 176 VAL B CA 1
ATOM 3011 C C . VAL B 1 176 ? 20.399 57.308 45.678 1.00 12.08 176 VAL B C 1
ATOM 3012 O O . VAL B 1 176 ? 21.406 57.249 44.962 1.00 11.75 176 VAL B O 1
ATOM 3016 N N . THR B 1 177 ? 20.214 58.262 46.586 1.00 11.58 177 THR B N 1
ATOM 3017 C CA . THR B 1 177 ? 21.205 59.309 46.812 1.00 13.01 177 THR B CA 1
ATOM 3018 C C . THR B 1 177 ? 21.285 59.716 48.280 1.00 12.28 177 THR B C 1
ATOM 3019 O O . THR B 1 177 ? 20.292 60.139 48.871 1.00 12.61 177 THR B O 1
ATOM 3023 N N . LEU B 1 178 ? 22.473 59.595 48.859 1.00 11.33 178 LEU B N 1
ATOM 3024 C CA . LEU B 1 178 ? 22.684 59.980 50.251 1.00 12.81 178 LEU B CA 1
ATOM 3025 C C . LEU B 1 178 ? 23.464 61.287 50.303 1.00 13.43 178 LEU B C 1
ATOM 3026 O O . LEU B 1 178 ? 24.322 61.533 49.459 1.00 14.73 178 LEU B O 1
ATOM 3031 N N . ASP B 1 179 ? 23.164 62.127 51.288 1.00 14.57 179 ASP B N 1
ATOM 3032 C CA . ASP B 1 179 ? 23.885 63.386 51.428 1.00 15.19 179 ASP B CA 1
ATOM 3033 C C . ASP B 1 179 ? 25.197 63.092 52.152 1.00 15.96 179 ASP B C 1
ATOM 3034 O O . ASP B 1 179 ? 25.213 62.893 53.366 1.00 17.72 179 ASP B O 1
ATOM 3039 N N . THR B 1 180 ? 26.289 63.057 51.397 1.00 16.09 180 THR B N 1
ATOM 3040 C CA . THR B 1 180 ? 27.610 62.788 51.955 1.00 17.12 180 THR B CA 1
ATOM 3041 C C . THR B 1 180 ? 28.587 63.874 51.515 1.00 17.53 180 THR B C 1
ATOM 3042 O O . THR B 1 180 ? 28.329 64.601 50.559 1.00 15.64 180 THR B O 1
ATOM 3046 N N . PRO B 1 181 ? 29.722 64.001 52.218 1.00 19.12 181 PRO B N 1
ATOM 3047 C CA . PRO B 1 181 ? 30.716 65.014 51.855 1.00 17.82 181 PRO B CA 1
ATOM 3048 C C . PRO B 1 181 ? 31.202 64.845 50.414 1.00 18.33 181 PRO B C 1
ATOM 3049 O O . PRO B 1 181 ? 31.337 65.825 49.680 1.00 18.65 181 PRO B O 1
ATOM 3053 N N . MET B 1 182 ? 31.452 63.602 50.009 1.00 16.20 182 MET B N 1
ATOM 3054 C CA . MET B 1 182 ? 31.919 63.327 48.654 1.00 17.75 182 MET B CA 1
ATOM 3055 C C . MET B 1 182 ? 30.913 63.742 47.588 1.00 16.47 182 MET B C 1
ATOM 3056 O O . MET B 1 182 ? 31.300 64.258 46.540 1.00 17.86 182 MET B O 1
ATOM 3061 N N . ASN B 1 183 ? 29.624 63.524 47.839 1.00 16.57 183 ASN B N 1
ATOM 3062 C CA . ASN B 1 183 ? 28.627 63.908 46.846 1.00 14.38 183 ASN B CA 1
ATOM 3063 C C . ASN B 1 183 ? 28.537 65.421 46.740 1.00 13.64 183 ASN B C 1
ATOM 3064 O O . ASN B 1 183 ? 28.335 65.964 45.656 1.00 13.91 183 ASN B O 1
ATOM 3069 N N . ARG B 1 184 ? 28.700 66.107 47.864 1.00 12.68 184 ARG B N 1
ATOM 3070 C CA . ARG B 1 184 ? 28.661 67.562 47.856 1.00 13.08 184 ARG B CA 1
ATOM 3071 C C . ARG B 1 184 ? 29.859 68.131 47.090 1.00 13.69 184 ARG B C 1
ATOM 3072 O O . ARG B 1 184 ? 29.779 69.217 46.517 1.00 13.85 184 ARG B O 1
ATOM 3080 N N . LYS B 1 185 ? 30.964 67.393 47.071 1.00 13.58 185 LYS B N 1
ATOM 3081 C CA . LYS B 1 185 ? 32.171 67.842 46.380 1.00 14.68 185 LYS B CA 1
ATOM 3082 C C . LYS B 1 185 ? 32.146 67.607 44.870 1.00 15.95 185 LYS B C 1
ATOM 3083 O O . LYS B 1 185 ? 32.510 68.488 44.088 1.00 16.58 185 LYS B O 1
ATOM 3089 N N . TRP B 1 186 ? 31.713 66.420 44.463 1.00 16.56 186 TRP B N 1
ATOM 3090 C CA . TRP B 1 186 ? 31.686 66.067 43.050 1.00 18.10 186 TRP B CA 1
ATOM 3091 C C . TRP B 1 186 ? 30.445 66.504 42.276 1.00 17.74 186 TRP B C 1
ATOM 3092 O O . TRP B 1 186 ? 30.481 66.580 41.046 1.00 18.81 186 TRP B O 1
ATOM 3103 N N . MET B 1 187 ? 29.354 66.782 42.987 1.00 16.38 187 MET B N 1
ATOM 3104 C CA . MET B 1 187 ? 28.118 67.256 42.357 1.00 17.82 187 MET B CA 1
ATOM 3105 C C . MET B 1 187 ? 27.696 68.490 43.165 1.00 17.03 187 MET B C 1
ATOM 3106 O O . MET B 1 187 ? 26.622 68.529 43.769 1.00 17.94 187 MET B O 1
ATOM 3111 N N . PRO B 1 188 ? 28.546 69.531 43.160 1.00 17.32 188 PRO B N 1
ATOM 3112 C CA . PRO B 1 188 ? 28.338 70.792 43.878 1.00 15.40 188 PRO B CA 1
ATOM 3113 C C . PRO B 1 188 ? 27.077 71.604 43.592 1.00 14.81 188 PRO B C 1
ATOM 3114 O O . PRO B 1 188 ? 26.613 72.345 44.453 1.00 14.76 188 PRO B O 1
ATOM 3118 N N . ASN B 1 189 ? 26.515 71.466 42.398 1.00 12.00 189 ASN B N 1
ATOM 3119 C CA . ASN B 1 189 ? 25.331 72.238 42.046 1.00 11.22 189 ASN B CA 1
ATOM 3120 C C . ASN B 1 189 ? 24.045 71.440 41.940 1.00 12.47 189 ASN B C 1
ATOM 3121 O O . ASN B 1 189 ? 23.063 71.898 41.357 1.00 11.33 189 ASN B O 1
ATOM 3126 N N . ALA B 1 190 ? 24.042 70.252 42.530 1.00 13.53 190 ALA B N 1
ATOM 3127 C CA . ALA B 1 190 ? 22.856 69.414 42.498 1.00 14.93 190 ALA B CA 1
ATOM 3128 C C . ALA B 1 190 ? 21.806 69.966 43.452 1.00 15.52 190 ALA B C 1
ATOM 3129 O O . ALA B 1 190 ? 22.130 70.690 44.401 1.00 14.15 190 ALA B O 1
ATOM 3131 N N . ASP B 1 191 ? 20.549 69.623 43.189 1.00 15.84 191 ASP B N 1
ATOM 3132 C CA . ASP B 1 191 ? 19.438 70.053 44.028 1.00 17.43 191 ASP B CA 1
ATOM 3133 C C . ASP B 1 191 ? 19.297 69.055 45.177 1.00 19.62 191 ASP B C 1
ATOM 3134 O O . ASP B 1 191 ? 18.924 67.901 44.967 1.00 19.44 191 ASP B O 1
ATOM 3139 N N . HIS B 1 192 ? 19.605 69.497 46.392 1.00 20.51 192 HIS B N 1
ATOM 3140 C CA . HIS B 1 192 ? 19.528 68.613 47.549 1.00 22.36 192 HIS B CA 1
ATOM 3141 C C . HIS B 1 192 ? 18.116 68.232 47.979 1.00 23.34 192 HIS B C 1
ATOM 3142 O O . HIS B 1 192 ? 17.943 67.457 48.919 1.00 24.93 192 HIS B O 1
ATOM 3149 N N . SER B 1 193 ? 17.105 68.757 47.295 1.00 23.93 193 SER B N 1
ATOM 3150 C CA . SER B 1 193 ? 15.731 68.422 47.650 1.00 24.09 193 SER B CA 1
ATOM 3151 C C . SER B 1 193 ? 15.458 66.961 47.294 1.00 23.16 193 SER B C 1
ATOM 3152 O O . SER B 1 193 ? 14.412 66.411 47.641 1.00 23.04 193 SER B O 1
ATOM 3155 N N . SER B 1 194 ? 16.406 66.334 46.603 1.00 20.95 194 SER B N 1
ATOM 3156 C CA . SER B 1 194 ? 16.263 64.935 46.213 1.00 19.30 194 SER B CA 1
ATOM 3157 C C . SER B 1 194 ? 17.321 64.056 46.882 1.00 17.41 194 SER B C 1
ATOM 3158 O O . SER B 1 194 ? 17.514 62.904 46.498 1.00 17.38 194 SER B O 1
ATOM 3161 N N . TRP B 1 195 ? 17.995 64.609 47.886 1.00 16.18 195 TRP B N 1
ATOM 3162 C CA . TRP B 1 195 ? 19.042 63.898 48.620 1.00 16.05 195 TRP B CA 1
ATOM 3163 C C . TRP B 1 195 ? 18.553 63.420 49.985 1.00 16.02 195 TRP B C 1
ATOM 3164 O O . TRP B 1 195 ? 18.016 64.202 50.765 1.00 16.79 195 TRP B O 1
ATOM 3175 N N . THR B 1 196 ? 18.752 62.136 50.271 1.00 15.53 196 THR B N 1
ATOM 3176 C CA . THR B 1 196 ? 18.324 61.565 51.544 1.00 14.13 196 THR B CA 1
ATOM 3177 C C . THR B 1 196 ? 19.311 61.880 52.665 1.00 14.69 196 THR B C 1
ATOM 3178 O O . THR B 1 196 ? 20.497 61.560 52.574 1.00 15.13 196 THR B O 1
ATOM 3182 N N . PRO B 1 197 ? 18.833 62.521 53.741 1.00 14.06 197 PRO B N 1
ATOM 3183 C CA . PRO B 1 197 ? 19.708 62.856 54.867 1.00 13.93 197 PRO B CA 1
ATOM 3184 C C . PRO B 1 197 ? 20.112 61.586 55.608 1.00 14.13 197 PRO B C 1
ATOM 3185 O O . PRO B 1 197 ? 19.301 60.673 55.770 1.00 13.49 197 PRO B O 1
ATOM 3189 N N . LEU B 1 198 ? 21.362 61.517 56.052 1.00 13.67 198 LEU B N 1
ATOM 3190 C CA . LEU B 1 198 ? 21.823 60.332 56.766 1.00 14.70 198 LEU B CA 1
ATOM 3191 C C . LEU B 1 198 ? 20.962 60.086 58.003 1.00 15.26 198 LEU B C 1
ATOM 3192 O O . LEU B 1 198 ? 20.724 58.939 58.388 1.00 14.18 198 LEU B O 1
ATOM 3197 N N . SER B 1 199 ? 20.477 61.166 58.608 1.00 14.95 199 SER B N 1
ATOM 3198 C CA . SER B 1 199 ? 19.645 61.064 59.803 1.00 16.15 199 SER B CA 1
ATOM 3199 C C . SER B 1 199 ? 18.390 60.226 59.571 1.00 14.88 199 SER B C 1
ATOM 3200 O O . SER B 1 199 ? 17.923 59.533 60.480 1.00 16.62 199 SER B O 1
ATOM 3203 N N . PHE B 1 200 ? 17.842 60.289 58.361 1.00 15.45 200 PHE B N 1
ATOM 3204 C CA . PHE B 1 200 ? 16.641 59.527 58.034 1.00 14.44 200 PHE B CA 1
ATOM 3205 C C . PHE B 1 200 ? 16.905 58.041 58.256 1.00 14.56 200 PHE B C 1
ATOM 3206 O O . PHE B 1 200 ? 16.062 57.324 58.798 1.00 15.02 200 PHE B O 1
ATOM 3214 N N . ILE B 1 201 ? 18.082 57.583 57.840 1.00 14.25 201 ILE B N 1
ATOM 3215 C CA . ILE B 1 201 ? 18.453 56.180 57.999 1.00 13.60 201 ILE B CA 1
ATOM 3216 C C . ILE B 1 201 ? 18.739 55.836 59.458 1.00 14.04 201 ILE B C 1
ATOM 3217 O O . ILE B 1 201 ? 18.240 54.832 59.978 1.00 13.54 201 ILE B O 1
ATOM 3223 N N . SER B 1 202 ? 19.542 56.663 60.120 1.00 13.67 202 SER B N 1
ATOM 3224 C CA . SER B 1 202 ? 19.870 56.420 61.518 1.00 12.67 202 SER B CA 1
ATOM 3225 C C . SER B 1 202 ? 18.603 56.357 62.368 1.00 14.54 202 SER B C 1
ATOM 3226 O O . SER B 1 202 ? 18.458 55.468 63.210 1.00 12.76 202 SER B O 1
ATOM 3230 N N . GLU B 1 203 ? 17.687 57.295 62.136 1.00 13.85 203 GLU B N 1
ATOM 3231 C CA . GLU B 1 203 ? 16.439 57.344 62.891 1.00 15.12 203 GLU B CA 1
ATOM 3232 C C . GLU B 1 203 ? 15.599 56.091 62.683 1.00 14.43 203 GLU B C 1
ATOM 3233 O O . GLU B 1 203 ? 15.017 55.567 63.635 1.00 14.57 203 GLU B O 1
ATOM 3239 N N . HIS B 1 204 ? 15.531 55.605 61.445 1.00 12.93 204 HIS B N 1
ATOM 3240 C CA . HIS B 1 204 ? 14.755 54.404 61.179 1.00 12.44 204 HIS B CA 1
ATOM 3241 C C . HIS B 1 204 ? 15.390 53.159 61.780 1.00 12.61 204 HIS B C 1
ATOM 3242 O O . HIS B 1 204 ? 14.675 52.267 62.238 1.00 11.80 204 HIS B O 1
ATOM 3249 N N . LEU B 1 205 ? 16.722 53.087 61.795 1.00 11.44 205 LEU B N 1
ATOM 3250 C CA . LEU B 1 205 ? 17.383 51.930 62.392 1.00 12.14 205 LEU B CA 1
ATOM 3251 C C . LEU B 1 205 ? 17.085 51.865 63.891 1.00 11.17 205 LEU B C 1
ATOM 3252 O O . LEU B 1 205 ? 16.830 50.792 64.435 1.00 10.84 205 LEU B O 1
ATOM 3257 N N . LEU B 1 206 ? 17.112 53.010 64.565 1.00 13.72 206 LEU B N 1
ATOM 3258 C CA . LEU B 1 206 ? 16.825 53.013 65.996 1.00 11.88 206 LEU B CA 1
ATOM 3259 C C . LEU B 1 206 ? 15.374 52.598 66.232 1.00 12.81 206 LEU B C 1
ATOM 3260 O O . LEU B 1 206 ? 15.084 51.823 67.144 1.00 12.25 206 LEU B O 1
ATOM 3265 N N . LYS B 1 207 ? 14.469 53.107 65.401 1.00 12.83 207 LYS B N 1
ATOM 3266 C CA . LYS B 1 207 ? 13.052 52.781 65.531 1.00 13.95 207 LYS B CA 1
ATOM 3267 C C . LYS B 1 207 ? 12.818 51.286 65.321 1.00 13.32 207 LYS B C 1
ATOM 3268 O O . LYS B 1 207 ? 12.131 50.634 66.110 1.00 12.78 207 LYS B O 1
ATOM 3274 N N . TRP B 1 208 ? 13.392 50.742 64.254 1.00 13.25 208 TRP B N 1
ATOM 3275 C CA . TRP B 1 208 ? 13.231 49.325 63.955 1.00 12.39 208 TRP B CA 1
ATOM 3276 C C . TRP B 1 208 ? 13.879 48.431 65.002 1.00 12.55 208 TRP B C 1
ATOM 3277 O O . TRP B 1 208 ? 13.437 47.303 65.219 1.00 13.33 208 TRP B O 1
ATOM 3288 N N . THR B 1 209 ? 14.926 48.929 65.650 1.00 11.48 209 THR B N 1
ATOM 3289 C CA . THR B 1 209 ? 15.612 48.149 66.669 1.00 12.07 209 THR B CA 1
ATOM 3290 C C . THR B 1 209 ? 14.799 48.074 67.961 1.00 12.74 209 THR B C 1
ATOM 3291 O O . THR B 1 209 ? 14.754 47.030 68.613 1.00 13.37 209 THR B O 1
ATOM 3295 N N . THR B 1 210 ? 14.148 49.178 68.319 1.00 12.59 210 THR B N 1
ATOM 3296 C CA . THR B 1 210 ? 13.374 49.233 69.555 1.00 13.83 210 THR B CA 1
ATOM 3297 C C . THR B 1 210 ? 11.882 48.929 69.441 1.00 14.35 210 THR B C 1
ATOM 3298 O O . THR B 1 210 ? 11.240 48.597 70.439 1.00 15.81 210 THR B O 1
ATOM 3302 N N . GLU B 1 211 ? 11.329 49.036 68.238 1.00 14.90 211 GLU B N 1
ATOM 3303 C CA . GLU B 1 211 ? 9.903 48.777 68.035 1.00 16.53 211 GLU B CA 1
ATOM 3304 C C . GLU B 1 211 ? 9.691 47.785 66.897 1.00 14.90 211 GLU B C 1
ATOM 3305 O O . GLU B 1 211 ? 9.655 48.173 65.733 1.00 15.29 211 GLU B O 1
ATOM 3311 N N . THR B 1 212 ? 9.537 46.509 67.231 1.00 15.09 212 THR B N 1
ATOM 3312 C CA . THR B 1 212 ? 9.354 45.489 66.204 1.00 15.91 212 THR B CA 1
ATOM 3313 C C . THR B 1 212 ? 8.143 45.729 65.304 1.00 14.32 212 THR B C 1
ATOM 3314 O O . THR B 1 212 ? 8.181 45.412 64.116 1.00 13.08 212 THR B O 1
ATOM 3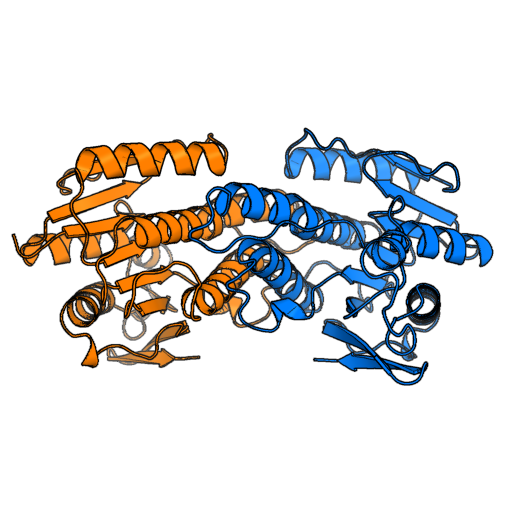318 N N . SER B 1 213 ? 7.079 46.301 65.860 1.00 14.73 213 SER B N 1
ATOM 3319 C CA . SER B 1 213 ? 5.870 46.557 65.082 1.00 16.21 213 SER B CA 1
ATOM 3320 C C . SER B 1 213 ? 6.041 47.645 64.021 1.00 14.85 213 SER B C 1
ATOM 3321 O O . SER B 1 213 ? 5.200 47.781 63.128 1.00 17.52 213 SER B O 1
ATOM 3324 N N . SER B 1 214 ? 7.127 48.410 64.109 1.00 14.29 214 SER B N 1
ATOM 3325 C CA . SER B 1 214 ? 7.386 49.477 63.142 1.00 13.98 214 SER B CA 1
ATOM 3326 C C . SER B 1 214 ? 8.160 48.956 61.935 1.00 14.37 214 SER B C 1
ATOM 3327 O O . SER B 1 214 ? 8.377 49.684 60.966 1.00 13.55 214 SER B O 1
ATOM 3330 N N . ARG B 1 215 ? 8.555 47.689 61.988 1.00 12.31 215 ARG B N 1
ATOM 3331 C CA . ARG B 1 215 ? 9.341 47.080 60.915 1.00 12.08 215 ARG B CA 1
ATOM 3332 C C . ARG B 1 215 ? 8.618 46.616 59.657 1.00 12.37 215 ARG B C 1
ATOM 3333 O O . ARG B 1 215 ? 7.500 46.100 59.716 1.00 12.31 215 ARG B O 1
ATOM 3341 N N . PRO B 1 216 ? 9.253 46.809 58.489 1.00 13.76 216 PRO B N 1
ATOM 3342 C CA . PRO B 1 216 ? 8.627 46.356 57.246 1.00 13.22 216 PRO B CA 1
ATOM 3343 C C . PRO B 1 216 ? 8.786 44.830 57.319 1.00 13.17 216 PRO B C 1
ATOM 3344 O O . PRO B 1 216 ? 9.416 44.323 58.249 1.00 11.41 216 PRO B O 1
ATOM 3348 N N . SER B 1 217 ? 8.243 44.096 56.356 1.00 12.10 217 SER B N 1
ATOM 3349 C CA . SER B 1 217 ? 8.372 42.637 56.376 1.00 11.57 217 SER B CA 1
ATOM 3350 C C . SER B 1 217 ? 9.840 42.184 56.350 1.00 10.86 217 SER B C 1
ATOM 3351 O O . SER B 1 217 ? 10.667 42.781 55.664 1.00 11.70 217 SER B O 1
ATOM 3354 N N . SER B 1 218 ? 10.165 41.130 57.095 1.00 10.46 218 SER B N 1
ATOM 3355 C CA . SER B 1 218 ? 11.539 40.632 57.113 1.00 8.85 218 SER B CA 1
ATOM 3356 C C . SER B 1 218 ? 11.907 40.160 55.708 1.00 10.36 218 SER B C 1
ATOM 3357 O O . SER B 1 218 ? 11.120 39.473 55.053 1.00 10.71 218 SER B O 1
ATOM 3360 N N . GLY B 1 219 ? 13.102 40.536 55.257 1.00 9.71 219 GLY B N 1
ATOM 3361 C CA . GLY B 1 219 ? 13.559 40.169 53.927 1.00 9.95 219 GLY B CA 1
ATOM 3362 C C . GLY B 1 219 ? 13.323 41.263 52.897 1.00 10.04 219 GLY B C 1
ATOM 3363 O O . GLY B 1 219 ? 13.707 41.127 51.735 1.00 10.62 219 GLY B O 1
ATOM 3364 N N . ALA B 1 220 ? 12.697 42.356 53.317 1.00 8.53 220 ALA B N 1
ATOM 3365 C CA . ALA B 1 220 ? 12.393 43.460 52.410 1.00 9.59 220 ALA B CA 1
ATOM 3366 C C . ALA B 1 220 ? 13.612 44.174 51.818 1.00 9.54 220 ALA B C 1
ATOM 3367 O O . ALA B 1 220 ? 14.616 44.364 52.496 1.00 10.83 220 ALA B O 1
ATOM 3369 N N . LEU B 1 221 ? 13.509 44.541 50.542 1.00 11.19 221 LEU B N 1
ATOM 3370 C CA . LEU B 1 221 ? 14.555 45.298 49.850 1.00 10.84 221 LEU B CA 1
ATOM 3371 C C . LEU B 1 221 ? 13.907 46.679 49.818 1.00 11.26 221 LEU B C 1
ATOM 3372 O O . LEU B 1 221 ? 12.929 46.901 49.104 1.00 11.83 221 LEU B O 1
ATOM 3377 N N . LEU B 1 222 ? 14.448 47.594 50.616 1.00 11.46 222 LEU B N 1
ATOM 3378 C CA . LEU B 1 222 ? 13.882 48.933 50.772 1.00 10.26 222 LEU B CA 1
ATOM 3379 C C . LEU B 1 222 ? 14.506 50.063 49.960 1.00 10.98 222 LEU B C 1
ATOM 3380 O O . LEU B 1 222 ? 15.560 50.583 50.322 1.00 11.06 222 LEU B O 1
ATOM 3385 N N . LYS B 1 223 ? 13.845 50.454 48.872 1.00 10.14 223 LYS B N 1
ATOM 3386 C CA . LYS B 1 223 ? 14.356 51.547 48.055 1.00 11.04 223 LYS B CA 1
ATOM 3387 C C . LYS B 1 223 ? 14.001 52.844 48.770 1.00 11.19 223 LYS B C 1
ATOM 3388 O O . LYS B 1 223 ? 12.857 53.046 49.184 1.00 11.98 223 LYS B O 1
ATOM 3394 N N . ILE B 1 224 ? 14.981 53.725 48.925 1.00 11.75 224 ILE B N 1
ATOM 3395 C CA . ILE B 1 224 ? 14.735 54.979 49.613 1.00 12.03 224 ILE B CA 1
ATOM 3396 C C . ILE B 1 224 ? 14.976 56.157 48.689 1.00 13.20 224 ILE B C 1
ATOM 3397 O O . ILE B 1 224 ? 16.069 56.325 48.149 1.00 12.72 224 ILE B O 1
ATOM 3402 N N . THR B 1 225 ? 13.936 56.963 48.508 1.00 13.73 225 THR B N 1
ATOM 3403 C CA . THR B 1 225 ? 14.004 58.125 47.639 1.00 15.68 225 THR B CA 1
ATOM 3404 C C . THR B 1 225 ? 13.535 59.382 48.363 1.00 17.76 225 THR B C 1
ATOM 3405 O O . THR B 1 225 ? 12.728 59.315 49.294 1.00 17.92 225 THR B O 1
ATOM 3409 N N . THR B 1 226 ? 14.054 60.528 47.934 1.00 18.60 226 THR B N 1
ATOM 3410 C CA . THR B 1 226 ? 13.689 61.807 48.524 1.00 19.33 226 THR B CA 1
ATOM 3411 C C . THR B 1 226 ? 13.295 62.766 47.409 1.00 21.20 226 THR B C 1
ATOM 3412 O O . THR B 1 226 ? 13.982 62.868 46.395 1.00 19.87 226 THR B O 1
ATOM 3416 N N . GLU B 1 227 ? 12.176 63.456 47.598 1.00 23.14 227 GLU B N 1
ATOM 3417 C CA . GLU B 1 227 ? 11.681 64.401 46.606 1.00 26.02 227 GLU B CA 1
ATOM 3418 C C . GLU B 1 227 ? 11.043 65.585 47.321 1.00 26.90 227 GLU B C 1
ATOM 3419 O O . GLU B 1 227 ? 10.192 65.406 48.194 1.00 26.51 227 GLU B O 1
ATOM 3425 N N . ASN B 1 228 ? 11.459 66.793 46.951 1.00 27.69 228 ASN B N 1
ATOM 3426 C CA . ASN B 1 228 ? 10.923 68.004 47.564 1.00 28.21 228 ASN B CA 1
ATOM 3427 C C . ASN B 1 228 ? 11.207 68.016 49.065 1.00 27.42 228 ASN B C 1
ATOM 3428 O O . ASN B 1 228 ? 10.462 68.612 49.847 1.00 26.29 228 ASN B O 1
ATOM 3433 N N . GLY B 1 229 ? 12.287 67.346 49.459 1.00 25.63 229 GLY B N 1
ATOM 3434 C CA . GLY B 1 229 ? 12.667 67.294 50.859 1.00 23.63 229 GLY B CA 1
ATOM 3435 C C . GLY B 1 229 ? 12.052 66.161 51.664 1.00 22.11 229 GLY B C 1
ATOM 3436 O O . GLY B 1 229 ? 12.428 65.944 52.815 1.00 21.88 229 GLY B O 1
ATOM 3437 N N . THR B 1 230 ? 11.112 65.435 51.069 1.00 22.35 230 THR B N 1
ATOM 3438 C CA . THR B 1 230 ? 10.456 64.329 51.758 1.00 21.80 230 THR B CA 1
ATOM 3439 C C . THR B 1 230 ? 10.997 62.976 51.305 1.00 20.32 230 THR B C 1
ATOM 3440 O O . THR B 1 230 ? 11.105 62.708 50.108 1.00 21.12 230 THR B O 1
ATOM 3444 N N . SER B 1 231 ? 11.328 62.124 52.271 1.00 20.51 231 SER B N 1
ATOM 3445 C CA . SER B 1 231 ? 11.865 60.796 51.980 1.00 18.10 231 SER B CA 1
ATOM 3446 C C . SER B 1 231 ? 10.788 59.719 52.062 1.00 18.44 231 SER B C 1
ATOM 3447 O O . SER B 1 231 ? 9.925 59.756 52.938 1.00 19.38 231 SER B O 1
ATOM 3450 N N . THR B 1 232 ? 10.851 58.760 51.145 1.00 17.29 232 THR B N 1
ATOM 3451 C CA . THR B 1 232 ? 9.882 57.669 51.096 1.00 16.51 232 THR B CA 1
ATOM 3452 C C . THR B 1 232 ? 10.596 56.319 51.020 1.00 16.22 232 THR B C 1
ATOM 3453 O O . THR B 1 232 ? 11.601 56.180 50.324 1.00 15.08 232 THR B O 1
ATOM 3457 N N . ILE B 1 233 ? 10.079 55.334 51.753 1.00 14.36 233 ILE B N 1
ATOM 3458 C CA . ILE B 1 233 ? 10.643 53.986 51.757 1.00 15.87 233 ILE B CA 1
ATOM 3459 C C . ILE B 1 233 ? 9.683 53.081 50.997 1.00 16.26 233 ILE B C 1
ATOM 3460 O O . ILE B 1 233 ? 8.510 52.969 51.361 1.00 18.74 233 ILE B O 1
ATOM 3465 N N . THR B 1 234 ? 10.174 52.437 49.942 1.00 15.63 234 THR B N 1
ATOM 3466 C CA . THR B 1 234 ? 9.332 51.568 49.126 1.00 16.34 234 THR B CA 1
ATOM 3467 C C . THR B 1 234 ? 9.876 50.147 48.985 1.00 14.59 234 THR B C 1
ATOM 3468 O O . THR B 1 234 ? 10.885 49.923 48.314 1.00 12.65 234 THR B O 1
ATOM 3472 N N . PRO B 1 235 ? 9.214 49.165 49.620 1.00 14.65 235 PRO B N 1
ATOM 3473 C CA . PRO B 1 235 ? 9.661 47.773 49.531 1.00 14.22 235 PRO B CA 1
ATOM 3474 C C . PRO B 1 235 ? 9.509 47.287 48.092 1.00 16.07 235 PRO B C 1
ATOM 3475 O O . PRO B 1 235 ? 8.547 47.650 47.412 1.00 14.41 235 PRO B O 1
ATOM 3479 N N . GLN B 1 236 ? 10.450 46.470 47.631 1.00 16.76 236 GLN B N 1
ATOM 3480 C CA . GLN B 1 236 ? 10.401 45.943 46.270 1.00 21.46 236 GLN B CA 1
ATOM 3481 C C . GLN B 1 236 ? 9.595 44.650 46.199 1.00 23.93 236 GLN B C 1
ATOM 3482 O O . GLN B 1 236 ? 9.294 44.084 47.272 1.00 25.13 236 GLN B O 1
#

Secondary structure (DSSP, 8-state):
--EEEEEETTTSHHHHHHHHHHHHTTEEEEEEESS--TTSSEEEE--TTS-HHHHHHHHHHHHHHHHTT--EEEEEE-------B-TTSTTHHHHHHHHIIIIIHHHHHHHHHHHHHEEEEEEEEEE--GGGGS--TTBHHHHHHHHHHHHHHHHHHSTTSSPPTT-EEEEEEES-B--HHHHHHSTT--GGGPBPHHHHHHHHHHHHH-GGG---TT-EEEEEEETTEEEEEE-/--EEEEEETTTSHHHHHHHHHHHHTTEEEEEEESS--TTSSEEEE--TTS-HHHHHHHHHHHHHHHHTT--EEEEEE-------B-TTSTTHHHHHHHHIIIIIIHHHHHHHHHHHHEEEEEEEEEE--GGGGS--TTBHHHHHHHHHHHHHHHHHHSTTSSSPTT-EEEEEEES-B--HHHHHHSTT--GGGPBPHHHHHHHHHHHHH-GGG---TT-EEEEEEETTEEEEEE-

Foldseek 3Di:
DQFEEEQEACVDQLNVVLQVLVVVVPYQYEYEYCDDDVVHNHYQHADLVDDLVVRLVSRLVRVCVVQVPAAGQEYEYDWADADFAAPPDPCLPVRLVRLLSTAVSRLVSSLVSQLVGHDALGEYEGEAAPVLVDDDRGGRSNNVNRVVSLVLQVLCLDPPSSHHHNYAYEYEHEPAADDPVCCVPVVPDDCQWHHYSVVVSVVNVCCSVPVVVDDRGSWYWYWIGHRNDIDTDTD/DQFEEEQEACVDQLNVVLQVLVVVVPYQYEYEECDDDVVHNHYQHADLVDDLVVRLVSRVVRVCVVQVPAAGLEYAYDWADADFAAPVDPCLVVRLVRLLSTAVSRLVSSLVSQLVGHDALGEYEGEAAPVLVDDDRGGRSNNVNRVVSLVLQVLSLDPPSSGHHNYAYEYEHEPAADGPVCCVVVVPDDCQWHDYSVVVSVVNVCCSPPVVSDDRGSWYWYWIGHNNRIDTDTD

Organism: Caenorhabditis elegans (NCBI:txid6239)

Radius of gyration: 23.44 Å; Cα contacts (8 Å, |Δi|>4): 1063; chains: 2; bounding box: 42×68×69 Å

B-factor: mean 16.12, std 7.21, range [4.36, 42.88]

CATH classification: 3.40.50.720

InterPro domains:
  IPR002347 Short-chain dehydrogenase/reductase SDR [PF00106] (6-188)
  IPR020904 Short-chain dehydrogenase/reductase, conserved site [PS00061] (130-158)
  IPR036291 NAD(P)-binding domain superfamily [SSF51735] (4-226)

Solvent-accessible surface area: 19493 Å² total; per-residue (Å²): 145,65,16,64,0,0,0,11,5,0,98,36,47,18,1,36,30,0,0,68,48,0,83,170,58,34,20,39,0,4,0,0,23,116,54,58,10,127,80,15,87,33,57,6,106,12,59,54,150,79,74,2,49,84,17,19,112,22,0,37,103,55,0,46,76,50,7,141,84,38,97,1,26,0,0,0,3,23,27,52,38,160,16,12,18,19,0,74,33,180,48,2,0,111,27,0,19,71,0,5,84,59,3,0,28,7,4,0,0,0,0,19,0,0,29,74,18,4,66,81,12,0,0,0,0,0,28,4,8,26,49,7,89,27,79,8,31,82,30,0,4,36,0,0,0,12,12,0,0,18,18,0,0,36,0,3,38,30,167,108,3,21,28,29,116,131,21,9,0,0,0,1,0,30,86,41,30,36,23,96,115,54,123,128,189,112,90,146,29,99,68,46,55,14,1,63,33,58,39,4,2,90,34,0,32,88,7,6,71,101,82,115,36,34,35,93,49,18,16,31,0,73,0,51,12,131,129,58,92,22,70,40,64,80,116,142,66,18,71,0,0,0,15,3,0,99,35,45,18,0,35,28,0,0,65,54,0,64,170,54,30,19,46,0,4,0,0,23,127,54,50,10,125,89,15,92,31,51,3,86,14,72,47,149,66,70,0,48,74,15,20,111,29,0,35,104,67,0,45,91,38,3,148,79,33,102,2,24,0,0,0,3,23,23,50,39,159,16,13,18,20,0,70,36,172,41,2,0,111,25,0,22,69,1,5,80,59,4,0,23,5,4,0,0,0,0,19,0,0,30,77,18,4,61,81,16,0,0,0,0,0,26,4,7,23,48,6,86,26,77,8,28,81,32,0,5,36,0,0,0,12,12,0,0,17,18,0,0,35,0,3,38,31,182,135,2,22,26,24,113,135,21,9,0,0,0,0,0,29,86,39,29,32,22,92,112,53,134,124,183,114,90,144,28,96,80,37,54,17,1,57,32,59,34,3,2,89,33,0,31,78,6,4,80,94,84,114,33,34,35,92,52,19,15,30,0,72,0,53,12,127,124,56,92,22,72,42,68,76,117

Sequence (470 aa):
SSGKVIVYGGKGALGSAILEFFKKNGYTVLNIDLSANDQADSNILVDGNKNWTEQEQSILEQTASSLQGSQVDGVFCVAGGWAGGSASSKDFVKNADLMIKQSVWSSAIAAKLATTHLKPGGLLQLTGAAAAMGPTPSMIGYGMAKAAVHHLTSSLAAKDSGLPDNSAVLTIMPVTLDTPMNRKWMPNADHSSWTPLSFISEHLLKWTTETSSRPSSGALLKITTENGTSTITPQSSGKVIVYGGKGALGSAILEFFKKNGYTVLNIDLSANDQADSNILVDGNKNWTEQEQSILEQTASSLQGSQVDGVFCVAGGWAGGSASSKDFVKNADLMIKQSVWSSAIAAKLATTHLKPGGLLQLTGAAAAMGPTPSMIGYGMAKAAVHHLTSSLAAKDSGLPDNSAVLTIMPVTLDTPMNRKWMPNADHSSWTPLSFISEHLLKWTTETSSRPSSGALLKITTENGTSTITPQ